Protein AF-A0A6S7KX39-F1 (afdb_monomer_lite)

Organism: Paramuricea clavata (NCBI:txid317549)

pLDDT: mean 72.69, std 25.39, range [22.61, 98.25]

Radius of gyration: 35.6 Å; chains: 1; bounding box: 94×88×84 Å

Foldseek 3Di:
DQQCQLPVPDRDLLCLLDPCSCVPRRLVVVPVPDQLLVSLVVLVVSLVVLVCCLPPVVVCCVVSVHDNVSSVVSSVVSVLVSVLSPVRNVVVLVVVLVVLLVLADAPVLVVCLCVDPLNVLLVVLLVVLVVDADDDDQVNLLSVLLNLLQVLLLVQLEQLQQQLQQFPVQLVVFDQDPQWTWRFRQPDDCCVPQNTQTRIGHPVSSVSLVSSQPRPLVPQPDDPLVVDGHSDAHSNNHGDHSVRSQVSSQVSSHDVPPPRGSLSSNLNVLQVCVVPPVPCNVVSCSSHRHDSVCCVSRRHRDPVVVVCVVVVVVVCCVVPVPDDDDDDDDDDDDDDDDDDDDPDDDDDDDDQDPVNLVVLCVQCVVVLVVVDDDLVVLCVSQCPDPRRVPPDSVVSVVSSVVSNVVPDPDDDDDDDDDDPDDADPQSSSVVVVDDDPPPDDDDDDDDDDDDDDDDDDDDDDDDDDDDDDDDDDDDDDDDDDYDDDDDDDDDDDDDDDDDDDDDDDDDDDDDDDDDDDDDDDDDDDDDDDDDDDDDDDDDDDDDPDDPDDLDDPVRLVVLCVLCVVVLQDPDDQDLVVQQVSQCVDPVRNVVPVSDDSVRSSVSSVVSSVVVVVVVVVVD

InterPro domains:
  IPR011010 DNA breaking-rejoining enzyme, catalytic core [SSF56349] (23-247)
  IPR013762 Integrase-like, catalytic domain superfamily [G3DSA:1.10.443.10] (129-336)
  IPR050090 Bacterial tyrosine recombinase XerC/XerD complex [PTHR30349] (26-320)

Sequence (619 aa):
MVIEFIDSENPSLTLLMSKCTIRDKWLTEFEKVKQPGTVKSYLGTLNQFYLFIQVECADKFEALNVSQPDLISLANQVKLWVRSYRKLSQDRFWEKRVEDLANKKTPEDIRKFDSFGVARTAVKTIGEFNEQDQLLTQVEYTNVRDYLLTVICINNGSRSGSLANMTLEEFKQATMEEGCYVVRVKKHKTFTTHGPVNVVLHPTLHKYVEIFISKMRNCLPDTNLDTKETVFLNWKGCEMYSSHVGSQIGSCWGKEASTGGATSFRKAAVSAVHETNKEIRGDLANLMVHNRATADKYYLLEDKGKTAVRTSKELSRIMRDAHCTKTRNYTSGEPSTSSCVQVAVVTHRHKWKKDESAAVATLFATNIQNHSISLEEVRNVSKDHVILSKISTSKIRDKRRSLFTQNDPDDPEELPSLPKECETPEERLERFGIPPAAGLRGNGHHNVTNVDDTNGDNTNGKDKNGDDDKEDDNDGDDNDDHDNDDHDKDDHGKDDDYNGDDANDDDDNSDDSSSCNKNGNSNGGPVQRHKIPSVVPGSTTSNASGKSKLFTSEENAEFQNLFKDLINSKKQILSSLIVSRLNGNSKLAHLVEKCSKQQLADKVRTERKIAASHRGKTR

Structure (mmCIF, N/CA/C/O backbone):
data_AF-A0A6S7KX39-F1
#
_entry.id   AF-A0A6S7KX39-F1
#
loop_
_atom_site.group_PDB
_atom_site.id
_atom_site.type_symbol
_atom_site.label_atom_id
_atom_site.label_alt_id
_atom_site.label_comp_id
_atom_site.label_asym_id
_atom_site.label_entity_id
_atom_site.label_seq_id
_atom_site.pdbx_PDB_ins_code
_atom_site.Cartn_x
_atom_site.Cartn_y
_atom_site.Cartn_z
_atom_site.occupancy
_atom_site.B_iso_or_equiv
_atom_site.auth_seq_id
_atom_site.auth_comp_id
_atom_site.auth_asym_id
_atom_site.auth_atom_id
_atom_site.pdbx_PDB_model_num
ATOM 1 N N . MET A 1 1 ? 0.375 12.777 -17.517 1.00 69.31 1 MET A N 1
ATOM 2 C CA . MET A 1 1 ? 1.668 12.968 -16.815 1.00 69.31 1 MET A CA 1
ATOM 3 C C . MET A 1 1 ? 2.898 13.097 -17.721 1.00 69.31 1 MET A C 1
ATOM 5 O O . MET A 1 1 ? 3.415 14.194 -17.788 1.00 69.31 1 MET A O 1
ATOM 9 N N . VAL A 1 2 ? 3.427 12.058 -18.402 1.00 81.56 2 VAL A N 1
ATOM 10 C CA . VAL A 1 2 ? 4.701 12.209 -19.171 1.00 81.56 2 VAL A CA 1
ATOM 11 C C . VAL A 1 2 ? 4.591 13.270 -20.272 1.00 81.56 2 VAL A C 1
ATOM 13 O O . VAL A 1 2 ? 5.479 14.097 -20.418 1.00 81.56 2 VAL A O 1
ATOM 16 N N . ILE A 1 3 ? 3.482 13.272 -21.016 1.00 84.81 3 ILE A N 1
ATOM 17 C CA . ILE A 1 3 ? 3.235 14.242 -22.093 1.00 84.81 3 ILE A CA 1
ATOM 18 C C . ILE A 1 3 ? 3.086 15.655 -21.524 1.00 84.81 3 ILE A C 1
ATOM 20 O O . ILE A 1 3 ? 3.787 16.548 -21.973 1.00 84.81 3 ILE A O 1
ATOM 24 N N . GLU A 1 4 ? 2.247 15.829 -20.500 1.00 83.38 4 GLU A N 1
ATOM 25 C CA . GLU A 1 4 ? 2.060 17.112 -19.798 1.00 83.38 4 GLU A CA 1
ATOM 26 C C . GLU A 1 4 ? 3.363 17.649 -19.196 1.00 83.38 4 GLU A C 1
ATOM 28 O O . GLU A 1 4 ? 3.565 18.853 -19.147 1.00 83.38 4 GLU A O 1
ATOM 33 N N . PHE A 1 5 ? 4.259 16.764 -18.746 1.00 83.50 5 PHE A N 1
ATOM 34 C CA . PHE A 1 5 ? 5.560 17.157 -18.211 1.00 83.50 5 PHE A CA 1
ATOM 35 C C . PHE A 1 5 ? 6.509 17.641 -19.317 1.00 83.50 5 PHE A C 1
ATOM 37 O O . PHE A 1 5 ? 7.339 18.511 -19.081 1.00 83.50 5 PHE A O 1
ATOM 44 N N . ILE A 1 6 ? 6.408 17.074 -20.524 1.00 85.25 6 ILE A N 1
ATOM 45 C CA . ILE A 1 6 ? 7.209 17.496 -21.683 1.00 85.25 6 ILE A CA 1
ATOM 46 C C . ILE A 1 6 ? 6.681 18.812 -22.261 1.00 85.25 6 ILE A C 1
ATOM 48 O O . ILE A 1 6 ? 7.477 19.671 -22.643 1.00 85.25 6 ILE A O 1
ATOM 52 N N . ASP A 1 7 ? 5.360 18.924 -22.389 1.00 84.62 7 ASP A N 1
ATOM 53 C CA . ASP A 1 7 ? 4.662 20.089 -22.921 1.00 84.62 7 ASP A CA 1
ATOM 54 C C . ASP A 1 7 ? 3.226 20.128 -22.373 1.00 84.62 7 ASP A C 1
ATOM 56 O O . ASP A 1 7 ? 2.355 19.355 -22.788 1.00 84.62 7 ASP A O 1
ATOM 60 N N . SER A 1 8 ? 2.991 21.022 -21.413 1.00 82.69 8 SER A N 1
ATOM 61 C CA . SER A 1 8 ? 1.675 21.236 -20.810 1.00 82.69 8 SER A CA 1
ATOM 62 C C . SER A 1 8 ? 0.747 22.076 -21.685 1.00 82.69 8 SER A C 1
ATOM 64 O O . SER A 1 8 ? -0.466 22.020 -21.507 1.00 82.69 8 SER A O 1
ATOM 66 N N . GLU A 1 9 ? 1.297 22.873 -22.605 1.00 81.69 9 GLU A N 1
ATOM 67 C CA . GLU A 1 9 ? 0.526 23.793 -23.444 1.00 81.69 9 GLU A CA 1
ATOM 68 C C . GLU A 1 9 ? 0.008 23.093 -24.704 1.00 81.69 9 GLU A C 1
ATOM 70 O O . GLU A 1 9 ? -1.129 23.321 -25.112 1.00 81.69 9 GLU A O 1
ATOM 75 N N . ASN A 1 10 ? 0.812 22.202 -25.294 1.00 81.75 10 ASN A N 1
ATOM 76 C CA . ASN A 1 10 ? 0.466 21.446 -26.499 1.00 81.75 10 ASN A CA 1
ATOM 77 C C . ASN A 1 10 ? 0.789 19.947 -26.350 1.00 81.75 10 ASN A C 1
ATOM 79 O O . ASN A 1 10 ? 1.701 19.424 -27.004 1.00 81.75 10 ASN A O 1
ATOM 83 N N . PRO A 1 11 ? 0.032 19.209 -25.518 1.00 83.31 11 PRO A N 1
ATOM 84 C CA . PRO A 1 11 ? 0.285 17.794 -25.292 1.00 83.31 11 PRO A CA 1
ATOM 85 C C . PRO A 1 11 ? 0.047 16.975 -26.571 1.00 83.31 11 PRO A C 1
ATOM 87 O O . PRO A 1 11 ? -1.068 16.891 -27.083 1.00 83.31 11 PRO A O 1
ATOM 90 N N . SER A 1 12 ? 1.097 16.317 -27.071 1.00 85.12 12 SER A N 1
ATOM 91 C CA . SER A 1 12 ? 1.024 15.430 -28.240 1.00 85.12 12 SER A CA 1
ATOM 92 C C . SER A 1 12 ? 1.690 14.079 -27.987 1.00 85.12 12 SER A C 1
ATOM 94 O O . SER A 1 12 ? 2.791 13.993 -27.441 1.00 85.12 12 SER A O 1
ATOM 96 N N . LEU A 1 13 ? 1.060 13.005 -28.474 1.00 85.56 13 LEU A N 1
ATOM 97 C CA . LEU A 1 13 ? 1.619 11.649 -28.432 1.00 85.56 13 LEU A CA 1
ATOM 98 C C . LEU A 1 13 ? 2.897 11.505 -29.266 1.00 85.56 13 LEU A C 1
ATOM 100 O O . LEU A 1 13 ? 3.738 10.667 -28.944 1.00 85.56 13 LEU A O 1
ATOM 104 N N . THR A 1 14 ? 3.083 12.335 -30.296 1.00 86.06 14 THR A N 1
ATOM 105 C CA . THR A 1 14 ? 4.299 12.319 -31.128 1.00 86.06 14 THR A CA 1
ATOM 106 C C . THR A 1 14 ? 5.550 12.692 -30.327 1.00 86.06 14 THR A C 1
ATOM 108 O O . THR A 1 14 ? 6.643 12.220 -30.638 1.00 86.06 14 THR A O 1
ATOM 111 N N . LEU A 1 15 ? 5.403 13.453 -29.234 1.00 86.69 15 LEU A N 1
ATOM 112 C CA . LEU A 1 15 ? 6.505 13.792 -28.325 1.00 86.69 15 LEU A CA 1
ATOM 113 C C . LEU A 1 15 ? 7.098 12.547 -27.652 1.00 86.69 15 LEU A C 1
ATOM 115 O O . LEU A 1 15 ? 8.302 12.498 -27.399 1.00 86.69 15 LEU A O 1
ATOM 119 N N . LEU A 1 16 ? 6.274 11.517 -27.432 1.00 90.12 16 LEU A N 1
ATOM 120 C CA . LEU A 1 16 ? 6.703 10.229 -26.888 1.00 90.12 16 LEU A CA 1
ATOM 121 C C . LEU A 1 16 ? 7.408 9.343 -27.924 1.00 90.12 16 LEU A C 1
ATOM 123 O O . LEU A 1 16 ? 7.861 8.260 -27.565 1.00 90.12 16 LEU A O 1
ATOM 127 N N . MET A 1 17 ? 7.486 9.745 -29.193 1.00 90.56 17 MET A N 1
ATOM 128 C CA . MET A 1 17 ? 8.184 8.985 -30.241 1.00 90.56 17 MET A CA 1
ATOM 129 C C . MET A 1 17 ? 9.626 9.471 -30.451 1.00 90.56 17 MET A C 1
ATOM 131 O O . MET A 1 17 ? 10.397 8.853 -31.181 1.00 90.56 17 MET A O 1
ATOM 135 N N . SER A 1 18 ? 10.026 10.556 -29.782 1.00 89.25 18 SER A N 1
ATOM 136 C CA . SER A 1 18 ? 11.370 11.125 -29.879 1.00 89.25 18 SER A CA 1
ATOM 137 C C . SER A 1 18 ? 12.233 10.730 -28.683 1.00 89.25 18 SER A C 1
ATOM 139 O O . SER A 1 18 ? 12.011 11.173 -27.553 1.00 89.25 18 SER A O 1
ATOM 141 N N . LYS A 1 19 ? 13.291 9.951 -28.947 1.00 89.75 19 LYS A N 1
ATOM 142 C CA . LYS A 1 19 ? 14.299 9.571 -27.942 1.00 89.75 19 LYS A CA 1
ATOM 143 C C . LYS A 1 19 ? 14.890 10.792 -27.229 1.00 89.75 19 LYS A C 1
ATOM 145 O O . LYS A 1 19 ? 15.011 10.772 -26.007 1.00 89.75 19 LYS A O 1
ATOM 150 N N . CYS A 1 20 ? 15.270 11.827 -27.981 1.00 89.62 20 CYS A N 1
ATOM 151 C CA . CYS A 1 20 ? 15.890 13.027 -27.416 1.00 89.62 20 CYS A CA 1
ATOM 152 C C . CYS A 1 20 ? 14.895 13.799 -26.551 1.00 89.62 20 CYS A C 1
ATOM 154 O O . CYS A 1 20 ? 15.240 14.203 -25.452 1.00 89.62 20 CYS A O 1
ATOM 156 N N . THR A 1 21 ? 13.640 13.922 -26.989 1.00 90.31 21 THR A N 1
ATOM 157 C CA . THR A 1 21 ? 12.597 14.594 -26.202 1.00 90.31 21 THR A CA 1
ATOM 158 C C . THR A 1 21 ? 12.387 13.895 -24.862 1.00 90.31 21 THR A C 1
ATOM 160 O O . THR A 1 21 ? 12.375 14.548 -23.824 1.00 90.31 21 THR A O 1
ATOM 163 N N . ILE A 1 22 ? 12.283 12.564 -24.865 1.00 91.88 22 ILE A N 1
ATOM 164 C CA . ILE A 1 22 ? 12.071 11.793 -23.636 1.00 91.88 22 ILE A CA 1
ATOM 165 C C . ILE A 1 22 ? 13.273 11.886 -22.706 1.00 91.88 22 ILE A C 1
ATOM 167 O O . ILE A 1 22 ? 13.087 12.063 -21.509 1.00 91.88 22 ILE A O 1
ATOM 171 N N . ARG A 1 23 ? 14.496 11.765 -23.230 1.00 91.56 23 ARG A N 1
ATOM 172 C CA . ARG A 1 23 ? 15.706 11.864 -22.408 1.00 91.56 23 ARG A CA 1
ATOM 173 C C . ARG A 1 23 ? 15.869 13.279 -21.851 1.00 91.56 23 ARG A C 1
ATOM 175 O O . ARG A 1 23 ? 15.920 13.449 -20.643 1.00 91.56 23 ARG A O 1
ATOM 182 N N . ASP A 1 24 ? 15.916 14.267 -22.738 1.00 88.69 24 ASP A N 1
ATOM 183 C CA . ASP A 1 24 ? 16.404 15.610 -22.421 1.00 88.69 24 ASP A CA 1
ATOM 184 C C . ASP A 1 24 ? 15.345 16.473 -21.736 1.00 88.69 24 ASP A C 1
ATOM 186 O O . ASP A 1 24 ? 15.684 17.252 -20.853 1.00 88.69 24 ASP A O 1
ATOM 190 N N . LYS A 1 25 ? 14.067 16.345 -22.124 1.00 88.81 25 LYS A N 1
ATOM 191 C CA . LYS A 1 25 ? 12.990 17.168 -21.548 1.00 88.81 25 LYS A CA 1
ATOM 192 C C . LYS A 1 25 ? 12.277 16.501 -20.384 1.00 88.81 25 LYS A C 1
ATOM 194 O O . LYS A 1 25 ? 11.844 17.187 -19.468 1.00 88.81 25 LYS A O 1
ATOM 199 N N . TRP A 1 26 ? 12.114 15.179 -20.432 1.00 92.06 26 TRP A N 1
ATOM 200 C CA . TRP A 1 26 ? 11.402 14.461 -19.380 1.00 92.06 26 TRP A CA 1
ATOM 201 C C . TRP A 1 26 ? 12.352 13.807 -18.388 1.00 92.06 26 TRP A C 1
ATOM 203 O O . TRP A 1 26 ? 12.349 14.189 -17.228 1.00 92.06 26 TRP A O 1
ATOM 213 N N . LEU A 1 27 ? 13.172 12.845 -18.811 1.00 91.56 27 LEU A N 1
ATOM 214 C CA . LEU A 1 27 ? 13.915 11.985 -17.891 1.00 91.56 27 LEU A CA 1
ATOM 215 C C . LEU A 1 27 ? 14.895 12.770 -17.008 1.00 91.56 27 LEU A C 1
ATOM 217 O O . LEU A 1 27 ? 14.876 12.573 -15.794 1.00 91.56 27 LEU A O 1
ATOM 221 N N . THR A 1 28 ? 15.689 13.672 -17.595 1.00 89.25 28 THR A N 1
ATOM 222 C CA . THR A 1 28 ? 16.685 14.486 -16.874 1.00 89.25 28 THR A CA 1
ATOM 223 C C . THR A 1 28 ? 16.061 15.378 -15.801 1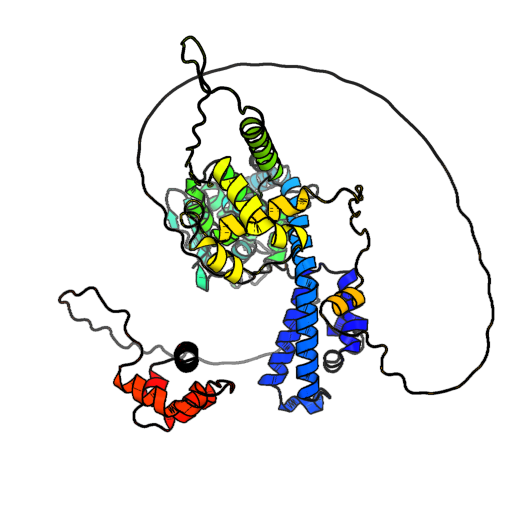.00 89.25 28 THR A C 1
ATOM 225 O O . THR A 1 28 ? 16.628 15.549 -14.726 1.00 89.25 28 THR A O 1
ATOM 228 N N . GLU A 1 29 ? 14.882 15.943 -16.055 1.00 89.44 29 GLU A N 1
ATOM 229 C CA . GLU A 1 29 ? 14.200 16.796 -15.076 1.00 89.44 29 GLU A CA 1
ATOM 230 C C . GLU A 1 29 ? 13.373 15.967 -14.085 1.00 89.44 29 GLU A C 1
ATOM 232 O O . GLU A 1 29 ? 13.358 16.242 -12.886 1.00 89.44 29 GLU A O 1
ATOM 237 N N . PHE A 1 30 ? 12.730 14.898 -14.557 1.00 90.81 30 PHE A N 1
ATOM 238 C CA . PHE A 1 30 ? 11.891 14.025 -13.742 1.00 90.81 30 PHE A CA 1
ATOM 239 C C . PHE A 1 30 ? 12.704 13.271 -12.682 1.00 90.81 30 PHE A C 1
ATOM 241 O O . PHE A 1 30 ? 12.220 13.083 -11.565 1.00 90.81 30 PHE A O 1
ATOM 248 N N . GLU A 1 31 ? 13.952 12.890 -12.980 1.00 91.62 31 GLU A N 1
ATOM 249 C CA . GLU A 1 31 ? 14.828 12.238 -11.997 1.00 91.62 31 GLU A CA 1
ATOM 250 C C . GLU A 1 31 ? 15.306 13.169 -10.875 1.00 91.62 31 GLU A C 1
ATOM 252 O O . GLU A 1 31 ? 15.639 12.682 -9.797 1.00 91.62 31 GLU A O 1
ATOM 257 N N . LYS A 1 32 ? 15.278 14.494 -11.076 1.00 89.69 32 LYS A N 1
ATOM 258 C CA . LYS A 1 32 ? 15.598 15.467 -10.015 1.00 89.69 32 LYS A CA 1
ATOM 259 C C . LYS A 1 32 ? 14.486 15.572 -8.976 1.00 89.69 32 LYS A C 1
ATOM 261 O O . LYS A 1 32 ? 14.749 15.904 -7.824 1.00 89.69 32 LYS A O 1
ATOM 266 N N . VAL A 1 33 ? 13.241 15.314 -9.381 1.00 90.50 33 VAL A N 1
ATOM 267 C CA . VAL A 1 33 ? 12.051 15.534 -8.543 1.00 90.50 33 VAL A CA 1
ATOM 268 C C . VAL A 1 33 ? 11.395 14.245 -8.047 1.00 90.50 33 VAL A C 1
ATOM 270 O O . VAL A 1 33 ? 10.572 14.299 -7.131 1.00 90.50 33 VAL A O 1
ATOM 273 N N . LYS A 1 34 ? 11.719 13.079 -8.623 1.00 92.38 34 LYS A N 1
ATOM 274 C CA . LYS A 1 34 ? 11.127 11.785 -8.247 1.00 92.38 34 LYS A CA 1
ATOM 275 C C . LYS A 1 34 ? 12.162 10.771 -7.782 1.00 92.38 34 LYS A C 1
ATOM 277 O O . LYS A 1 34 ? 13.314 10.767 -8.196 1.00 92.38 34 LYS A O 1
ATOM 282 N N . GLN A 1 35 ? 11.697 9.846 -6.945 1.00 92.31 35 GLN A N 1
ATOM 283 C CA . GLN A 1 35 ? 12.509 8.739 -6.456 1.00 92.31 35 GLN A CA 1
ATOM 284 C C . GLN A 1 35 ? 12.839 7.746 -7.588 1.00 92.31 35 GLN A C 1
ATOM 286 O O . GLN A 1 35 ? 12.003 7.532 -8.474 1.00 92.31 35 GLN A O 1
ATOM 291 N N . PRO A 1 36 ? 14.002 7.066 -7.543 1.00 93.69 36 PRO A N 1
ATOM 292 C CA . PRO A 1 36 ? 14.439 6.149 -8.601 1.00 93.69 36 PRO A CA 1
ATOM 293 C C . PRO A 1 36 ? 13.428 5.051 -8.963 1.00 93.69 36 PRO A C 1
ATOM 295 O O . PRO A 1 36 ? 13.299 4.698 -10.135 1.00 93.69 36 PRO A O 1
ATOM 298 N N . GLY A 1 37 ? 12.694 4.530 -7.971 1.00 93.38 37 GLY A N 1
ATOM 299 C CA . GLY A 1 37 ? 11.641 3.530 -8.177 1.00 93.38 37 GLY A CA 1
ATOM 300 C C . GLY A 1 37 ? 10.494 4.058 -9.040 1.00 93.38 37 GLY A C 1
ATOM 301 O O . GLY A 1 37 ? 10.122 3.419 -10.022 1.00 93.38 37 GLY A O 1
ATOM 302 N N . THR A 1 38 ? 10.031 5.277 -8.758 1.00 92.88 38 THR A N 1
ATOM 303 C CA . THR A 1 38 ? 8.988 5.953 -9.536 1.00 92.88 38 THR A CA 1
ATOM 304 C C . THR A 1 38 ? 9.451 6.208 -10.969 1.00 92.88 38 THR A C 1
ATOM 306 O O . THR A 1 38 ? 8.745 5.862 -11.911 1.00 92.88 38 THR A O 1
ATOM 309 N N . VAL A 1 39 ? 10.668 6.730 -11.169 1.00 94.38 39 VAL A N 1
ATOM 310 C CA . VAL A 1 39 ? 11.224 6.947 -12.521 1.00 94.38 39 VAL A CA 1
ATOM 311 C C . VAL A 1 39 ? 11.277 5.631 -13.306 1.00 94.38 39 VAL A C 1
ATOM 313 O O . VAL A 1 39 ? 10.804 5.553 -14.443 1.00 94.38 39 VAL A O 1
ATOM 316 N N . LYS A 1 40 ? 11.781 4.561 -12.676 1.00 95.19 40 LYS A N 1
ATOM 317 C CA . LYS A 1 40 ? 11.821 3.205 -13.245 1.00 95.19 40 LYS A CA 1
ATOM 318 C C . LYS A 1 40 ? 10.424 2.698 -13.625 1.00 95.19 40 LYS A C 1
ATOM 320 O O . LYS A 1 40 ? 10.280 2.086 -14.683 1.00 95.19 40 LYS A O 1
ATOM 325 N N . SER A 1 41 ? 9.421 2.939 -12.783 1.00 94.56 41 SER A N 1
ATOM 326 C CA . SER A 1 41 ? 8.025 2.538 -12.994 1.00 94.56 41 SER A CA 1
ATOM 327 C C . SER A 1 41 ? 7.420 3.232 -14.216 1.00 94.56 41 SER A C 1
ATOM 329 O O . SER A 1 41 ? 6.923 2.568 -15.126 1.00 94.56 41 SER A O 1
ATOM 331 N N . TYR A 1 42 ? 7.594 4.552 -14.325 1.00 94.56 42 TYR A N 1
ATOM 332 C CA . TYR A 1 42 ? 7.114 5.339 -15.465 1.00 94.56 42 TYR A CA 1
ATOM 333 C C . TYR A 1 42 ? 7.798 4.945 -16.776 1.00 94.56 42 TYR A C 1
ATOM 335 O O . TYR A 1 42 ? 7.129 4.781 -17.796 1.00 94.56 42 TYR A O 1
ATOM 343 N N . LEU A 1 43 ? 9.115 4.720 -16.754 1.00 95.06 43 LEU A N 1
ATOM 344 C CA . LEU A 1 43 ? 9.842 4.163 -17.898 1.00 95.06 43 LEU A CA 1
ATOM 345 C C . LEU A 1 43 ? 9.323 2.762 -18.273 1.00 95.06 43 LEU A C 1
ATOM 347 O O . LEU A 1 43 ? 9.206 2.434 -19.453 1.00 95.06 43 LEU A O 1
ATOM 351 N N . GLY A 1 44 ? 8.980 1.937 -17.281 1.00 94.88 44 GLY A N 1
ATOM 352 C CA . GLY A 1 44 ? 8.362 0.627 -17.483 1.00 94.88 44 GLY A CA 1
ATOM 353 C C . GLY A 1 44 ? 7.010 0.727 -18.192 1.00 94.88 44 GLY A C 1
ATOM 354 O O . GLY A 1 44 ? 6.796 0.042 -19.193 1.00 94.88 44 GLY A O 1
ATOM 355 N N . THR A 1 45 ? 6.136 1.618 -17.726 1.00 94.75 45 THR A N 1
ATOM 356 C CA . THR A 1 45 ? 4.833 1.905 -18.343 1.00 94.75 45 THR A CA 1
ATOM 357 C C . THR A 1 45 ? 4.988 2.450 -19.760 1.00 94.75 45 THR A C 1
ATOM 359 O O . THR A 1 45 ? 4.296 1.995 -20.669 1.00 94.75 45 THR A O 1
ATOM 362 N N . LEU A 1 46 ? 5.947 3.350 -19.991 1.00 94.12 46 LEU A N 1
ATOM 363 C CA . LEU A 1 46 ? 6.259 3.863 -21.325 1.00 94.12 46 LEU A CA 1
ATOM 364 C C . LEU A 1 46 ? 6.716 2.742 -22.273 1.00 94.12 46 LEU A C 1
ATOM 366 O O . LEU A 1 46 ? 6.272 2.666 -23.416 1.00 94.12 46 LEU A O 1
ATOM 370 N N . ASN A 1 47 ? 7.540 1.811 -21.790 1.00 94.44 47 ASN A N 1
ATOM 371 C CA . ASN A 1 47 ? 7.926 0.642 -22.574 1.00 94.44 47 ASN A CA 1
ATOM 372 C C . ASN A 1 47 ? 6.725 -0.270 -22.893 1.00 94.44 47 ASN A C 1
ATOM 374 O O . ASN A 1 47 ? 6.635 -0.781 -24.007 1.00 94.44 47 ASN A O 1
ATOM 378 N N . GLN A 1 48 ? 5.792 -0.466 -21.952 1.00 93.38 48 GLN A N 1
ATOM 379 C CA . GLN A 1 48 ? 4.548 -1.204 -22.224 1.00 93.38 48 GLN A CA 1
ATOM 380 C C . GLN A 1 48 ? 3.684 -0.496 -23.270 1.00 93.38 48 GLN A C 1
ATOM 382 O O . GLN A 1 48 ? 3.139 -1.150 -24.155 1.00 93.38 48 GLN A O 1
ATOM 387 N N . PHE A 1 49 ? 3.612 0.833 -23.218 1.00 92.94 49 PHE A N 1
ATOM 388 C CA . PHE A 1 49 ? 2.912 1.631 -24.216 1.00 92.94 49 PHE A CA 1
ATOM 389 C C . PHE A 1 49 ? 3.494 1.437 -25.625 1.00 92.94 49 PHE A C 1
ATOM 391 O O . PHE A 1 49 ? 2.738 1.235 -26.573 1.00 92.94 49 PHE A O 1
ATOM 398 N N . TYR A 1 50 ? 4.820 1.392 -25.779 1.00 92.88 50 TYR A N 1
ATOM 399 C CA . TYR A 1 50 ? 5.429 1.092 -27.081 1.00 92.88 50 TYR A CA 1
ATOM 400 C C . TYR A 1 50 ? 5.149 -0.323 -27.572 1.00 92.88 50 TYR A C 1
ATOM 402 O O . TYR A 1 50 ? 4.882 -0.509 -28.757 1.00 92.88 50 TYR A O 1
ATOM 410 N N . LEU A 1 51 ? 5.172 -1.315 -26.677 1.00 90.81 51 LEU A N 1
ATOM 411 C CA . LEU A 1 51 ? 4.792 -2.685 -27.027 1.00 90.81 51 LEU A CA 1
ATOM 412 C C . LEU A 1 51 ? 3.327 -2.756 -27.472 1.00 90.81 51 LEU A C 1
ATOM 414 O O . LEU A 1 51 ? 3.021 -3.432 -28.450 1.00 90.81 51 LEU A O 1
ATOM 418 N N . PHE A 1 52 ? 2.438 -2.023 -26.800 1.00 92.31 52 PHE A N 1
ATOM 419 C CA . PHE A 1 52 ? 1.040 -1.904 -27.197 1.00 92.31 52 PHE A CA 1
ATOM 420 C C . PHE A 1 52 ? 0.901 -1.265 -28.583 1.00 92.31 52 PHE A C 1
ATOM 422 O O . PHE A 1 52 ? 0.246 -1.847 -29.441 1.00 92.31 52 PHE A O 1
ATOM 429 N N . ILE A 1 53 ? 1.572 -0.136 -28.850 1.00 90.75 53 ILE A N 1
ATOM 430 C CA . ILE A 1 53 ? 1.537 0.497 -30.178 1.00 90.75 53 ILE A CA 1
ATOM 431 C C . ILE A 1 53 ? 2.031 -0.474 -31.256 1.00 90.75 53 ILE A C 1
ATOM 433 O O . ILE A 1 53 ? 1.406 -0.610 -32.306 1.00 90.75 53 ILE A O 1
ATOM 437 N N . GLN A 1 54 ? 3.130 -1.177 -30.981 1.00 88.31 54 GLN A N 1
ATOM 438 C CA . GLN A 1 54 ? 3.738 -2.116 -31.915 1.00 88.31 54 GLN A CA 1
ATOM 439 C C . GLN A 1 54 ? 2.806 -3.282 -32.283 1.00 88.31 54 GLN A C 1
ATOM 441 O O . GLN A 1 54 ? 2.854 -3.751 -33.421 1.00 88.31 54 GLN A O 1
ATOM 446 N N . VAL A 1 55 ? 2.021 -3.785 -31.327 1.00 88.56 55 VAL A N 1
ATOM 447 C CA . VAL A 1 55 ? 1.190 -4.987 -31.504 1.00 88.56 55 VAL A CA 1
ATOM 448 C C . VAL A 1 55 ? -0.230 -4.643 -31.949 1.00 88.56 55 VAL A C 1
ATOM 450 O O . VAL A 1 55 ? -0.758 -5.307 -32.836 1.00 88.56 55 VAL A O 1
ATOM 453 N N . GLU A 1 56 ? -0.830 -3.610 -31.361 1.00 91.25 56 GLU A N 1
ATOM 454 C CA . GLU A 1 56 ? -2.268 -3.329 -31.455 1.00 91.25 56 GLU A CA 1
ATOM 455 C C . GLU A 1 56 ? -2.594 -2.060 -32.263 1.00 91.25 56 GLU A C 1
ATOM 457 O O . GLU A 1 56 ? -3.762 -1.800 -32.537 1.00 91.25 56 GLU A O 1
ATOM 462 N N . CYS A 1 57 ? -1.605 -1.233 -32.627 1.00 87.75 57 CYS A N 1
ATOM 463 C CA . CYS A 1 57 ? -1.828 0.049 -33.322 1.00 87.75 57 CYS A CA 1
ATOM 464 C C . CYS A 1 57 ? -0.864 0.277 -34.498 1.00 87.75 57 CYS A C 1
ATOM 466 O O . CYS A 1 57 ? -0.414 1.402 -34.733 1.00 87.75 57 CYS A O 1
ATOM 468 N N . ALA A 1 58 ? -0.531 -0.780 -35.244 1.00 82.81 58 ALA A N 1
ATOM 469 C CA . ALA A 1 58 ? 0.353 -0.682 -36.409 1.00 82.81 58 ALA A CA 1
ATOM 470 C C . ALA A 1 58 ? -0.196 0.251 -37.509 1.00 82.81 58 ALA A C 1
ATOM 472 O O . ALA A 1 58 ? 0.564 0.886 -38.233 1.00 82.81 58 ALA A O 1
ATOM 473 N N . ASP A 1 59 ? -1.519 0.377 -37.598 1.00 85.88 59 ASP A N 1
ATOM 474 C CA . ASP A 1 59 ? -2.244 1.292 -38.481 1.00 85.88 59 ASP A CA 1
ATOM 475 C C . ASP A 1 59 ? -2.044 2.777 -38.127 1.00 85.88 59 ASP A C 1
ATOM 477 O O . ASP A 1 59 ? -2.262 3.648 -38.967 1.00 85.88 59 ASP A O 1
ATOM 481 N N . LYS A 1 60 ? -1.592 3.085 -36.905 1.00 83.31 60 LYS A N 1
ATOM 482 C CA . LYS A 1 60 ? -1.416 4.462 -36.410 1.00 83.31 60 LYS A CA 1
ATOM 483 C C . LYS A 1 60 ? 0.006 5.001 -36.552 1.00 83.31 60 LYS A C 1
ATOM 485 O O . LYS A 1 60 ? 0.269 6.117 -36.111 1.00 83.31 60 LYS A O 1
ATOM 490 N N . PHE A 1 61 ? 0.923 4.245 -37.151 1.00 87.25 61 PHE A N 1
ATOM 491 C CA . PHE A 1 61 ? 2.331 4.639 -37.286 1.00 87.25 61 PHE A CA 1
ATOM 492 C C . PHE A 1 61 ? 2.506 5.958 -38.046 1.00 87.25 61 PHE A C 1
ATOM 494 O O . PHE A 1 61 ? 3.219 6.840 -37.572 1.00 87.25 61 PHE A O 1
ATOM 501 N N . GLU A 1 62 ? 1.771 6.137 -39.146 1.00 81.69 62 GLU A N 1
ATOM 502 C CA . GLU A 1 62 ? 1.771 7.382 -39.926 1.00 81.69 62 GLU A CA 1
ATOM 503 C C . GLU A 1 62 ? 1.266 8.573 -39.097 1.00 81.69 62 GLU A C 1
ATOM 505 O O . GLU A 1 62 ? 1.894 9.627 -39.059 1.00 81.69 62 GLU A O 1
ATOM 510 N N . ALA A 1 63 ? 0.170 8.391 -38.351 1.00 83.44 63 ALA A N 1
ATOM 511 C CA . ALA A 1 63 ? -0.396 9.439 -37.498 1.00 83.44 63 ALA A CA 1
ATOM 512 C C . ALA A 1 63 ? 0.528 9.822 -36.326 1.00 83.44 63 ALA A C 1
ATOM 514 O O . ALA A 1 63 ? 0.501 10.957 -35.856 1.00 83.44 63 ALA A O 1
ATOM 515 N N . LEU A 1 64 ? 1.347 8.879 -35.855 1.00 83.12 64 LEU A N 1
ATOM 516 C CA . LEU A 1 64 ? 2.344 9.095 -34.806 1.00 83.12 64 LEU A CA 1
ATOM 517 C C . LEU A 1 64 ? 3.710 9.535 -35.354 1.00 83.12 64 LEU A C 1
ATOM 519 O O . LEU A 1 64 ? 4.616 9.791 -34.560 1.00 83.12 64 LEU A O 1
ATOM 523 N N . ASN A 1 65 ? 3.848 9.642 -36.680 1.00 84.88 65 ASN A N 1
ATOM 524 C CA . ASN A 1 65 ? 5.092 9.956 -37.378 1.00 84.88 65 ASN A CA 1
ATOM 525 C C . ASN A 1 65 ? 6.265 9.070 -36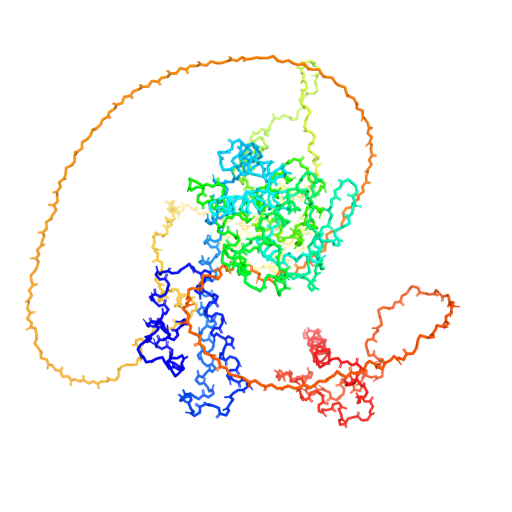.910 1.00 84.88 65 ASN A C 1
ATOM 527 O O . ASN A 1 65 ? 7.353 9.563 -36.603 1.00 84.88 65 ASN A O 1
ATOM 531 N N . VAL A 1 66 ? 6.023 7.760 -36.788 1.00 87.19 66 VAL A N 1
ATOM 532 C CA . VAL A 1 66 ? 7.007 6.792 -36.283 1.00 87.19 66 VAL A CA 1
ATOM 533 C C . VAL A 1 66 ? 7.057 5.553 -37.168 1.00 87.19 66 VAL A C 1
ATOM 535 O O . VAL A 1 66 ? 6.027 5.003 -37.546 1.00 87.19 66 VAL A O 1
ATOM 538 N N . SER A 1 67 ? 8.263 5.079 -37.482 1.00 88.25 67 SER A N 1
ATOM 539 C CA . SER A 1 67 ? 8.449 3.820 -38.203 1.00 88.25 67 SER A CA 1
ATOM 540 C C . SER A 1 67 ? 8.548 2.632 -37.237 1.00 88.25 67 SER A C 1
ATOM 542 O O . SER A 1 67 ? 8.940 2.773 -36.075 1.00 88.25 67 SER A O 1
ATOM 544 N N . GLN A 1 68 ? 8.240 1.421 -37.716 1.00 87.38 68 GLN A N 1
ATOM 545 C CA . GLN A 1 68 ? 8.371 0.210 -36.897 1.00 87.38 68 GLN A CA 1
ATOM 546 C C . GLN A 1 68 ? 9.805 -0.004 -36.362 1.00 87.38 68 GLN A C 1
ATOM 548 O O . GLN A 1 68 ? 9.944 -0.308 -35.173 1.00 87.38 68 GLN A O 1
ATOM 553 N N . PRO A 1 69 ? 10.877 0.149 -37.172 1.00 90.12 69 PRO A N 1
ATOM 554 C CA . PRO A 1 69 ? 12.248 0.053 -36.670 1.00 90.12 69 PRO A CA 1
ATOM 555 C C . PRO A 1 69 ? 12.576 1.093 -35.594 1.00 90.12 69 PRO A C 1
ATOM 557 O O . PRO A 1 69 ? 13.221 0.748 -34.600 1.00 90.12 69 PRO A O 1
ATOM 560 N N . ASP A 1 70 ? 12.102 2.330 -35.754 1.00 89.19 70 ASP A N 1
ATOM 561 C CA . ASP A 1 70 ? 12.358 3.407 -34.793 1.00 89.19 70 ASP A CA 1
ATOM 562 C C . ASP A 1 70 ? 11.664 3.137 -33.459 1.00 89.19 70 ASP A C 1
ATOM 564 O O . ASP A 1 70 ? 12.286 3.271 -32.405 1.00 89.19 70 ASP A O 1
ATOM 568 N N . LEU A 1 71 ? 10.418 2.655 -33.489 1.00 90.81 71 LEU A N 1
ATOM 569 C CA . LEU A 1 71 ? 9.683 2.273 -32.284 1.00 90.81 71 LEU A CA 1
ATOM 570 C C . LEU A 1 71 ? 10.361 1.108 -31.544 1.00 90.81 71 LEU A C 1
ATOM 572 O O . LEU A 1 71 ? 10.475 1.135 -30.319 1.00 90.81 71 LEU A O 1
ATOM 576 N N . ILE A 1 72 ? 10.863 0.102 -32.272 1.00 90.75 72 ILE A N 1
ATOM 577 C CA . ILE A 1 72 ? 11.619 -1.017 -31.682 1.00 90.75 72 ILE A CA 1
ATOM 578 C C . ILE A 1 72 ? 12.917 -0.512 -31.043 1.00 90.75 72 ILE A C 1
ATOM 580 O O . ILE A 1 72 ? 13.271 -0.925 -29.935 1.00 90.75 72 ILE A O 1
ATOM 584 N N . SER A 1 73 ? 13.638 0.371 -31.735 1.00 91.31 73 SER A N 1
ATOM 585 C CA . SER A 1 73 ? 14.857 0.998 -31.221 1.00 91.31 73 SER A CA 1
ATOM 586 C C . SER A 1 73 ? 14.571 1.787 -29.939 1.00 91.31 73 SER A C 1
ATOM 588 O O . SER A 1 73 ? 15.257 1.608 -28.928 1.00 91.31 73 SER A O 1
ATOM 590 N N . LEU A 1 74 ? 13.497 2.580 -29.937 1.00 92.06 74 LEU A N 1
ATOM 591 C CA . LEU A 1 74 ? 13.061 3.379 -28.798 1.00 92.06 74 LEU A CA 1
ATOM 592 C C . LEU A 1 74 ? 12.637 2.511 -27.606 1.00 92.06 74 LEU A C 1
ATOM 594 O O . LEU A 1 74 ? 13.090 2.754 -26.489 1.00 92.06 74 LEU A O 1
ATOM 598 N N . ALA A 1 75 ? 11.852 1.454 -27.827 1.00 93.44 75 ALA A N 1
ATOM 599 C CA . ALA A 1 75 ? 11.465 0.513 -26.776 1.00 93.44 75 ALA A CA 1
ATOM 600 C C . ALA A 1 75 ? 12.685 -0.182 -26.150 1.00 93.44 75 ALA A C 1
ATOM 602 O O . ALA A 1 75 ? 12.822 -0.246 -24.926 1.00 93.44 75 ALA A O 1
ATOM 603 N N . ASN A 1 76 ? 13.638 -0.634 -26.972 1.00 93.00 76 ASN A N 1
ATOM 604 C CA . ASN A 1 76 ? 14.890 -1.198 -26.467 1.00 93.00 76 ASN A CA 1
ATOM 605 C C . ASN A 1 76 ? 15.692 -0.173 -25.655 1.00 93.00 76 ASN A C 1
ATOM 607 O O . ASN A 1 76 ? 16.242 -0.518 -24.608 1.00 93.00 76 ASN A O 1
ATOM 611 N N . GLN A 1 77 ? 15.725 1.086 -26.095 1.00 93.75 77 GLN A N 1
ATOM 612 C CA . GLN A 1 77 ? 16.394 2.160 -25.371 1.00 93.75 77 GLN A CA 1
ATOM 613 C C . GLN A 1 77 ? 15.742 2.431 -24.009 1.00 93.75 77 GLN A C 1
ATOM 615 O O . GLN A 1 77 ? 16.449 2.487 -23.003 1.00 93.75 77 GLN A O 1
ATOM 620 N N . VAL A 1 78 ? 14.413 2.548 -23.948 1.00 94.38 78 VAL A N 1
ATOM 621 C CA . VAL A 1 78 ? 13.688 2.741 -22.683 1.00 94.38 78 VAL A CA 1
ATOM 622 C C . VAL A 1 78 ? 13.889 1.548 -21.757 1.00 94.38 78 VAL A C 1
ATOM 624 O O . VAL A 1 78 ? 14.126 1.726 -20.566 1.00 94.38 78 VAL A O 1
ATOM 627 N N . LYS A 1 79 ? 13.911 0.322 -22.285 1.00 94.06 79 LYS A N 1
ATOM 628 C CA . LYS A 1 79 ? 14.233 -0.875 -21.499 1.00 94.06 79 LYS A CA 1
ATOM 629 C C . LYS A 1 79 ? 15.641 -0.826 -20.891 1.00 94.06 79 LYS A C 1
ATOM 631 O O . LYS A 1 79 ? 15.835 -1.291 -19.765 1.00 94.06 79 LYS A O 1
ATOM 636 N N . LEU A 1 80 ? 16.623 -0.272 -21.605 1.00 94.44 80 LEU A N 1
ATOM 637 C CA . LEU A 1 80 ? 17.965 -0.039 -21.060 1.00 94.44 80 LEU A CA 1
ATOM 638 C C . LEU A 1 80 ? 17.949 1.035 -19.967 1.00 94.44 80 LEU A C 1
ATOM 640 O O . LEU A 1 80 ? 18.589 0.840 -18.934 1.00 94.44 80 LEU A O 1
ATOM 644 N N . TRP A 1 81 ? 17.167 2.105 -20.136 1.00 95.00 81 TRP A N 1
ATOM 645 C CA . TRP A 1 81 ? 16.952 3.102 -19.085 1.00 95.00 81 TRP A CA 1
ATOM 646 C C . TRP A 1 81 ? 16.319 2.477 -17.838 1.00 95.00 81 TRP A C 1
ATOM 648 O O . TRP A 1 81 ? 16.881 2.595 -16.760 1.00 95.00 81 TRP A O 1
ATOM 658 N N . VAL A 1 82 ? 15.249 1.682 -17.957 1.00 94.69 82 VAL A N 1
ATOM 659 C CA . VAL A 1 82 ? 14.663 0.936 -16.819 1.00 94.69 82 VAL A CA 1
ATOM 660 C C . VAL A 1 82 ? 15.726 0.117 -16.075 1.00 94.69 82 VAL A C 1
ATOM 662 O O . VAL A 1 82 ? 15.749 0.072 -14.842 1.00 94.69 82 VAL A O 1
ATOM 665 N N . ARG A 1 83 ? 16.629 -0.541 -16.814 1.00 94.31 83 ARG A N 1
ATOM 666 C CA . ARG A 1 83 ? 17.701 -1.353 -16.227 1.00 94.31 83 ARG A CA 1
ATOM 667 C C . ARG A 1 83 ? 18.726 -0.508 -15.469 1.00 94.31 83 ARG A C 1
ATOM 669 O O . ARG A 1 83 ? 19.212 -0.981 -14.439 1.00 94.31 83 ARG A O 1
ATOM 676 N N . SER A 1 84 ? 19.038 0.703 -15.930 1.00 94.06 84 SER A N 1
ATOM 677 C CA . SER A 1 84 ? 20.012 1.576 -15.264 1.00 94.06 84 SER A CA 1
ATOM 678 C C . SER A 1 84 ? 19.538 2.026 -13.874 1.00 94.06 84 SER A C 1
ATOM 680 O O . SER A 1 84 ? 20.358 2.157 -12.967 1.00 94.06 84 SER A O 1
ATOM 682 N N . TYR A 1 85 ? 18.223 2.138 -13.650 1.00 93.62 85 TYR A N 1
ATOM 683 C CA . TYR A 1 85 ? 17.648 2.457 -12.334 1.00 93.62 85 TYR A CA 1
ATOM 684 C C . TYR A 1 85 ? 17.556 1.262 -11.376 1.00 93.62 85 TYR A C 1
ATOM 686 O O . TYR A 1 85 ? 17.171 1.448 -10.222 1.00 93.62 85 TYR A O 1
ATOM 694 N N . ARG A 1 86 ? 17.909 0.032 -11.789 1.00 90.38 86 ARG A N 1
ATOM 695 C CA . ARG A 1 86 ? 17.809 -1.148 -10.906 1.00 90.38 86 ARG A CA 1
ATOM 696 C C . ARG A 1 86 ? 18.653 -0.991 -9.642 1.00 90.38 86 ARG A C 1
ATOM 698 O O . ARG A 1 86 ? 18.151 -1.284 -8.563 1.00 90.38 86 ARG A O 1
ATOM 705 N N . LYS A 1 87 ? 19.905 -0.539 -9.783 1.00 92.25 87 LYS A N 1
ATOM 706 C CA . LYS A 1 87 ? 20.809 -0.320 -8.646 1.00 92.25 87 LYS A CA 1
ATOM 707 C C . LYS A 1 87 ? 20.290 0.813 -7.759 1.00 92.25 87 LYS A C 1
ATOM 709 O O . LYS A 1 87 ? 20.036 0.574 -6.592 1.00 92.25 87 LYS A O 1
ATOM 714 N N . LEU A 1 88 ? 19.988 1.973 -8.342 1.00 92.31 88 LEU A N 1
ATOM 715 C CA . LEU A 1 88 ? 19.475 3.138 -7.607 1.00 92.31 88 LEU A CA 1
ATOM 716 C C . LEU A 1 88 ? 18.180 2.845 -6.835 1.00 92.31 88 LEU A C 1
ATOM 718 O O . LEU A 1 88 ? 18.023 3.259 -5.693 1.00 92.31 88 LEU A O 1
ATOM 722 N N . SER A 1 89 ? 17.256 2.089 -7.435 1.00 92.69 89 SER A N 1
ATOM 723 C CA . SER A 1 89 ? 16.024 1.665 -6.755 1.00 92.69 89 SER A CA 1
ATOM 724 C C . SER A 1 89 ? 16.318 0.724 -5.585 1.00 92.69 89 SER A C 1
ATOM 726 O O . SER A 1 89 ? 15.642 0.780 -4.563 1.00 92.69 89 SER A O 1
ATOM 728 N N . GLN A 1 90 ? 17.318 -0.150 -5.733 1.00 91.56 90 GLN A N 1
ATOM 729 C CA . GLN A 1 90 ? 17.732 -1.078 -4.684 1.00 91.56 90 GLN A CA 1
ATOM 730 C C . GLN A 1 90 ? 18.467 -0.362 -3.545 1.00 91.56 90 GLN A C 1
ATOM 732 O O . GLN A 1 90 ? 18.238 -0.699 -2.385 1.00 91.56 90 GLN A O 1
ATOM 737 N N . ASP A 1 91 ? 19.307 0.619 -3.868 1.00 93.12 91 ASP A N 1
ATOM 738 C CA . ASP A 1 91 ? 20.008 1.460 -2.897 1.00 93.12 91 ASP A CA 1
ATOM 739 C C . ASP A 1 91 ? 18.976 2.247 -2.075 1.00 93.12 91 ASP A C 1
ATOM 741 O O . ASP A 1 91 ? 18.921 2.096 -0.854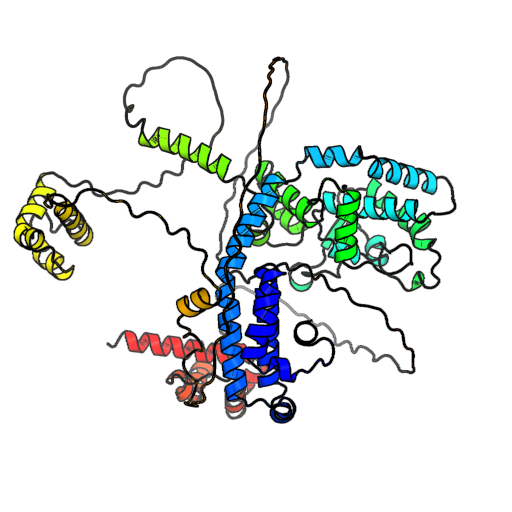 1.00 93.12 91 ASP A O 1
ATOM 745 N N . ARG A 1 92 ? 18.030 2.929 -2.744 1.00 92.88 92 ARG A N 1
ATOM 746 C CA . ARG A 1 92 ? 16.923 3.628 -2.071 1.00 92.88 92 ARG A CA 1
ATOM 747 C C . ARG A 1 92 ? 16.055 2.695 -1.226 1.00 92.88 92 ARG A C 1
ATOM 749 O O . ARG A 1 92 ? 15.615 3.077 -0.145 1.00 92.88 92 ARG A O 1
ATOM 756 N N . PHE A 1 93 ? 15.799 1.469 -1.689 1.00 90.56 93 PHE A N 1
ATOM 757 C CA . PHE A 1 93 ? 15.074 0.467 -0.902 1.00 90.56 93 PHE A CA 1
ATOM 758 C C . PHE A 1 93 ? 15.790 0.163 0.422 1.00 90.56 93 PHE A C 1
ATOM 760 O O . PHE A 1 93 ? 15.138 0.071 1.462 1.00 90.56 93 PHE A O 1
ATOM 767 N N . TRP A 1 94 ? 17.118 0.024 0.410 1.00 90.31 94 TRP A N 1
ATOM 768 C CA . TRP A 1 94 ? 17.887 -0.226 1.629 1.00 90.31 94 TRP A CA 1
ATOM 769 C C . TRP A 1 94 ? 17.970 1.000 2.537 1.00 90.31 94 TRP A C 1
ATOM 771 O O . TRP A 1 94 ? 17.773 0.848 3.741 1.00 90.31 94 TRP A O 1
ATOM 781 N N . GLU A 1 95 ? 18.175 2.197 1.983 1.00 91.88 95 GLU A N 1
ATOM 782 C CA . GLU A 1 95 ? 18.101 3.457 2.740 1.00 91.88 95 GLU A CA 1
ATOM 783 C C . GLU A 1 95 ? 16.756 3.589 3.451 1.00 91.88 95 GLU A C 1
ATOM 785 O O . GLU A 1 95 ? 16.699 3.806 4.661 1.00 91.88 95 GLU A O 1
ATOM 790 N N . LYS A 1 96 ? 15.660 3.355 2.718 1.00 89.38 96 LYS A N 1
ATOM 791 C CA . LYS A 1 96 ? 14.313 3.433 3.275 1.00 89.38 96 LYS A CA 1
ATOM 792 C C . LYS A 1 96 ? 14.113 2.438 4.413 1.00 89.38 96 LYS A C 1
ATOM 794 O O . LYS A 1 96 ? 13.475 2.766 5.405 1.00 89.38 96 LYS A O 1
ATOM 799 N N . ARG A 1 97 ? 14.694 1.240 4.320 1.00 89.56 97 ARG A N 1
ATOM 800 C CA . ARG A 1 97 ? 14.643 0.254 5.408 1.00 89.56 97 ARG A CA 1
ATOM 801 C C . ARG A 1 97 ? 15.403 0.695 6.658 1.00 89.56 97 ARG A C 1
ATOM 803 O O . ARG A 1 97 ? 14.969 0.350 7.752 1.00 89.56 97 ARG A O 1
ATOM 810 N N . VAL A 1 98 ? 16.503 1.432 6.513 1.00 89.62 98 VAL A N 1
ATOM 811 C CA . VAL A 1 98 ? 17.221 2.027 7.652 1.00 89.62 98 VAL A CA 1
ATOM 812 C C . VAL A 1 98 ? 16.377 3.132 8.289 1.00 89.62 98 VAL A C 1
ATOM 814 O O . VAL A 1 98 ? 16.192 3.120 9.504 1.00 89.62 98 VAL A O 1
ATOM 817 N N . GLU A 1 99 ? 15.792 4.023 7.481 1.00 90.06 99 GLU A N 1
ATOM 818 C CA . GLU A 1 99 ? 14.847 5.045 7.957 1.00 90.06 99 GLU A CA 1
ATOM 819 C C . GLU A 1 99 ? 13.656 4.412 8.694 1.00 90.06 99 GLU A C 1
ATOM 821 O O . GLU A 1 99 ? 13.263 4.869 9.766 1.00 90.06 99 GLU A O 1
ATOM 826 N N . ASP A 1 100 ? 13.076 3.349 8.136 1.00 90.00 100 ASP A N 1
ATOM 827 C CA . ASP A 1 100 ? 11.927 2.662 8.723 1.00 90.00 100 ASP A CA 1
ATOM 828 C C . ASP A 1 100 ? 12.288 1.945 10.025 1.00 90.00 100 ASP A C 1
ATOM 830 O O . ASP A 1 100 ? 11.462 1.897 10.932 1.00 90.00 100 ASP A O 1
ATOM 834 N N . LEU A 1 101 ? 13.504 1.396 10.135 1.00 89.56 101 LEU A N 1
ATOM 835 C CA . LEU A 1 101 ? 13.994 0.791 11.373 1.00 89.56 101 LEU A CA 1
ATOM 836 C C . LEU A 1 101 ? 14.179 1.850 12.466 1.00 89.56 101 LEU A C 1
ATOM 838 O O . LEU A 1 101 ? 13.735 1.632 13.589 1.00 89.56 101 LEU A O 1
ATOM 842 N N . ALA A 1 102 ? 14.769 3.001 12.130 1.00 87.88 102 ALA A N 1
ATOM 843 C CA . ALA A 1 102 ? 14.936 4.120 13.060 1.00 87.88 102 ALA A CA 1
ATOM 844 C C . ALA A 1 102 ? 13.591 4.677 13.559 1.00 87.88 102 ALA A C 1
ATOM 846 O O . ALA A 1 102 ? 13.494 5.148 14.686 1.00 87.88 102 ALA A O 1
ATOM 847 N N . ASN A 1 103 ? 12.544 4.581 12.735 1.00 85.75 103 ASN A N 1
ATOM 848 C CA . ASN A 1 103 ? 11.196 5.051 13.054 1.00 85.75 103 ASN A CA 1
ATOM 849 C C . ASN A 1 103 ? 10.205 3.919 13.390 1.00 85.75 103 ASN A C 1
ATOM 851 O O . ASN A 1 103 ? 8.985 4.144 13.372 1.00 85.75 103 ASN A O 1
ATOM 855 N N . LYS A 1 104 ? 10.702 2.700 13.652 1.00 88.50 104 LYS A N 1
ATOM 856 C CA . LYS A 1 104 ? 9.881 1.510 13.916 1.00 88.50 104 LYS A CA 1
ATOM 857 C C . LYS A 1 104 ? 8.965 1.783 15.108 1.00 88.50 104 LYS A C 1
ATOM 859 O O . LYS A 1 104 ? 9.435 2.131 16.185 1.00 88.50 104 LYS A O 1
ATOM 864 N N . LYS A 1 105 ? 7.657 1.583 14.923 1.00 87.88 105 LYS A N 1
ATOM 865 C CA . LYS A 1 105 ? 6.691 1.663 16.025 1.00 87.88 105 LYS A CA 1
ATOM 866 C C . LYS A 1 105 ? 6.839 0.444 16.922 1.00 87.88 105 LYS A C 1
ATOM 868 O O . LYS A 1 105 ? 6.889 -0.687 16.432 1.00 87.88 105 LYS A O 1
ATOM 873 N N . THR A 1 106 ? 6.909 0.690 18.219 1.00 86.69 106 THR A N 1
ATOM 874 C CA . THR A 1 106 ? 6.986 -0.349 19.243 1.00 86.69 106 THR A CA 1
ATOM 875 C C . THR A 1 106 ? 5.590 -0.691 19.774 1.00 86.69 106 THR A C 1
ATOM 877 O O . THR A 1 106 ? 4.665 0.120 19.652 1.00 86.69 106 THR A O 1
ATOM 880 N N . PRO A 1 107 ? 5.395 -1.878 20.372 1.00 86.25 107 PRO A N 1
ATOM 881 C CA . PRO A 1 107 ? 4.174 -2.180 21.117 1.00 86.25 107 PRO A CA 1
ATOM 882 C C . PRO A 1 107 ? 3.856 -1.127 22.191 1.00 86.25 107 PRO A C 1
ATOM 884 O O . PRO A 1 107 ? 2.690 -0.818 22.429 1.00 86.25 107 PRO A O 1
ATOM 887 N N . GLU A 1 108 ? 4.880 -0.541 22.810 1.00 86.50 108 GLU A N 1
ATOM 888 C CA . GLU A 1 108 ? 4.772 0.536 23.797 1.00 86.50 108 GLU A CA 1
ATOM 889 C C . GLU A 1 108 ? 4.155 1.798 23.178 1.00 86.50 108 GLU A C 1
ATOM 891 O O . GLU A 1 108 ? 3.262 2.399 23.775 1.00 86.50 108 GLU A O 1
ATOM 896 N N . ASP A 1 109 ? 4.581 2.179 21.970 1.00 86.81 109 ASP A N 1
ATOM 897 C CA . ASP A 1 109 ? 4.009 3.321 21.245 1.00 86.81 109 ASP A CA 1
ATOM 898 C C . ASP A 1 109 ? 2.537 3.082 20.895 1.00 86.81 109 ASP A C 1
ATOM 900 O O . ASP A 1 109 ? 1.716 3.991 21.011 1.00 86.81 109 ASP A O 1
ATOM 904 N N . ILE A 1 110 ? 2.188 1.848 20.512 1.00 86.19 110 ILE A N 1
ATOM 905 C CA . ILE A 1 110 ? 0.803 1.437 20.234 1.00 86.19 110 ILE A CA 1
ATOM 906 C C . ILE A 1 110 ? -0.062 1.554 21.487 1.00 86.19 110 ILE A C 1
ATOM 908 O O . ILE A 1 110 ? -1.144 2.123 21.409 1.00 86.19 110 ILE A O 1
ATOM 912 N N . ARG A 1 111 ? 0.422 1.126 22.658 1.00 85.44 111 ARG A N 1
ATOM 913 C CA . ARG A 1 111 ? -0.332 1.286 23.916 1.00 85.44 111 ARG A CA 1
ATOM 914 C C . ARG A 1 111 ? -0.551 2.752 24.298 1.00 85.44 111 ARG A C 1
ATOM 916 O O . ARG A 1 111 ? -1.569 3.089 24.896 1.00 85.44 111 ARG A O 1
ATOM 923 N N . LYS A 1 112 ? 0.376 3.646 23.943 1.00 86.56 112 LYS A N 1
ATOM 924 C CA . LYS A 1 112 ? 0.231 5.088 24.200 1.00 86.56 112 LYS A CA 1
ATOM 925 C C . LYS A 1 112 ? -0.829 5.749 23.317 1.00 86.56 112 LYS A C 1
ATOM 927 O O . LYS A 1 112 ? -1.371 6.773 23.728 1.00 86.56 112 LYS A O 1
ATOM 932 N N . PHE A 1 113 ? -1.160 5.172 22.160 1.00 86.38 113 PHE A N 1
ATOM 933 C CA . PHE A 1 113 ? -2.158 5.725 21.240 1.00 86.38 113 PHE A CA 1
ATOM 934 C C . PHE A 1 113 ? -3.529 5.919 21.889 1.00 86.38 113 PHE A C 1
ATOM 936 O O . PHE A 1 113 ? -4.135 6.977 21.730 1.00 86.38 113 PHE A O 1
ATOM 943 N N . ASP A 1 114 ? -3.988 4.955 22.688 1.00 75.56 114 ASP A N 1
ATOM 944 C CA . ASP A 1 114 ? -5.274 5.056 23.393 1.00 75.56 114 ASP A CA 1
ATOM 945 C C . ASP A 1 114 ? -5.291 6.216 24.405 1.00 75.56 114 ASP A C 1
ATOM 947 O O . ASP A 1 114 ? -6.339 6.769 24.742 1.00 75.56 114 ASP A O 1
ATOM 951 N N . SER A 1 115 ? -4.107 6.646 24.850 1.00 78.81 115 SER A N 1
ATOM 952 C CA . SER A 1 115 ? -3.918 7.807 25.719 1.00 78.81 115 SER A CA 1
ATOM 953 C C . SER A 1 115 ? -3.776 9.129 24.954 1.00 78.81 115 SER A C 1
ATOM 955 O O . SER A 1 115 ? -3.616 10.180 25.581 1.00 78.81 115 SER A O 1
ATOM 957 N N . PHE A 1 116 ? -3.833 9.138 23.621 1.00 83.50 116 PHE A N 1
ATOM 958 C CA . PHE A 1 116 ? -3.781 10.380 22.851 1.00 83.50 116 PHE A CA 1
ATOM 959 C C . PHE A 1 116 ? -5.105 11.140 22.946 1.00 83.50 116 PHE A C 1
ATOM 961 O O . PHE A 1 116 ? -6.187 10.558 23.045 1.00 83.50 116 PHE A O 1
ATOM 968 N N . GLY A 1 117 ? -5.028 12.475 22.896 1.00 83.38 117 GLY A N 1
ATOM 969 C CA . GLY A 1 117 ? -6.216 13.334 22.954 1.00 83.38 117 GLY A CA 1
ATOM 970 C C . GLY A 1 117 ? -7.233 13.004 21.859 1.00 83.38 117 GLY A C 1
ATOM 971 O O . GLY A 1 117 ? -8.427 12.962 22.130 1.00 83.38 117 GLY A O 1
ATOM 972 N N . VAL A 1 118 ? -6.750 12.681 20.655 1.00 85.50 118 VAL A N 1
ATOM 973 C CA . VAL A 1 118 ? -7.563 12.279 19.495 1.00 85.50 118 VAL A CA 1
ATOM 974 C C . VAL A 1 118 ? -8.394 11.027 19.805 1.00 85.50 118 VAL A C 1
ATOM 976 O O . VAL A 1 118 ? -9.616 11.057 19.658 1.00 85.50 118 VAL A O 1
ATOM 979 N N . ALA A 1 119 ? -7.754 9.970 20.321 1.00 89.12 119 ALA A N 1
ATOM 980 C CA . ALA A 1 119 ? -8.408 8.711 20.680 1.00 89.12 119 ALA A CA 1
ATOM 981 C C . ALA A 1 119 ? -9.436 8.897 21.805 1.00 89.12 119 ALA A C 1
ATOM 983 O O . ALA A 1 119 ? -10.590 8.490 21.664 1.00 89.12 119 ALA A O 1
ATOM 984 N N . ARG A 1 120 ? -9.064 9.591 22.891 1.00 90.62 120 ARG A N 1
ATOM 985 C CA . ARG A 1 120 ? -9.992 9.871 24.001 1.00 90.62 120 ARG A CA 1
ATOM 986 C C . ARG A 1 120 ? -11.207 10.675 23.556 1.00 90.62 120 ARG A C 1
ATOM 988 O O . ARG A 1 120 ? -12.324 10.343 23.943 1.00 90.62 120 ARG A O 1
ATOM 995 N N . THR A 1 121 ? -11.004 11.714 22.746 1.00 93.31 121 THR A N 1
ATOM 996 C CA . THR A 1 121 ? -12.111 12.520 22.224 1.00 93.31 121 THR A CA 1
ATOM 997 C C . THR A 1 121 ? -13.012 11.681 21.323 1.00 93.31 121 THR A C 1
ATOM 999 O O . THR A 1 121 ? -14.223 11.759 21.473 1.00 93.31 121 THR A O 1
ATOM 1002 N N . ALA A 1 122 ? -12.460 10.832 20.450 1.00 94.75 122 ALA A N 1
ATOM 1003 C CA . ALA A 1 122 ? -13.264 9.965 19.590 1.00 94.75 122 ALA A CA 1
ATOM 1004 C C . ALA A 1 122 ? -14.125 8.979 20.398 1.00 94.75 122 ALA A C 1
ATOM 1006 O O . ALA A 1 122 ? -15.325 8.876 20.155 1.00 94.75 122 ALA A O 1
ATOM 1007 N N . VAL A 1 123 ? -13.545 8.300 21.394 1.00 94.44 123 VAL A N 1
ATOM 1008 C CA . VAL A 1 123 ? -14.284 7.376 22.275 1.00 94.44 123 VAL A CA 1
ATOM 1009 C C . VAL A 1 123 ? -15.367 8.111 23.064 1.00 94.44 123 VAL A C 1
ATOM 1011 O O . VAL A 1 123 ? -16.495 7.626 23.151 1.00 94.44 123 VAL A O 1
ATOM 1014 N N . LYS A 1 124 ? -15.055 9.302 23.589 1.00 94.81 124 LYS A N 1
ATOM 1015 C CA . LYS A 1 124 ? -16.031 10.151 24.279 1.00 94.81 124 LYS A CA 1
ATOM 1016 C C . LYS A 1 124 ? -17.204 10.506 23.361 1.00 94.81 124 LYS A C 1
ATOM 1018 O O . LYS A 1 124 ? -18.348 10.282 23.741 1.00 94.81 124 LYS A O 1
ATOM 1023 N N . THR A 1 125 ? -16.924 10.978 22.147 1.00 95.12 125 THR A N 1
ATOM 1024 C CA . THR A 1 125 ? -17.952 11.310 21.154 1.00 95.12 125 THR A CA 1
ATOM 1025 C C . THR A 1 125 ? -18.804 10.087 20.800 1.00 95.12 125 THR A C 1
ATOM 1027 O O . THR A 1 125 ? -20.024 10.193 20.751 1.00 95.12 125 THR A O 1
ATOM 1030 N N . ILE A 1 126 ? -18.207 8.904 20.608 1.00 95.69 126 ILE A N 1
ATOM 1031 C CA . ILE A 1 126 ? -18.973 7.665 20.374 1.00 95.69 126 ILE A CA 1
ATOM 1032 C C . ILE A 1 126 ? -19.931 7.383 21.543 1.00 95.69 126 ILE A C 1
ATOM 1034 O O . ILE A 1 126 ? -21.081 7.016 21.309 1.00 95.69 126 ILE A O 1
ATOM 1038 N N . GLY A 1 127 ? -19.470 7.559 22.786 1.00 94.38 127 GLY A N 1
ATOM 1039 C CA . GLY A 1 127 ? -20.290 7.387 23.987 1.00 94.38 127 GLY A CA 1
ATOM 1040 C C . GLY A 1 127 ? -21.482 8.345 24.033 1.00 94.38 127 GLY A C 1
ATOM 1041 O O . GLY A 1 127 ? -22.612 7.899 24.206 1.00 94.38 127 GLY A O 1
ATOM 1042 N N . GLU A 1 128 ? -21.247 9.635 23.788 1.00 93.62 128 GLU A N 1
ATOM 1043 C CA . GLU A 1 128 ? -22.296 10.665 23.774 1.00 93.62 128 GLU A CA 1
ATOM 1044 C C . GLU A 1 128 ? -23.377 10.368 22.718 1.00 93.62 128 GLU A C 1
ATOM 1046 O O . GLU A 1 128 ? -24.567 10.388 23.028 1.00 93.62 128 GLU A O 1
ATOM 1051 N N . PHE A 1 129 ? -22.980 9.989 21.495 1.00 92.19 129 PHE A N 1
ATOM 1052 C CA . PHE A 1 129 ? -23.914 9.626 20.415 1.00 92.19 129 PHE A CA 1
ATOM 1053 C C . PHE A 1 129 ? -24.638 8.287 20.630 1.00 92.19 129 PHE A C 1
ATOM 1055 O O . PHE A 1 129 ? -25.670 8.028 20.005 1.00 92.19 129 PHE A O 1
ATOM 1062 N N . ASN A 1 130 ? -24.106 7.405 21.479 1.00 91.75 130 ASN A N 1
ATOM 1063 C CA . ASN A 1 130 ? -24.795 6.175 21.861 1.00 91.75 130 ASN A CA 1
ATOM 1064 C C . ASN A 1 130 ? -25.947 6.450 22.840 1.00 91.75 130 ASN A C 1
ATOM 1066 O O . ASN A 1 130 ? -26.933 5.715 22.840 1.00 91.75 130 ASN A O 1
ATOM 1070 N N . GLU A 1 131 ? -25.829 7.497 23.659 1.00 89.06 131 GLU A N 1
ATOM 1071 C CA . GLU A 1 131 ? -26.846 7.882 24.639 1.00 89.06 131 GLU A CA 1
ATOM 1072 C C . GLU A 1 131 ? -27.901 8.823 24.051 1.00 89.06 131 GLU A C 1
ATOM 1074 O O . GLU A 1 131 ? -29.087 8.681 24.359 1.00 89.06 131 GLU A O 1
ATOM 1079 N N . GLN A 1 132 ? -27.489 9.791 23.225 1.00 85.44 132 GLN A N 1
ATOM 1080 C CA . GLN A 1 132 ? -28.364 10.855 22.732 1.00 85.44 132 GLN A CA 1
ATOM 1081 C C . GLN A 1 132 ? -28.075 11.205 21.270 1.00 85.44 132 GLN A C 1
ATOM 1083 O O . GLN A 1 132 ? -26.925 11.270 20.838 1.00 85.44 132 GLN A O 1
ATOM 1088 N N . ASP A 1 133 ? -29.135 11.484 20.510 1.00 80.81 133 ASP A N 1
ATOM 1089 C CA . ASP A 1 133 ? -28.999 12.046 19.168 1.00 80.81 133 ASP A CA 1
ATOM 1090 C C . ASP A 1 133 ? -28.669 13.539 19.278 1.00 80.81 133 ASP A C 1
ATOM 1092 O O . ASP A 1 133 ? -29.409 14.309 19.891 1.00 80.81 133 ASP A O 1
ATOM 1096 N N . GLN A 1 134 ? -27.560 13.953 18.670 1.00 83.12 134 GLN A N 1
ATOM 1097 C CA . GLN A 1 134 ? -27.118 15.345 18.639 1.00 83.12 134 GLN A CA 1
ATOM 1098 C C . GLN A 1 134 ? -26.673 15.757 17.235 1.00 83.12 134 GLN A C 1
ATOM 1100 O O . GLN A 1 134 ? -26.480 14.922 16.348 1.00 83.12 134 GLN A O 1
ATOM 1105 N N . LEU A 1 135 ? -26.535 17.067 17.017 1.00 85.50 135 LEU A N 1
ATOM 1106 C CA . LEU A 1 135 ? -26.102 17.593 15.729 1.00 85.50 135 LEU A CA 1
ATOM 1107 C C . LEU A 1 135 ? -24.635 17.227 15.486 1.00 85.50 135 LEU A C 1
ATOM 1109 O O . LEU A 1 135 ? -23.743 17.714 16.171 1.00 85.50 135 LEU A O 1
ATOM 1113 N N . LEU A 1 136 ? -24.403 16.399 14.475 1.00 90.31 136 LEU A N 1
ATOM 1114 C CA . LEU A 1 136 ? -23.074 15.965 14.077 1.00 90.31 136 LEU A CA 1
ATOM 1115 C C . LEU A 1 136 ? -22.277 17.110 13.448 1.00 90.31 136 LEU A C 1
ATOM 1117 O O . LEU A 1 136 ? -22.655 17.635 12.398 1.00 90.31 136 LEU A O 1
ATOM 1121 N N . THR A 1 137 ? -21.135 17.457 14.040 1.00 93.25 137 THR A N 1
ATOM 1122 C CA . THR A 1 137 ? -20.175 18.369 13.410 1.00 93.25 137 THR A CA 1
ATOM 1123 C C . THR A 1 137 ? -19.193 17.620 12.506 1.00 93.25 137 THR A C 1
ATOM 1125 O O . THR A 1 137 ? -18.916 16.430 12.682 1.00 93.25 137 THR A O 1
ATOM 1128 N N . GLN A 1 138 ? -18.597 18.340 11.548 1.00 93.94 138 GLN A N 1
ATOM 1129 C CA . GLN A 1 138 ? -17.559 17.780 10.680 1.00 93.94 138 GLN A CA 1
ATOM 1130 C C . GLN A 1 138 ? -16.375 17.231 11.480 1.00 93.94 138 GLN A C 1
ATOM 1132 O O . GLN A 1 138 ? -15.865 16.162 11.156 1.00 93.94 138 GLN A O 1
ATOM 1137 N N . VAL A 1 139 ? -15.942 17.965 12.509 1.00 93.62 139 VAL A N 1
ATOM 1138 C CA . VAL A 1 139 ? -14.761 17.623 13.311 1.00 93.62 139 VAL A CA 1
ATOM 1139 C C . VAL A 1 139 ? -14.988 16.316 14.062 1.00 93.62 139 VAL A C 1
ATOM 1141 O O . VAL A 1 139 ? -14.146 15.424 13.981 1.00 93.62 139 VAL A O 1
ATOM 1144 N N . GLU A 1 140 ? -16.137 16.170 14.722 1.00 94.69 140 GLU A N 1
ATOM 1145 C CA . GLU A 1 140 ? -16.527 14.944 15.429 1.00 94.69 140 GLU A CA 1
ATOM 1146 C C . GLU A 1 140 ? -16.605 13.750 14.483 1.00 94.69 140 GLU A C 1
ATOM 1148 O O . GLU A 1 140 ? -16.008 12.709 14.760 1.00 94.69 140 GLU A O 1
ATOM 1153 N N . TYR A 1 141 ? -17.269 13.919 13.332 1.00 95.44 141 TYR A N 1
ATOM 1154 C CA . TYR A 1 141 ? -17.372 12.872 12.321 1.00 95.44 141 TYR A CA 1
ATOM 1155 C C . TYR A 1 141 ? -15.997 12.392 11.860 1.00 95.44 141 TYR A C 1
ATOM 1157 O O . TYR A 1 141 ? -15.719 11.193 11.872 1.00 95.44 141 TYR A O 1
ATOM 1165 N N . THR A 1 142 ? -15.129 13.323 11.448 1.00 95.38 142 THR A N 1
ATOM 1166 C CA . THR A 1 142 ? -13.798 12.966 10.952 1.00 95.38 142 THR A CA 1
ATOM 1167 C C . THR A 1 142 ? -12.939 12.357 12.049 1.00 95.38 142 THR A C 1
ATOM 1169 O O . THR A 1 142 ? -12.283 11.356 11.794 1.00 95.38 142 THR A O 1
ATOM 1172 N N . ASN A 1 143 ? -13.008 12.876 13.278 1.00 95.19 143 ASN A N 1
ATOM 1173 C CA . ASN A 1 143 ? -12.231 12.353 14.396 1.00 95.19 143 ASN A CA 1
ATOM 1174 C C . ASN A 1 143 ? -12.616 10.903 14.727 1.00 95.19 143 ASN A C 1
ATOM 1176 O O . ASN A 1 143 ? -11.751 10.035 14.813 1.00 95.19 143 ASN A O 1
ATOM 1180 N N . VAL A 1 144 ? -13.918 10.614 14.844 1.00 96.81 144 VAL A N 1
ATOM 1181 C CA . VAL A 1 144 ? -14.403 9.250 15.101 1.00 96.81 144 VAL A CA 1
ATOM 1182 C C . VAL A 1 144 ? -14.061 8.316 13.943 1.00 96.81 144 VAL A C 1
ATOM 1184 O O . VAL A 1 144 ? -13.546 7.221 14.171 1.00 96.81 144 VAL A O 1
ATOM 1187 N N . ARG A 1 145 ? -14.293 8.745 12.697 1.00 97.12 145 ARG A N 1
ATOM 1188 C CA . ARG A 1 145 ? -13.962 7.953 11.507 1.00 97.12 145 ARG A CA 1
ATOM 1189 C C . ARG A 1 145 ? -12.479 7.582 11.473 1.00 97.12 145 ARG A C 1
ATOM 1191 O O . ARG A 1 145 ? -12.144 6.419 11.254 1.00 97.12 145 ARG A O 1
ATOM 1198 N N . ASP A 1 146 ? -11.603 8.560 11.676 1.00 95.62 146 ASP A N 1
ATOM 1199 C CA . ASP A 1 146 ? -10.159 8.384 11.534 1.00 95.62 146 ASP A CA 1
ATOM 1200 C C . ASP A 1 146 ? -9.584 7.557 12.692 1.00 95.62 146 ASP A C 1
ATOM 1202 O O . ASP A 1 146 ? -8.729 6.697 12.464 1.00 95.62 146 ASP A O 1
ATOM 1206 N N . TYR A 1 147 ? -10.132 7.714 13.902 1.00 95.75 147 TYR A N 1
ATOM 1207 C CA . TYR A 1 147 ? -9.854 6.837 15.038 1.00 95.75 147 TYR A CA 1
ATOM 1208 C C . TYR A 1 147 ? -10.220 5.378 14.734 1.00 95.75 147 TYR A C 1
ATOM 1210 O O . TYR A 1 147 ? -9.371 4.496 14.863 1.00 95.75 147 TYR A O 1
ATOM 1218 N N . LEU A 1 148 ? -11.446 5.115 14.262 1.00 97.38 148 LEU A N 1
ATOM 1219 C CA . LEU A 1 148 ? -11.895 3.756 13.938 1.00 97.38 148 LEU A CA 1
ATOM 1220 C C . LEU A 1 148 ? -11.038 3.120 12.839 1.00 97.38 148 LEU A C 1
ATOM 1222 O O . LEU A 1 148 ? -10.593 1.983 12.993 1.00 97.38 148 LEU A O 1
ATOM 1226 N N . LEU A 1 149 ? -10.747 3.856 11.762 1.00 96.81 149 LEU A N 1
ATOM 1227 C CA . LEU A 1 149 ? -9.841 3.400 10.702 1.00 96.81 149 LEU A CA 1
ATOM 1228 C C . LEU A 1 149 ? -8.463 3.020 11.261 1.00 96.81 149 LEU A C 1
ATOM 1230 O O . LEU A 1 149 ? -7.907 1.987 10.883 1.00 96.81 149 LEU A O 1
ATOM 1234 N N . THR A 1 150 ? -7.930 3.827 12.178 1.00 94.56 150 THR A N 1
ATOM 1235 C CA . THR A 1 150 ? -6.609 3.618 12.782 1.00 94.56 150 THR A CA 1
ATOM 1236 C C . THR A 1 150 ? -6.586 2.388 13.685 1.00 94.56 150 THR A C 1
ATOM 1238 O O . THR A 1 150 ? -5.724 1.530 13.506 1.00 94.56 150 THR A O 1
ATOM 1241 N N . VAL A 1 151 ? -7.559 2.234 14.589 1.00 94.31 151 VAL A N 1
ATOM 1242 C CA . VAL A 1 151 ? -7.638 1.074 15.497 1.00 94.31 151 VAL A CA 1
ATOM 1243 C C . VAL A 1 151 ? -7.828 -0.229 14.722 1.00 94.31 151 VAL A C 1
ATOM 1245 O O . VAL A 1 151 ? -7.133 -1.212 14.979 1.00 94.31 151 VAL A O 1
ATOM 1248 N N . ILE A 1 152 ? -8.716 -0.244 13.721 1.00 96.19 152 ILE A N 1
ATOM 1249 C CA . ILE A 1 152 ? -8.909 -1.428 12.872 1.00 96.19 152 ILE A CA 1
ATOM 1250 C C . ILE A 1 152 ? -7.607 -1.769 12.137 1.00 96.19 152 ILE A C 1
ATOM 1252 O O . ILE A 1 152 ? -7.230 -2.942 12.056 1.00 96.19 152 ILE A O 1
ATOM 1256 N N . CYS A 1 153 ? -6.902 -0.757 11.623 1.00 95.06 153 CYS A N 1
ATOM 1257 C CA . CYS A 1 153 ? -5.627 -0.939 10.940 1.00 95.06 153 CYS A CA 1
ATOM 1258 C C . CYS A 1 153 ? -4.551 -1.532 11.858 1.00 95.06 153 CYS A C 1
ATOM 1260 O O . CYS A 1 153 ? -3.845 -2.445 11.429 1.00 95.06 153 CYS A O 1
ATOM 1262 N N . ILE A 1 154 ? -4.436 -1.039 13.095 1.00 92.94 154 ILE A N 1
ATOM 1263 C CA . ILE A 1 154 ? -3.481 -1.527 14.100 1.00 92.94 154 ILE A CA 1
ATOM 1264 C C . ILE A 1 154 ? -3.767 -2.994 14.433 1.00 92.94 154 ILE A C 1
ATOM 1266 O O . ILE A 1 154 ? -2.872 -3.827 14.316 1.00 92.94 154 ILE A O 1
ATOM 1270 N N . ASN A 1 155 ? -5.022 -3.325 14.750 1.00 93.31 155 ASN A N 1
ATOM 1271 C CA . ASN A 1 155 ? -5.402 -4.664 15.213 1.00 93.31 155 ASN A CA 1
ATOM 1272 C C . ASN A 1 155 ? -5.274 -5.747 14.133 1.00 93.31 155 ASN A C 1
ATOM 1274 O O . ASN A 1 155 ? -5.114 -6.920 14.452 1.00 93.31 155 ASN A O 1
ATOM 1278 N N . ASN A 1 156 ? -5.347 -5.367 12.855 1.00 94.62 156 ASN A N 1
ATOM 1279 C CA . ASN A 1 156 ? -5.340 -6.314 11.737 1.00 94.62 156 ASN A CA 1
ATOM 1280 C C . ASN A 1 156 ? -4.067 -6.254 10.879 1.00 94.62 156 ASN A C 1
ATOM 1282 O O . ASN A 1 156 ? -3.908 -7.056 9.960 1.00 94.62 156 ASN A O 1
ATOM 1286 N N . GLY A 1 157 ? -3.205 -5.249 11.070 1.00 92.06 157 GLY A N 1
ATOM 1287 C CA . GLY A 1 157 ? -2.105 -4.964 10.141 1.00 92.06 157 GLY A CA 1
ATOM 1288 C C . GLY A 1 157 ? -2.581 -4.775 8.689 1.00 92.06 157 GLY A C 1
ATOM 1289 O O . GLY A 1 157 ? -1.871 -5.114 7.734 1.00 92.06 157 GLY A O 1
ATOM 1290 N N . SER A 1 158 ? -3.819 -4.304 8.512 1.00 89.00 158 SER A N 1
ATOM 1291 C CA . SER A 1 158 ? -4.489 -4.199 7.212 1.00 89.00 158 SER A CA 1
ATOM 1292 C C . SER A 1 158 ? -3.886 -3.098 6.340 1.00 89.00 158 SER A C 1
ATOM 1294 O O . SER A 1 158 ? -3.329 -2.121 6.829 1.00 89.00 158 SER A O 1
ATOM 1296 N N . ARG A 1 159 ? -4.009 -3.238 5.015 1.00 89.88 159 ARG A N 1
ATOM 1297 C CA . ARG A 1 159 ? -3.713 -2.131 4.090 1.00 89.88 159 ARG A CA 1
ATOM 1298 C C . ARG A 1 159 ? -4.894 -1.161 4.076 1.00 89.88 159 ARG A C 1
ATOM 1300 O O . ARG A 1 159 ? -6.034 -1.581 4.245 1.00 89.88 159 ARG A O 1
ATOM 1307 N N . SER A 1 160 ? -4.655 0.116 3.787 1.00 93.12 160 SER A N 1
ATOM 1308 C CA . SER A 1 160 ? -5.734 1.114 3.721 1.00 93.12 160 SER A CA 1
ATOM 1309 C C . SER A 1 160 ? -6.815 0.763 2.691 1.00 93.12 160 SER A C 1
ATOM 1311 O O . SER A 1 160 ? -7.989 1.044 2.912 1.00 93.12 160 SER A O 1
ATOM 1313 N N . GLY A 1 161 ? -6.448 0.073 1.607 1.00 92.19 161 GLY A N 1
ATOM 1314 C CA . GLY A 1 161 ? -7.380 -0.336 0.559 1.00 92.19 161 GLY A CA 1
ATOM 1315 C C . GLY A 1 161 ? -8.473 -1.308 1.012 1.00 92.19 161 GLY A C 1
ATOM 1316 O O . GLY A 1 161 ? -9.583 -1.216 0.499 1.00 92.19 161 GLY A O 1
ATOM 1317 N N . SER A 1 162 ? -8.215 -2.211 1.967 1.00 92.56 162 SER A N 1
ATOM 1318 C CA . SER A 1 162 ? -9.278 -3.091 2.484 1.00 92.56 162 SER A CA 1
ATOM 1319 C C . SER A 1 162 ? -10.259 -2.322 3.369 1.00 92.56 162 SER A C 1
ATOM 1321 O O . SER A 1 162 ? -11.454 -2.583 3.322 1.00 92.56 162 SER A O 1
ATOM 1323 N N . LEU A 1 163 ? -9.783 -1.324 4.116 1.00 95.44 163 LEU A N 1
ATOM 1324 C CA . LEU A 1 163 ? -10.643 -0.485 4.955 1.00 95.44 163 LEU A CA 1
ATOM 1325 C C . LEU A 1 163 ? -11.471 0.501 4.123 1.00 95.44 163 LEU A C 1
ATOM 1327 O O . LEU A 1 163 ? -12.651 0.696 4.394 1.00 95.44 163 LEU A O 1
ATOM 1331 N N . ALA A 1 164 ? -10.878 1.065 3.069 1.00 95.94 164 ALA A N 1
ATOM 1332 C CA . ALA A 1 164 ? -11.553 1.952 2.123 1.00 95.94 164 ALA A CA 1
ATOM 1333 C C . ALA A 1 164 ? -12.735 1.279 1.404 1.00 95.94 164 ALA A C 1
ATOM 1335 O O . ALA A 1 164 ? -13.741 1.923 1.122 1.00 95.94 164 ALA A O 1
ATOM 1336 N N . ASN A 1 165 ? -12.606 -0.015 1.105 1.00 95.88 165 ASN A N 1
ATOM 1337 C CA . ASN A 1 165 ? -13.576 -0.761 0.307 1.00 95.88 165 ASN A CA 1
ATOM 1338 C C . ASN A 1 165 ? -14.516 -1.652 1.132 1.00 95.88 165 ASN A C 1
ATOM 1340 O O . ASN A 1 165 ? -15.334 -2.346 0.534 1.00 95.88 165 ASN A O 1
ATOM 1344 N N . MET A 1 166 ? -14.409 -1.660 2.465 1.00 97.19 166 MET A N 1
ATOM 1345 C CA . MET A 1 166 ? -15.330 -2.408 3.322 1.00 97.19 166 MET A CA 1
ATOM 1346 C C . MET A 1 166 ? -16.754 -1.892 3.113 1.00 97.19 166 MET A C 1
ATOM 1348 O O . MET A 1 166 ? -17.011 -0.702 3.304 1.00 97.19 166 MET A O 1
ATOM 1352 N N . THR A 1 167 ? -17.675 -2.777 2.740 1.00 97.06 167 THR A N 1
ATOM 1353 C CA . THR A 1 167 ? -19.076 -2.408 2.490 1.00 97.06 167 THR A CA 1
ATOM 1354 C C . THR A 1 167 ? -19.973 -2.598 3.715 1.00 97.06 167 THR A C 1
ATOM 1356 O O . THR A 1 167 ? -19.674 -3.385 4.613 1.00 97.06 167 THR A O 1
ATOM 1359 N N . LEU A 1 168 ? -21.105 -1.889 3.750 1.00 96.75 168 LEU A N 1
ATOM 1360 C CA . LEU A 1 168 ? -22.163 -2.056 4.746 1.00 96.75 168 LEU A CA 1
ATOM 1361 C C . LEU A 1 168 ? -22.738 -3.474 4.722 1.00 96.75 168 LEU A C 1
ATOM 1363 O O . LEU A 1 168 ? -23.056 -4.020 5.776 1.00 96.75 168 LEU A O 1
ATOM 1367 N N . GLU A 1 169 ? -22.872 -4.071 3.533 1.00 96.38 169 GLU A N 1
ATOM 1368 C CA . GLU A 1 169 ? -23.341 -5.449 3.392 1.00 96.38 169 GLU A CA 1
ATOM 1369 C C . GLU A 1 169 ? -22.341 -6.431 4.010 1.00 96.38 169 GLU A C 1
ATOM 1371 O O . GLU A 1 169 ? -22.739 -7.260 4.826 1.00 96.38 169 GLU A O 1
ATOM 1376 N N . GLU A 1 170 ? -21.050 -6.310 3.683 1.00 97.81 170 GLU A N 1
ATOM 1377 C CA . GLU A 1 170 ? -20.001 -7.154 4.268 1.00 97.81 170 GLU A CA 1
ATOM 1378 C C . GLU A 1 170 ? -19.922 -6.982 5.789 1.00 97.81 170 GLU A C 1
ATOM 1380 O O . GLU A 1 170 ? -19.788 -7.976 6.502 1.00 97.81 170 GLU A O 1
ATOM 1385 N N . PHE A 1 171 ? -20.049 -5.749 6.296 1.00 97.88 171 PHE A N 1
ATOM 1386 C CA . PHE A 1 171 ? -20.083 -5.476 7.734 1.00 97.88 171 PHE A CA 1
ATOM 1387 C C . PHE A 1 171 ? -21.305 -6.120 8.404 1.00 97.88 171 PHE A C 1
ATOM 1389 O O . PHE A 1 171 ? -21.174 -6.791 9.422 1.00 97.88 171 PHE A O 1
ATOM 1396 N N . LYS A 1 172 ? -22.495 -5.993 7.808 1.00 97.00 172 LYS A N 1
ATOM 1397 C CA . LYS A 1 172 ? -23.726 -6.615 8.323 1.00 97.00 172 LYS A CA 1
ATOM 1398 C C . LYS A 1 172 ? -23.675 -8.146 8.284 1.00 97.00 172 LYS A C 1
ATOM 1400 O O . LYS A 1 172 ? -24.310 -8.799 9.106 1.00 97.00 172 LYS A O 1
ATOM 1405 N N . GLN A 1 173 ? -22.948 -8.715 7.326 1.00 97.06 173 GLN A N 1
ATOM 1406 C CA . GLN A 1 173 ? -22.725 -10.156 7.183 1.00 97.06 173 GLN A CA 1
ATOM 1407 C C . GLN A 1 173 ? -21.537 -10.666 8.017 1.00 97.06 173 GLN A C 1
ATOM 1409 O O . GLN A 1 173 ? -21.126 -11.814 7.832 1.00 97.06 173 GLN A O 1
ATOM 1414 N N . ALA A 1 174 ? -20.975 -9.847 8.915 1.00 97.38 174 ALA A N 1
ATOM 1415 C CA . ALA A 1 174 ? -19.901 -10.280 9.797 1.00 97.38 174 ALA A CA 1
ATOM 1416 C C . ALA A 1 174 ? -20.312 -11.521 10.599 1.00 97.38 174 ALA A C 1
ATOM 1418 O O . ALA A 1 174 ? -21.410 -11.592 11.156 1.00 97.38 174 ALA A O 1
ATOM 1419 N N . THR A 1 175 ? -19.418 -12.504 10.670 1.00 97.56 175 THR A N 1
ATOM 1420 C CA . THR A 1 175 ? -19.639 -13.728 11.447 1.00 97.56 175 THR A CA 1
ATOM 1421 C C . THR A 1 175 ? -18.944 -13.622 12.793 1.00 97.56 175 THR A C 1
ATOM 1423 O O . THR A 1 175 ? -17.827 -13.116 12.874 1.00 97.56 175 THR A O 1
ATOM 1426 N N . MET A 1 176 ? -19.599 -14.099 13.851 1.00 96.56 176 MET A N 1
ATOM 1427 C CA . MET A 1 176 ? -18.965 -14.234 15.159 1.00 96.56 176 MET A CA 1
ATOM 1428 C C . MET A 1 176 ? -18.119 -15.511 15.171 1.00 96.56 176 MET A C 1
ATOM 1430 O O . MET A 1 176 ? -18.658 -16.609 15.033 1.00 96.56 176 MET A O 1
ATOM 1434 N N . GLU A 1 177 ? -16.813 -15.367 15.344 1.00 94.69 177 GLU A N 1
ATOM 1435 C CA . GLU A 1 177 ? -15.833 -16.450 15.416 1.00 94.69 177 GLU A CA 1
ATOM 1436 C C . GLU A 1 177 ? -14.946 -16.202 16.637 1.00 94.69 177 GLU A C 1
ATOM 1438 O O . GLU A 1 177 ? -14.382 -15.121 16.786 1.00 94.69 177 GLU A O 1
ATOM 1443 N N . GLU A 1 178 ? -14.886 -17.171 17.555 1.00 92.94 178 GLU A N 1
ATOM 1444 C CA . GLU A 1 178 ? -14.052 -17.103 18.772 1.00 92.94 178 GLU A CA 1
ATOM 1445 C C . GLU A 1 178 ? -14.233 -15.806 19.593 1.00 92.94 178 GLU A C 1
ATOM 1447 O O . GLU A 1 178 ? -13.299 -15.255 20.167 1.00 92.94 178 GLU A O 1
ATOM 1452 N N . GLY A 1 179 ? -15.468 -15.293 19.646 1.00 94.25 179 GLY A N 1
ATOM 1453 C CA . GLY A 1 179 ? -15.805 -14.074 20.388 1.00 94.25 179 GLY A CA 1
ATOM 1454 C C . GLY A 1 179 ? -15.462 -12.763 19.673 1.00 94.25 179 GLY A C 1
ATOM 1455 O O . GLY A 1 179 ? -15.697 -11.700 20.242 1.00 94.25 179 GLY A O 1
ATOM 1456 N N . CYS A 1 180 ? -14.964 -12.807 18.435 1.00 96.94 180 CYS A N 1
ATOM 1457 C CA . CYS A 1 180 ? -14.733 -11.639 17.585 1.00 96.94 180 CYS A CA 1
ATOM 1458 C C . CYS A 1 180 ? -15.623 -11.662 16.336 1.00 96.94 180 CYS A C 1
ATOM 1460 O O . CYS A 1 180 ? -16.064 -12.712 15.881 1.00 96.94 180 CYS A O 1
ATOM 1462 N N . TYR A 1 181 ? -15.865 -10.493 15.746 1.00 98.12 181 TYR A N 1
ATOM 1463 C CA . TYR A 1 181 ? -16.564 -10.370 14.469 1.00 98.12 181 TYR A CA 1
ATOM 1464 C C . TYR A 1 181 ? -15.569 -10.382 13.311 1.00 98.12 181 TYR A C 1
ATOM 1466 O O . TYR A 1 181 ? -14.604 -9.619 13.314 1.00 98.12 181 TYR A O 1
ATOM 1474 N N . VAL A 1 182 ? -15.832 -11.198 12.293 1.00 97.81 182 VAL A N 1
ATOM 1475 C CA . VAL A 1 182 ? -15.002 -11.308 11.089 1.00 97.81 182 VAL A CA 1
ATOM 1476 C C . VAL A 1 182 ? -15.752 -10.743 9.887 1.00 97.81 182 VAL A C 1
ATOM 1478 O O . VAL A 1 182 ? -16.700 -11.346 9.378 1.00 97.81 182 VAL A O 1
ATOM 1481 N N . VAL A 1 183 ? -15.298 -9.586 9.403 1.00 97.88 183 VAL A N 1
ATOM 1482 C CA . VAL A 1 183 ? -15.806 -8.928 8.192 1.00 97.88 183 VAL A CA 1
ATOM 1483 C C . VAL A 1 183 ? -14.967 -9.368 6.994 1.00 97.88 183 VAL A C 1
ATOM 1485 O O . VAL A 1 183 ? -13.753 -9.169 6.972 1.00 97.88 183 VAL A O 1
ATOM 1488 N N . ARG A 1 184 ? -15.600 -9.949 5.970 1.00 96.75 184 ARG A N 1
ATOM 1489 C CA . ARG A 1 184 ? -14.908 -10.477 4.781 1.00 96.75 184 ARG A CA 1
ATOM 1490 C C . ARG A 1 184 ? -14.956 -9.486 3.624 1.00 96.75 184 ARG A C 1
ATOM 1492 O O . ARG A 1 184 ? -15.912 -9.494 2.855 1.00 96.75 184 ARG A O 1
ATOM 1499 N N . VAL A 1 185 ? -13.907 -8.679 3.476 1.00 95.94 185 VAL A N 1
ATOM 1500 C CA . VAL A 1 185 ? -13.807 -7.659 2.421 1.00 95.94 185 VAL A CA 1
ATOM 1501 C C . VAL A 1 185 ? -13.279 -8.272 1.127 1.00 95.94 185 VAL A C 1
ATOM 1503 O O . VAL A 1 185 ? -12.142 -8.750 1.059 1.00 95.94 185 VAL A O 1
ATOM 1506 N N . LYS A 1 186 ? -14.092 -8.244 0.070 1.00 94.38 186 LYS A N 1
ATOM 1507 C CA . LYS A 1 186 ? -13.763 -8.862 -1.227 1.00 94.38 186 LYS A CA 1
ATOM 1508 C C . LYS A 1 186 ? -12.978 -7.926 -2.141 1.00 94.38 186 LYS A C 1
ATOM 1510 O O . LYS A 1 186 ? -12.092 -8.366 -2.868 1.00 94.38 186 LYS A O 1
ATOM 1515 N N . LYS A 1 187 ? -13.271 -6.627 -2.113 1.00 92.44 187 LYS A N 1
ATOM 1516 C CA . LYS A 1 187 ? -12.658 -5.647 -3.021 1.00 92.44 187 LYS A CA 1
ATOM 1517 C C . LYS A 1 187 ? -11.285 -5.199 -2.504 1.00 92.44 187 LYS A C 1
ATOM 1519 O O . LYS A 1 187 ? -11.165 -4.217 -1.778 1.00 92.44 187 LYS A O 1
ATOM 1524 N N . HIS A 1 188 ? -10.231 -5.924 -2.889 1.00 88.44 188 HIS A N 1
ATOM 1525 C CA . HIS A 1 188 ? -8.837 -5.589 -2.560 1.00 88.44 188 HIS A CA 1
ATOM 1526 C C . HIS A 1 188 ? -7.821 -6.156 -3.576 1.00 88.44 188 HIS A C 1
ATOM 1528 O O . HIS A 1 188 ? -8.163 -6.999 -4.405 1.00 88.44 188 HIS A O 1
ATOM 1534 N N . LYS A 1 189 ? -6.559 -5.692 -3.504 1.00 85.00 189 LYS A N 1
ATOM 1535 C CA . LYS A 1 189 ? -5.491 -5.946 -4.501 1.00 85.00 189 LYS A CA 1
ATOM 1536 C C . LYS A 1 189 ? -5.213 -7.430 -4.762 1.00 85.00 189 LYS A C 1
ATOM 1538 O O . LYS A 1 189 ? -4.857 -7.781 -5.880 1.00 85.00 189 LYS A O 1
ATOM 1543 N N . THR A 1 190 ? -5.324 -8.293 -3.754 1.00 84.38 190 THR A N 1
ATOM 1544 C CA . THR A 1 190 ? -4.884 -9.696 -3.843 1.00 84.38 190 THR A CA 1
ATOM 1545 C C . THR A 1 190 ? -6.032 -10.696 -3.771 1.00 84.38 190 THR A C 1
ATOM 1547 O O . THR A 1 190 ? -5.794 -11.882 -3.541 1.00 84.38 190 THR A O 1
ATOM 1550 N N . PHE A 1 191 ? -7.271 -10.252 -4.009 1.00 89.00 191 PHE A N 1
ATOM 1551 C CA . PHE A 1 191 ? -8.462 -11.097 -3.897 1.00 89.00 191 PHE A CA 1
ATOM 1552 C C . PHE A 1 191 ? -8.376 -12.372 -4.738 1.00 89.00 191 PHE A C 1
ATOM 1554 O O . PHE A 1 191 ? -8.682 -13.462 -4.262 1.00 89.00 191 PHE A O 1
ATOM 1561 N N . THR A 1 192 ? -7.889 -12.258 -5.973 1.00 87.56 192 THR A N 1
ATOM 1562 C CA . THR A 1 192 ? -7.763 -13.390 -6.902 1.00 87.56 192 THR A CA 1
ATOM 1563 C C . THR A 1 192 ? -6.753 -14.443 -6.451 1.00 87.56 192 THR A C 1
ATOM 1565 O O . THR A 1 192 ? -6.835 -15.582 -6.898 1.00 87.56 192 THR A O 1
ATOM 1568 N N . THR A 1 193 ? -5.798 -14.072 -5.596 1.00 86.75 193 THR A N 1
ATOM 1569 C CA . THR A 1 193 ? -4.701 -14.949 -5.161 1.00 86.75 193 THR A CA 1
ATOM 1570 C C . THR A 1 193 ? -4.927 -15.493 -3.755 1.00 86.75 193 THR A C 1
ATOM 1572 O O . THR A 1 193 ? -4.615 -16.648 -3.489 1.00 86.75 193 THR A O 1
ATOM 1575 N N . HIS A 1 194 ? -5.457 -14.669 -2.850 1.00 86.06 194 HIS A N 1
ATOM 1576 C CA . HIS A 1 194 ? -5.555 -14.986 -1.424 1.00 86.06 194 HIS A CA 1
ATOM 1577 C C . HIS A 1 194 ? -6.996 -15.006 -0.891 1.00 86.06 194 HIS A C 1
ATOM 1579 O O . HIS A 1 194 ? -7.198 -15.261 0.291 1.00 86.06 194 HIS A O 1
ATOM 1585 N N . GLY A 1 195 ? -8.001 -14.773 -1.740 1.00 90.69 195 GLY A N 1
ATOM 1586 C CA . GLY A 1 195 ? -9.394 -14.681 -1.307 1.00 90.69 195 GLY A CA 1
ATOM 1587 C C . GLY A 1 195 ? -9.698 -13.362 -0.581 1.00 90.69 195 GLY A C 1
ATOM 1588 O O . GLY A 1 195 ? -8.947 -12.398 -0.731 1.00 90.69 195 GLY A O 1
ATOM 1589 N N . PRO A 1 196 ? -10.819 -13.259 0.155 1.00 92.75 196 PRO A N 1
ATOM 1590 C CA . PRO A 1 196 ? -11.202 -12.035 0.865 1.00 92.75 196 PRO A CA 1
ATOM 1591 C C . PRO A 1 196 ? -10.232 -11.686 2.004 1.00 92.75 196 PRO A C 1
ATOM 1593 O O . PRO A 1 196 ? -9.605 -12.569 2.584 1.00 92.75 196 PRO A O 1
ATOM 1596 N N . VAL A 1 197 ? -10.144 -10.398 2.356 1.00 94.38 197 VAL A N 1
ATOM 1597 C CA . VAL A 1 197 ? -9.488 -9.975 3.603 1.00 94.38 197 VAL A CA 1
ATOM 1598 C C . VAL A 1 197 ? -10.437 -10.195 4.768 1.00 94.38 197 VAL A C 1
ATOM 1600 O O . VAL A 1 197 ? -11.563 -9.704 4.739 1.00 94.38 197 VAL A O 1
ATOM 1603 N N . ASN A 1 198 ? -9.964 -10.892 5.796 1.00 95.00 198 ASN A N 1
ATOM 1604 C CA . ASN A 1 198 ? -10.683 -11.067 7.051 1.00 95.00 198 ASN A CA 1
ATOM 1605 C C . ASN A 1 198 ? -10.300 -9.925 7.997 1.00 95.00 198 ASN A C 1
ATOM 1607 O O . ASN A 1 198 ? -9.222 -9.941 8.584 1.00 95.00 198 ASN A O 1
ATOM 1611 N N . VAL A 1 199 ? -11.163 -8.918 8.112 1.00 96.81 199 VAL A N 1
ATOM 1612 C CA . VAL A 1 199 ? -10.997 -7.835 9.085 1.00 96.81 199 VAL A CA 1
ATOM 1613 C C . VAL A 1 199 ? -11.681 -8.252 10.381 1.00 96.81 199 VAL A C 1
ATOM 1615 O O . VAL A 1 199 ? -12.904 -8.375 10.436 1.00 96.81 199 VAL A O 1
ATOM 1618 N N . VAL A 1 200 ? -10.877 -8.480 11.413 1.00 97.38 200 VAL A N 1
ATOM 1619 C CA . VAL A 1 200 ? -11.305 -8.923 12.737 1.00 97.38 200 VAL A CA 1
ATOM 1620 C C . VAL A 1 200 ? -11.587 -7.711 13.621 1.00 97.38 200 VAL A C 1
ATOM 1622 O O . VAL A 1 200 ? -10.759 -6.803 13.754 1.00 97.38 200 VAL A O 1
ATOM 1625 N N . LEU A 1 201 ? -12.768 -7.698 14.233 1.00 97.88 201 LEU A N 1
ATOM 1626 C CA . LEU A 1 201 ? -13.249 -6.651 15.126 1.00 97.88 201 LEU A CA 1
ATOM 1627 C C . LEU A 1 201 ? -13.657 -7.274 16.465 1.00 97.88 201 LEU A C 1
ATOM 1629 O O . LEU A 1 201 ? -14.582 -8.083 16.528 1.00 97.88 201 LEU A O 1
ATOM 1633 N N . HIS A 1 202 ? -13.010 -6.859 17.554 1.00 96.44 202 HIS A N 1
ATOM 1634 C CA . HIS A 1 202 ? -13.465 -7.197 18.906 1.00 96.44 202 HIS A CA 1
ATOM 1635 C C . HIS A 1 202 ? -14.891 -6.644 19.141 1.00 96.44 202 HIS A C 1
ATOM 1637 O O . HIS A 1 202 ? -15.204 -5.586 18.583 1.00 96.44 202 HIS A O 1
ATOM 1643 N N . PRO A 1 203 ? -15.752 -7.271 19.971 1.00 97.25 203 PRO A N 1
ATOM 1644 C CA . PRO A 1 203 ? -17.139 -6.839 20.175 1.00 97.25 203 PRO A CA 1
ATOM 1645 C C . PRO A 1 203 ? -17.319 -5.344 20.456 1.00 97.25 203 PRO A C 1
ATOM 1647 O O . PRO A 1 203 ? -18.190 -4.708 19.866 1.00 97.25 203 PRO A O 1
ATOM 1650 N N . THR A 1 204 ? -16.454 -4.755 21.286 1.00 95.81 204 THR A N 1
ATOM 1651 C CA . THR A 1 204 ? -16.461 -3.309 21.568 1.00 95.81 204 THR A CA 1
ATOM 1652 C C . THR A 1 204 ? -16.215 -2.473 20.310 1.00 95.81 204 THR A C 1
ATOM 1654 O O . THR A 1 204 ? -16.950 -1.528 20.041 1.00 95.81 204 THR A O 1
ATOM 1657 N N . LEU A 1 205 ? -15.217 -2.843 19.502 1.00 96.75 205 LEU A N 1
ATOM 1658 C CA . LEU A 1 205 ? -14.875 -2.123 18.275 1.00 96.75 205 LEU A CA 1
ATOM 1659 C C . LEU A 1 205 ? -15.959 -2.293 17.208 1.00 96.75 205 LEU A C 1
ATOM 1661 O O . LEU A 1 205 ? -16.328 -1.323 16.551 1.00 96.75 205 LEU A O 1
ATOM 1665 N N . HIS A 1 206 ? -16.518 -3.498 17.073 1.00 98.25 206 HIS A N 1
ATOM 1666 C CA . HIS A 1 206 ? -17.674 -3.738 16.213 1.00 98.25 206 HIS A CA 1
ATOM 1667 C C . HIS A 1 206 ? -18.854 -2.846 16.624 1.00 98.25 206 HIS A C 1
ATOM 1669 O O . HIS A 1 206 ? -19.463 -2.197 15.774 1.00 98.25 206 HIS A O 1
ATOM 1675 N N . LYS A 1 207 ? -19.134 -2.738 17.932 1.00 97.44 207 LYS A N 1
ATOM 1676 C CA . LYS A 1 207 ? -20.188 -1.857 18.447 1.00 97.44 207 LYS A CA 1
ATOM 1677 C C . LYS A 1 207 ? -19.920 -0.386 18.132 1.00 97.44 207 LYS A C 1
ATOM 1679 O O . LYS A 1 207 ? -20.844 0.329 17.757 1.00 97.44 207 LYS A O 1
ATOM 1684 N N . TYR A 1 208 ? -18.673 0.068 18.235 1.00 98.06 208 TYR A N 1
ATOM 1685 C CA . TYR A 1 208 ? -18.310 1.438 17.871 1.00 98.06 208 TYR A CA 1
ATOM 1686 C C . TYR A 1 208 ? -18.519 1.725 16.382 1.00 98.06 208 TYR A C 1
ATOM 1688 O O . TYR A 1 208 ? -19.044 2.782 16.037 1.00 98.06 208 TYR A O 1
ATOM 1696 N N . VAL A 1 209 ? -18.176 0.781 15.500 1.00 98.19 209 VAL A N 1
ATOM 1697 C CA . VAL A 1 209 ? -18.454 0.915 14.061 1.00 98.19 209 VAL A CA 1
ATOM 1698 C C . VAL A 1 209 ? -19.963 0.924 13.794 1.00 98.19 209 VAL A C 1
ATOM 1700 O O . VAL A 1 209 ? -20.432 1.725 12.991 1.00 98.19 209 VAL A O 1
ATOM 1703 N N . GLU A 1 210 ? -20.748 0.107 14.498 1.00 97.62 210 GLU A N 1
ATOM 1704 C CA . GLU A 1 210 ? -22.212 0.115 14.390 1.00 97.62 210 GLU A CA 1
ATOM 1705 C C . GLU A 1 210 ? -22.823 1.465 14.816 1.00 97.62 210 GLU A C 1
ATOM 1707 O O . GLU A 1 210 ? -23.688 2.003 14.117 1.00 97.62 210 GLU A O 1
ATOM 1712 N N . ILE A 1 211 ? -22.350 2.049 15.924 1.00 96.56 211 ILE A N 1
ATOM 1713 C CA . ILE A 1 211 ? -22.755 3.394 16.370 1.00 96.56 211 ILE A CA 1
ATOM 1714 C C . ILE A 1 211 ? -22.365 4.428 15.312 1.00 96.56 211 ILE A C 1
ATOM 1716 O O . ILE A 1 211 ? -23.203 5.222 14.895 1.00 96.56 211 ILE A O 1
ATOM 1720 N N . PHE A 1 212 ? -21.132 4.380 14.807 1.00 97.19 212 PHE A N 1
ATOM 1721 C CA . PHE A 1 212 ? -20.685 5.274 13.742 1.00 97.19 212 PHE A CA 1
ATOM 1722 C C . PHE A 1 212 ? -21.578 5.180 12.496 1.00 97.19 212 PHE A C 1
ATOM 1724 O O . PHE A 1 212 ? -21.998 6.207 11.968 1.00 97.19 212 PHE A O 1
ATOM 1731 N N . ILE A 1 213 ? -21.922 3.971 12.040 1.00 95.50 213 ILE A N 1
ATOM 1732 C CA . ILE A 1 213 ? -22.804 3.777 10.881 1.00 95.50 213 ILE A CA 1
ATOM 1733 C C . ILE A 1 213 ? -24.184 4.387 11.151 1.00 95.50 213 ILE A C 1
ATOM 1735 O O . ILE A 1 213 ? -24.668 5.202 10.366 1.00 95.50 213 ILE A O 1
ATOM 1739 N N . SER A 1 214 ? -24.810 3.996 12.262 1.00 93.25 214 SER A N 1
ATOM 1740 C CA . SER A 1 214 ? -26.209 4.319 12.559 1.00 93.25 214 SER A CA 1
ATOM 1741 C C . SER A 1 214 ? -26.436 5.771 12.978 1.00 93.25 214 SER A C 1
ATOM 1743 O O . SER A 1 214 ? -27.462 6.339 12.614 1.00 93.25 214 SER A O 1
ATOM 1745 N N . LYS A 1 215 ? -25.495 6.370 13.713 1.00 93.12 215 LYS A N 1
ATOM 1746 C CA . LYS A 1 215 ? -25.638 7.703 14.315 1.00 93.12 215 LYS A CA 1
ATOM 1747 C C . LYS A 1 215 ? -24.873 8.800 13.589 1.00 93.12 215 LYS A C 1
ATOM 1749 O O . LYS A 1 215 ? -25.213 9.968 13.745 1.00 93.12 215 LYS A O 1
ATOM 1754 N N . MET A 1 216 ? -23.852 8.450 12.803 1.00 93.19 216 MET A N 1
ATOM 1755 C CA . MET A 1 216 ? -22.983 9.441 12.165 1.00 93.19 216 MET A CA 1
ATOM 1756 C C . MET A 1 216 ? -22.993 9.340 10.638 1.00 93.19 216 MET A C 1
ATOM 1758 O O . MET A 1 216 ? -23.422 10.271 9.963 1.00 93.19 216 MET A O 1
ATOM 1762 N N . ARG A 1 217 ? -22.562 8.207 10.071 1.00 93.25 217 ARG A N 1
ATOM 1763 C CA . ARG A 1 217 ? -22.477 7.989 8.616 1.00 93.25 217 ARG A CA 1
ATOM 1764 C C . ARG A 1 217 ? -23.825 8.204 7.930 1.00 93.25 217 ARG A C 1
ATOM 1766 O O . ARG A 1 217 ? -23.882 8.890 6.915 1.00 93.25 217 ARG A O 1
ATOM 1773 N N . ASN A 1 218 ? -24.891 7.628 8.480 1.00 90.50 218 ASN A N 1
ATOM 1774 C CA . ASN A 1 218 ? -26.233 7.716 7.901 1.00 90.50 218 ASN A CA 1
ATOM 1775 C C . ASN A 1 218 ? -26.910 9.080 8.127 1.00 90.50 218 ASN A C 1
ATOM 1777 O O . ASN A 1 218 ? -27.960 9.336 7.549 1.00 90.50 218 ASN A O 1
ATOM 1781 N N . CYS A 1 219 ? -26.300 9.953 8.931 1.00 87.50 219 CYS A N 1
ATOM 1782 C CA . CYS A 1 219 ? -26.775 11.307 9.213 1.00 87.50 219 CYS A CA 1
ATOM 1783 C C . CYS A 1 219 ? -26.014 12.374 8.410 1.00 87.50 219 CYS A C 1
ATOM 1785 O O . CYS A 1 219 ? -26.203 13.569 8.642 1.00 87.50 219 CYS A O 1
ATOM 1787 N N . LEU A 1 220 ? -25.122 11.968 7.496 1.00 88.00 220 LEU A N 1
ATOM 1788 C CA . LEU A 1 220 ? -24.423 12.910 6.631 1.00 88.00 220 LEU A CA 1
ATOM 1789 C C . LEU A 1 220 ? -25.421 13.661 5.731 1.00 88.00 220 LEU A C 1
ATOM 1791 O O . LEU A 1 220 ? -26.405 13.080 5.280 1.00 88.00 220 LEU A O 1
ATOM 1795 N N . PRO A 1 221 ? -25.155 14.936 5.409 1.00 73.31 221 PRO A N 1
ATOM 1796 C CA . PRO A 1 221 ? -26.099 15.803 4.700 1.00 73.31 221 PRO A CA 1
ATOM 1797 C C . PRO A 1 221 ? -26.332 15.450 3.215 1.00 73.31 221 PRO A C 1
ATOM 1799 O O . PRO A 1 221 ? -27.000 16.212 2.517 1.00 73.31 221 PRO A O 1
ATOM 1802 N N . ASP A 1 222 ? -25.784 14.341 2.704 1.00 66.88 222 ASP A N 1
ATOM 1803 C CA . ASP A 1 222 ? -25.887 13.965 1.289 1.00 66.88 222 ASP A CA 1
ATOM 1804 C C . ASP A 1 222 ? -27.119 13.086 0.995 1.00 66.88 222 ASP A C 1
ATOM 1806 O O . ASP A 1 222 ? -27.485 12.182 1.740 1.00 66.88 222 ASP A O 1
ATOM 1810 N N . THR A 1 223 ? -27.739 13.341 -0.154 1.00 55.28 223 THR A N 1
ATOM 1811 C CA . THR A 1 223 ? -29.038 12.803 -0.593 1.00 55.28 223 THR A CA 1
ATOM 1812 C C . THR A 1 223 ? -28.972 11.399 -1.203 1.00 55.28 223 THR A C 1
ATOM 1814 O O . THR A 1 223 ? -30.014 10.819 -1.491 1.00 55.28 223 THR A O 1
ATOM 1817 N N . ASN A 1 224 ? -27.776 10.825 -1.391 1.00 67.31 224 ASN A N 1
ATOM 1818 C CA . ASN A 1 224 ? -27.588 9.532 -2.068 1.00 67.31 224 ASN A CA 1
ATOM 1819 C C . ASN A 1 224 ? -26.892 8.464 -1.206 1.00 67.31 224 ASN A C 1
ATOM 1821 O O . ASN A 1 224 ? -26.279 7.546 -1.757 1.00 67.31 224 ASN A O 1
ATOM 1825 N N . LEU A 1 225 ? -26.972 8.553 0.126 1.00 73.50 225 LEU A N 1
ATOM 1826 C CA . LEU A 1 225 ? -26.331 7.589 1.035 1.00 73.50 225 LEU A CA 1
ATOM 1827 C C . LEU A 1 225 ? -26.754 6.135 0.774 1.00 73.50 225 LEU A C 1
ATOM 1829 O O . LEU A 1 225 ? -25.913 5.244 0.873 1.00 73.50 225 LEU A O 1
ATOM 1833 N N . ASP A 1 226 ? -28.000 5.908 0.352 1.00 70.69 226 ASP A N 1
ATOM 1834 C CA . ASP A 1 226 ? -28.521 4.576 0.007 1.00 70.69 226 ASP A CA 1
ATOM 1835 C C . ASP A 1 226 ? -27.817 3.942 -1.204 1.00 70.69 226 ASP A C 1
ATOM 1837 O O . ASP A 1 226 ? -27.820 2.725 -1.363 1.00 70.69 226 ASP A O 1
ATOM 1841 N N . THR A 1 227 ? -27.182 4.755 -2.056 1.00 73.62 227 THR A N 1
ATOM 1842 C CA . THR A 1 227 ? -26.394 4.275 -3.206 1.00 73.62 227 THR A CA 1
ATOM 1843 C C . THR A 1 227 ? -24.928 4.020 -2.862 1.00 73.62 227 THR A C 1
ATOM 1845 O O . THR A 1 227 ? -24.181 3.517 -3.699 1.00 73.62 227 THR A O 1
ATOM 1848 N N . LYS A 1 228 ? -24.484 4.411 -1.659 1.00 81.06 228 LYS A N 1
ATOM 1849 C CA . LYS A 1 228 ? -23.092 4.285 -1.224 1.00 81.06 228 LYS A CA 1
ATOM 1850 C C . LYS A 1 228 ? -22.935 3.050 -0.363 1.00 81.06 228 LYS A C 1
ATOM 1852 O O . LYS A 1 228 ? -23.445 2.982 0.754 1.00 81.06 228 LYS A O 1
ATOM 1857 N N . GLU A 1 229 ? -22.160 2.102 -0.866 1.00 89.44 229 GLU A N 1
ATOM 1858 C CA . GLU A 1 229 ? -22.000 0.805 -0.221 1.00 89.44 229 GLU A CA 1
ATOM 1859 C C . GLU A 1 229 ? -20.909 0.811 0.856 1.00 89.44 229 GLU A C 1
ATOM 1861 O O . GLU A 1 229 ? -20.973 -0.016 1.757 1.00 89.44 229 GLU A O 1
ATOM 1866 N N . THR A 1 230 ? -19.927 1.722 0.829 1.00 95.12 230 THR A N 1
ATOM 1867 C CA . THR A 1 230 ? -18.768 1.667 1.745 1.00 95.12 230 THR A CA 1
ATOM 1868 C C . THR A 1 230 ? -19.083 2.153 3.163 1.00 95.12 230 THR A C 1
ATOM 1870 O O . THR A 1 230 ? -19.800 3.136 3.358 1.00 95.12 230 THR A O 1
ATOM 1873 N N . VAL A 1 231 ? -18.511 1.504 4.181 1.00 96.25 231 VAL A N 1
ATOM 1874 C CA . VAL A 1 231 ? -18.683 1.866 5.602 1.00 96.25 231 VAL A CA 1
ATOM 1875 C C . VAL A 1 231 ? -18.132 3.262 5.881 1.00 96.25 231 VAL A C 1
ATOM 1877 O O . VAL A 1 231 ? -18.813 4.095 6.476 1.00 96.25 231 VAL A O 1
ATOM 1880 N N . PHE A 1 232 ? -16.914 3.542 5.425 1.00 96.44 232 PHE A N 1
ATOM 1881 C CA . PHE A 1 232 ? -16.251 4.817 5.674 1.00 96.44 232 PHE A CA 1
ATOM 1882 C C . PHE A 1 232 ? -16.434 5.757 4.481 1.00 96.44 232 PHE A C 1
ATOM 1884 O O . PHE A 1 232 ? -16.104 5.416 3.342 1.00 96.44 232 PHE A O 1
ATOM 1891 N N . LEU A 1 233 ? -16.964 6.948 4.759 1.00 95.19 233 LEU A N 1
ATOM 1892 C CA . LEU A 1 233 ? -17.167 8.019 3.790 1.00 95.19 233 LEU A CA 1
ATOM 1893 C C . LEU A 1 233 ? -16.382 9.262 4.214 1.00 95.19 233 LEU A C 1
ATOM 1895 O O . LEU A 1 233 ? -15.948 9.422 5.361 1.00 95.19 233 LEU A O 1
ATOM 1899 N N . ASN A 1 234 ? -16.184 10.177 3.274 1.00 93.56 234 ASN A N 1
ATOM 1900 C CA . ASN A 1 234 ? -15.764 11.522 3.624 1.00 93.56 234 ASN A CA 1
ATOM 1901 C C . ASN A 1 234 ? -16.950 12.344 4.160 1.00 93.56 234 ASN A C 1
ATOM 1903 O O . ASN A 1 234 ? -18.105 11.951 4.032 1.00 93.56 234 ASN A O 1
ATOM 1907 N N . TRP A 1 235 ? -16.667 13.511 4.744 1.00 92.12 235 TRP A N 1
ATOM 1908 C CA . TRP A 1 235 ? -17.708 14.406 5.267 1.00 92.12 235 TRP A CA 1
ATOM 1909 C C . TRP A 1 235 ? -18.743 14.834 4.210 1.00 92.12 235 TRP A C 1
ATOM 1911 O O . TRP A 1 235 ? -19.881 15.146 4.537 1.00 92.12 235 TRP A O 1
ATOM 1921 N N . LYS A 1 236 ? -18.360 14.825 2.928 1.00 90.25 236 LYS A N 1
ATOM 1922 C CA . LYS A 1 236 ? -19.250 15.139 1.806 1.00 90.25 236 LYS A CA 1
ATOM 1923 C C . LYS A 1 236 ? -20.115 13.945 1.373 1.00 90.25 236 LYS A C 1
ATOM 1925 O O . LYS A 1 236 ? -20.810 14.071 0.378 1.00 90.25 236 LYS A O 1
ATOM 1930 N N . GLY A 1 237 ? -20.042 12.799 2.057 1.00 90.38 237 GLY A N 1
ATOM 1931 C CA . GLY A 1 237 ? -20.787 11.589 1.696 1.00 90.38 237 GLY A CA 1
ATOM 1932 C C . GLY A 1 237 ? -20.174 10.767 0.556 1.00 90.38 237 GLY A C 1
ATOM 1933 O O . GLY A 1 237 ? -20.784 9.802 0.102 1.00 90.38 237 GLY A O 1
ATOM 1934 N N . CYS A 1 238 ? -18.963 11.092 0.090 1.00 91.12 238 CYS A N 1
ATOM 1935 C CA . CYS A 1 238 ? -18.311 10.337 -0.982 1.00 91.12 238 CYS A CA 1
ATOM 1936 C C . CYS A 1 238 ? -17.416 9.218 -0.441 1.00 91.12 238 CYS A C 1
ATOM 1938 O O . CYS A 1 238 ? -16.837 9.328 0.642 1.00 91.12 238 CYS A O 1
ATOM 1940 N N . GLU A 1 239 ? -17.236 8.174 -1.252 1.00 92.50 239 GLU A N 1
ATOM 1941 C CA . GLU A 1 239 ? -16.282 7.098 -0.982 1.00 92.50 239 GLU A CA 1
ATOM 1942 C C . GLU A 1 239 ? -14.857 7.643 -0.815 1.00 92.50 239 GLU A C 1
ATOM 1944 O O . GLU A 1 239 ? -14.450 8.622 -1.451 1.00 92.50 239 GLU A O 1
ATOM 1949 N N . MET A 1 240 ? -14.087 6.998 0.057 1.00 93.75 240 MET A N 1
ATOM 1950 C CA . MET A 1 240 ? -12.686 7.333 0.279 1.00 93.75 240 MET A CA 1
ATOM 1951 C C . MET A 1 240 ? -11.790 6.381 -0.509 1.00 93.75 240 MET A C 1
ATOM 1953 O O . MET A 1 240 ? -11.930 5.167 -0.416 1.00 93.75 240 MET A O 1
ATOM 1957 N N . TYR A 1 241 ? -10.820 6.921 -1.245 1.00 93.25 241 TYR A N 1
ATOM 1958 C CA . TYR A 1 241 ? -9.772 6.115 -1.861 1.00 93.25 241 TYR A CA 1
ATOM 1959 C C . TYR A 1 241 ? -8.777 5.590 -0.818 1.00 93.25 241 TYR A C 1
ATOM 1961 O O . TYR A 1 241 ? -8.637 6.133 0.281 1.00 93.25 241 TYR A O 1
ATOM 1969 N N . SER A 1 242 ? -8.030 4.552 -1.199 1.00 92.25 242 SER A N 1
ATOM 1970 C CA . SER A 1 242 ? -6.979 3.944 -0.370 1.00 92.25 242 SER A CA 1
ATOM 1971 C C . SER A 1 242 ? -5.934 4.963 0.107 1.00 92.25 242 SER A C 1
ATOM 1973 O O . SER A 1 242 ? -5.459 4.864 1.239 1.00 92.25 242 SER A O 1
ATOM 1975 N N . SER A 1 243 ? -5.592 5.946 -0.733 1.00 90.00 243 SER A N 1
ATOM 1976 C CA . SER A 1 243 ? -4.682 7.046 -0.391 1.00 90.00 243 SER A CA 1
ATOM 1977 C C . SER A 1 243 ? -5.275 7.940 0.697 1.00 90.00 243 SER A C 1
ATOM 1979 O O . SER A 1 243 ? -4.635 8.144 1.722 1.00 90.00 243 SER A O 1
ATOM 1981 N N . HIS A 1 244 ? -6.535 8.372 0.549 1.00 93.50 244 HIS A N 1
ATOM 1982 C CA . HIS A 1 244 ? -7.236 9.167 1.561 1.00 93.50 244 HIS A CA 1
ATOM 1983 C C . HIS A 1 244 ? -7.269 8.463 2.917 1.00 93.50 244 HIS A C 1
ATOM 1985 O O . HIS A 1 244 ? -6.919 9.073 3.923 1.00 93.50 244 HIS A O 1
ATOM 1991 N N . VAL A 1 245 ? -7.658 7.183 2.948 1.00 94.50 245 VAL A N 1
ATOM 1992 C CA . VAL A 1 245 ? -7.682 6.386 4.185 1.00 94.50 245 VAL A CA 1
ATOM 1993 C C . VAL A 1 245 ? -6.282 6.270 4.789 1.00 94.50 245 VAL A C 1
ATOM 1995 O O . VAL A 1 245 ? -6.124 6.458 5.990 1.00 94.50 245 VAL A O 1
ATOM 1998 N N . GLY A 1 246 ? -5.258 6.017 3.967 1.00 92.31 246 GLY A N 1
ATOM 1999 C CA . GLY A 1 246 ? -3.866 5.969 4.420 1.00 92.31 246 GLY A CA 1
ATOM 2000 C C . GLY A 1 246 ? -3.413 7.280 5.068 1.00 92.31 246 GLY A C 1
ATOM 2001 O O . GLY A 1 246 ? -2.854 7.256 6.165 1.00 92.31 246 GLY A O 1
ATOM 2002 N N . SER A 1 247 ? -3.717 8.419 4.439 1.00 90.69 247 SER A N 1
ATOM 2003 C CA . SER A 1 247 ? -3.417 9.748 4.979 1.00 90.69 247 SER A CA 1
ATOM 2004 C C . SER A 1 247 ? -4.166 10.035 6.280 1.00 90.69 247 SER A C 1
ATOM 2006 O O . SER A 1 247 ? -3.577 10.606 7.194 1.00 90.69 247 SER A O 1
ATOM 2008 N N . GLN A 1 248 ? -5.434 9.624 6.397 1.00 92.19 248 GLN A N 1
ATOM 2009 C CA . GLN A 1 248 ? -6.205 9.821 7.630 1.00 92.19 248 GLN A CA 1
ATOM 2010 C C . GLN A 1 248 ? -5.677 8.978 8.789 1.00 92.19 248 GLN A C 1
ATOM 2012 O O . GLN A 1 248 ? -5.534 9.494 9.892 1.00 92.19 248 GLN A O 1
ATOM 2017 N N . ILE A 1 249 ? -5.313 7.717 8.534 1.00 92.25 249 ILE A N 1
ATOM 2018 C CA . ILE A 1 249 ? -4.675 6.854 9.538 1.00 92.25 249 ILE A CA 1
ATOM 2019 C C . ILE A 1 249 ? -3.390 7.511 10.059 1.00 92.25 249 ILE A C 1
ATOM 2021 O O . ILE A 1 249 ? -3.158 7.570 11.266 1.00 92.25 249 ILE A O 1
ATOM 2025 N N . GLY A 1 250 ? -2.566 8.054 9.158 1.00 88.81 250 GLY A N 1
ATOM 2026 C CA . GLY A 1 250 ? -1.347 8.754 9.557 1.00 88.81 250 GLY A CA 1
ATOM 2027 C C . GLY A 1 250 ? -1.603 10.047 10.326 1.00 88.81 250 GLY A C 1
ATOM 2028 O O . GLY A 1 250 ? -0.978 10.288 11.357 1.00 88.81 250 GLY A O 1
ATOM 2029 N N . SER A 1 251 ? -2.568 10.851 9.878 1.00 87.44 251 SER A N 1
ATOM 2030 C CA . SER A 1 251 ? -2.940 12.096 10.554 1.00 87.44 251 SER A CA 1
ATOM 2031 C C . SER A 1 251 ? -3.528 11.852 11.946 1.00 87.44 251 SER A C 1
ATOM 2033 O O . SER A 1 251 ? -3.213 12.598 12.871 1.00 87.44 251 SER A O 1
ATOM 2035 N N . CYS A 1 252 ? -4.356 10.815 12.109 1.00 89.06 252 CYS A N 1
ATOM 2036 C CA . CYS A 1 252 ? -4.951 10.430 13.390 1.00 89.06 252 CYS A CA 1
ATOM 2037 C C . CYS A 1 252 ? -3.894 9.992 14.405 1.00 89.06 252 CYS A C 1
ATOM 2039 O O . CYS A 1 252 ? -4.036 10.243 15.600 1.00 89.06 252 CYS A O 1
ATOM 2041 N N . TRP A 1 253 ? -2.834 9.339 13.930 1.00 85.12 253 TRP A N 1
ATOM 2042 C CA . TRP A 1 253 ? -1.720 8.923 14.770 1.00 85.12 253 TRP A CA 1
ATOM 2043 C C . TRP A 1 253 ? -0.875 10.114 15.264 1.00 85.12 253 TRP A C 1
ATOM 2045 O O . TRP A 1 253 ? -0.414 10.096 16.402 1.00 85.12 253 TRP A O 1
ATOM 2055 N N . GLY A 1 254 ? -0.712 11.168 14.452 1.00 73.06 254 GLY A N 1
ATOM 2056 C CA . GLY A 1 254 ? -0.122 12.454 14.858 1.00 73.06 254 GLY A CA 1
ATOM 2057 C C . GLY A 1 254 ? 0.976 12.983 13.923 1.00 73.06 254 GLY A C 1
ATOM 2058 O O . GLY A 1 254 ? 1.740 12.218 13.339 1.00 73.06 254 GLY A O 1
ATOM 2059 N N . LYS A 1 255 ? 1.082 14.320 13.801 1.00 53.91 255 LYS A N 1
ATOM 2060 C CA . LYS A 1 255 ? 2.000 15.021 12.869 1.00 53.91 255 LYS A CA 1
ATOM 2061 C C . LYS A 1 255 ? 3.492 14.869 13.193 1.00 53.91 255 LYS A C 1
ATOM 2063 O O . LYS A 1 255 ? 4.305 14.926 12.277 1.00 53.91 255 LYS A O 1
ATOM 2068 N N . GLU A 1 256 ? 3.853 14.659 14.459 1.00 48.22 256 GLU A N 1
ATOM 2069 C CA . GLU A 1 256 ? 5.243 14.385 14.877 1.00 48.22 256 GLU A CA 1
ATOM 2070 C C . GLU A 1 256 ? 5.735 13.021 14.369 1.00 48.22 256 GLU A C 1
ATOM 2072 O O . GLU A 1 256 ? 6.931 12.778 14.232 1.00 48.22 256 GLU A O 1
ATOM 2077 N N . ALA A 1 257 ? 4.802 12.144 14.003 1.00 45.94 257 ALA A N 1
ATOM 2078 C CA . ALA A 1 257 ? 5.071 10.879 13.363 1.00 45.94 257 ALA A CA 1
ATOM 2079 C C . ALA A 1 257 ? 4.754 10.985 11.867 1.00 45.94 257 ALA A C 1
ATOM 2081 O O . ALA A 1 257 ? 3.784 10.405 11.381 1.00 45.94 257 ALA A O 1
ATOM 2082 N N . SER A 1 258 ? 5.665 11.587 11.099 1.00 41.50 258 SER A N 1
ATOM 2083 C CA . SER A 1 258 ? 5.769 11.472 9.624 1.00 41.50 258 SER A CA 1
ATOM 2084 C C . SER A 1 258 ? 5.930 10.019 9.107 1.00 41.50 258 SER A C 1
ATOM 2086 O O . SER A 1 258 ? 6.267 9.769 7.952 1.00 41.50 258 SER A O 1
ATOM 2088 N N . THR A 1 259 ? 5.686 9.045 9.983 1.00 53.81 259 THR A N 1
ATOM 2089 C CA . THR A 1 259 ? 5.885 7.602 9.884 1.00 53.81 259 THR A CA 1
ATOM 2090 C C . THR A 1 259 ? 4.669 6.808 10.378 1.00 53.81 259 THR A C 1
ATOM 2092 O O . THR A 1 259 ? 4.729 5.582 10.409 1.00 53.81 259 THR A O 1
ATOM 2095 N N . GLY A 1 260 ? 3.564 7.448 10.784 1.00 61.22 260 GLY A N 1
ATOM 2096 C CA . GLY A 1 260 ? 2.298 6.773 11.096 1.00 61.22 260 GLY A CA 1
ATOM 2097 C C . GLY A 1 260 ? 1.522 6.483 9.813 1.00 61.22 260 GLY A C 1
ATOM 2098 O O . GLY A 1 260 ? 1.187 7.398 9.074 1.00 61.22 260 GLY A O 1
ATOM 2099 N N . GLY A 1 261 ? 1.263 5.221 9.495 1.00 80.00 261 GLY A N 1
ATOM 2100 C CA . GLY A 1 261 ? 0.526 4.843 8.294 1.00 80.00 261 GLY A CA 1
ATOM 2101 C C . GLY A 1 261 ? 0.290 3.342 8.263 1.00 80.00 261 GLY A C 1
ATOM 2102 O O . GLY A 1 261 ? 0.963 2.586 8.961 1.00 80.00 261 GLY A O 1
ATOM 2103 N N . ALA A 1 262 ? -0.649 2.882 7.437 1.00 89.25 262 ALA A N 1
ATOM 2104 C CA . ALA A 1 262 ? -1.015 1.465 7.399 1.00 89.25 262 ALA A CA 1
ATOM 2105 C C . ALA A 1 262 ? 0.208 0.539 7.231 1.00 89.25 262 ALA A C 1
ATOM 2107 O O . ALA A 1 262 ? 0.345 -0.461 7.932 1.00 89.25 262 ALA A O 1
ATOM 2108 N N . THR A 1 263 ? 1.158 0.921 6.371 1.00 90.00 263 THR A N 1
ATOM 2109 C CA . THR A 1 263 ? 2.402 0.172 6.134 1.00 90.00 263 THR A CA 1
ATOM 2110 C C . THR A 1 263 ? 3.351 0.156 7.336 1.00 90.00 263 THR A C 1
ATOM 2112 O O . THR A 1 263 ? 4.055 -0.836 7.525 1.00 90.00 263 THR A O 1
ATOM 2115 N N . SER A 1 264 ? 3.399 1.204 8.163 1.00 89.50 264 SER A N 1
ATOM 2116 C CA . SER A 1 264 ? 4.290 1.218 9.330 1.00 89.50 264 SER A CA 1
ATOM 2117 C C . SER A 1 264 ? 3.756 0.354 10.466 1.00 89.50 264 SER A C 1
ATOM 2119 O O . SER A 1 264 ? 4.531 -0.408 11.040 1.00 89.50 264 SER A O 1
ATOM 2121 N N . PHE A 1 265 ? 2.442 0.350 10.709 1.00 91.25 265 PHE A N 1
ATOM 2122 C CA . PHE A 1 265 ? 1.818 -0.620 11.619 1.00 91.25 265 PHE A CA 1
ATOM 2123 C C . PHE A 1 265 ? 2.012 -2.052 11.126 1.00 91.25 265 PHE A C 1
ATOM 2125 O O . PHE A 1 265 ? 2.324 -2.948 11.905 1.00 91.25 265 PHE A O 1
ATOM 2132 N N . ARG A 1 266 ? 1.937 -2.253 9.806 1.00 92.56 266 ARG A N 1
ATOM 2133 C CA . ARG A 1 266 ? 2.235 -3.533 9.159 1.00 92.56 266 ARG A CA 1
ATOM 2134 C C . ARG A 1 266 ? 3.655 -4.022 9.470 1.00 92.56 266 ARG A C 1
ATOM 2136 O O . ARG A 1 266 ? 3.846 -5.181 9.832 1.00 92.56 266 ARG A O 1
ATOM 2143 N N . LYS A 1 267 ? 4.641 -3.129 9.346 1.00 92.44 267 LYS A N 1
ATOM 2144 C CA . LYS A 1 267 ? 6.051 -3.395 9.674 1.00 92.44 267 LYS A CA 1
ATOM 2145 C C . LYS A 1 267 ? 6.252 -3.668 11.163 1.00 92.44 267 LYS A C 1
ATOM 2147 O O . LYS A 1 267 ? 6.962 -4.609 11.515 1.00 92.44 267 LYS A O 1
ATOM 2152 N N . ALA A 1 268 ? 5.606 -2.882 12.022 1.00 91.56 268 ALA A N 1
ATOM 2153 C CA . ALA A 1 268 ? 5.648 -3.054 13.469 1.00 91.56 268 ALA A CA 1
ATOM 2154 C C . ALA A 1 268 ? 5.100 -4.425 13.888 1.00 91.56 268 ALA A C 1
ATOM 2156 O O . ALA A 1 268 ? 5.798 -5.157 14.581 1.00 91.56 268 ALA A O 1
ATOM 2157 N N . ALA A 1 269 ? 3.922 -4.815 13.387 1.00 92.56 269 ALA A N 1
ATOM 2158 C CA . ALA A 1 269 ? 3.295 -6.102 13.685 1.00 92.56 269 ALA A CA 1
ATOM 2159 C C . ALA A 1 269 ? 4.176 -7.289 13.264 1.00 92.56 269 ALA A C 1
ATOM 2161 O O . ALA A 1 269 ? 4.470 -8.159 14.081 1.00 92.56 269 ALA A O 1
ATOM 2162 N N . VAL A 1 270 ? 4.662 -7.298 12.014 1.00 93.38 270 VAL A N 1
ATOM 2163 C CA . VAL A 1 270 ? 5.533 -8.379 11.511 1.00 93.38 270 VAL A CA 1
ATOM 2164 C C . VAL A 1 270 ? 6.831 -8.457 12.308 1.00 93.38 270 VAL A C 1
ATOM 2166 O O . VAL A 1 270 ? 7.271 -9.550 12.652 1.00 93.38 270 VAL A O 1
ATOM 2169 N N . SER A 1 271 ? 7.438 -7.315 12.630 1.00 91.75 271 SER A N 1
ATOM 2170 C CA . SER A 1 271 ? 8.700 -7.286 13.372 1.00 91.75 271 SER A CA 1
ATOM 2171 C C . SER A 1 271 ? 8.526 -7.708 14.832 1.00 91.75 271 SER A C 1
ATOM 2173 O O . SER A 1 271 ? 9.352 -8.462 15.331 1.00 91.75 271 SER A O 1
ATOM 2175 N N . ALA A 1 272 ? 7.450 -7.272 15.495 1.00 90.75 272 ALA A N 1
ATOM 2176 C CA . ALA A 1 272 ? 7.139 -7.667 16.865 1.00 90.75 272 ALA A CA 1
ATOM 2177 C C . ALA A 1 272 ? 6.903 -9.179 16.952 1.00 90.75 272 ALA A C 1
ATOM 2179 O O . ALA A 1 272 ? 7.581 -9.853 17.715 1.00 90.75 272 ALA A O 1
ATOM 2180 N N . VAL A 1 273 ? 6.046 -9.736 16.089 1.00 91.00 273 VAL A N 1
ATOM 2181 C CA . VAL A 1 273 ? 5.809 -11.188 16.021 1.00 91.00 273 VAL A CA 1
ATOM 2182 C C . VAL A 1 273 ? 7.089 -11.951 15.676 1.00 91.00 273 VAL A C 1
ATOM 2184 O O . VAL A 1 273 ? 7.358 -13.010 16.233 1.00 91.00 273 VAL A O 1
ATOM 2187 N N . HIS A 1 274 ? 7.940 -11.411 14.801 1.00 88.81 274 HIS A N 1
ATOM 2188 C CA . HIS A 1 274 ? 9.224 -12.033 14.492 1.00 88.81 274 HIS A CA 1
ATOM 2189 C C . HIS A 1 274 ? 10.161 -12.118 15.711 1.00 88.81 274 HIS A C 1
ATOM 2191 O O . HIS A 1 274 ? 10.930 -13.081 15.806 1.00 88.81 274 HIS A O 1
ATOM 2197 N N . GLU A 1 275 ? 10.113 -11.125 16.599 1.00 85.94 275 GLU A N 1
ATOM 2198 C CA . GLU A 1 275 ? 10.930 -11.022 17.810 1.00 85.94 275 GLU A CA 1
ATOM 2199 C C . GLU A 1 275 ? 10.373 -11.868 18.964 1.00 85.94 275 GLU A C 1
ATOM 2201 O O . GLU A 1 275 ? 11.154 -12.580 19.593 1.00 85.94 275 GLU A O 1
ATOM 2206 N N . THR A 1 276 ? 9.059 -11.829 19.213 1.00 86.94 276 THR A N 1
ATOM 2207 C CA . THR A 1 276 ? 8.439 -12.447 20.399 1.00 86.94 276 THR A CA 1
ATOM 2208 C C . THR A 1 276 ? 7.774 -13.797 20.151 1.00 86.94 276 THR A C 1
ATOM 2210 O O . THR A 1 276 ? 7.921 -14.668 20.995 1.00 86.94 276 THR A O 1
ATOM 2213 N N . ASN A 1 277 ? 7.087 -14.004 19.020 1.00 87.94 277 ASN A N 1
ATOM 2214 C CA . ASN A 1 277 ? 6.263 -15.199 18.769 1.00 87.94 277 ASN A CA 1
ATOM 2215 C C . ASN A 1 277 ? 6.461 -15.710 17.337 1.00 87.94 277 ASN A C 1
ATOM 2217 O O . ASN A 1 277 ? 5.697 -15.400 16.417 1.00 87.94 277 ASN A O 1
ATOM 2221 N N . LYS A 1 278 ? 7.514 -16.498 17.111 1.00 87.44 278 LYS A N 1
ATOM 2222 C CA . LYS A 1 278 ? 7.885 -16.919 15.750 1.00 87.44 278 LYS A CA 1
ATOM 2223 C C . LYS A 1 278 ? 6.901 -17.918 15.153 1.00 87.44 278 LYS A C 1
ATOM 2225 O O . LYS A 1 278 ? 6.777 -17.974 13.929 1.00 87.44 278 LYS A O 1
ATOM 2230 N N . GLU A 1 279 ? 6.204 -18.660 16.002 1.00 90.69 279 GLU A N 1
ATOM 2231 C CA . GLU A 1 279 ? 5.234 -19.685 15.609 1.00 90.69 279 GLU A CA 1
ATOM 2232 C C . GLU A 1 279 ? 4.056 -19.092 14.822 1.00 90.69 279 GLU A C 1
ATOM 2234 O O . GLU A 1 279 ? 3.681 -19.625 13.778 1.00 90.69 279 GLU A O 1
ATOM 2239 N N . ILE A 1 280 ? 3.541 -17.928 15.230 1.00 91.25 280 ILE A N 1
ATOM 2240 C CA . ILE A 1 280 ? 2.333 -17.337 14.627 1.00 91.25 280 ILE A CA 1
ATOM 2241 C C . ILE A 1 280 ? 2.610 -16.515 13.360 1.00 91.25 280 ILE A C 1
ATOM 2243 O O . ILE A 1 280 ? 1.700 -15.908 12.801 1.00 91.25 280 ILE A O 1
ATOM 2247 N N . ARG A 1 281 ? 3.853 -16.471 12.855 1.00 89.81 281 ARG A N 1
ATOM 2248 C CA . ARG A 1 281 ? 4.201 -15.708 11.633 1.00 89.81 281 ARG A CA 1
ATOM 2249 C C . ARG A 1 281 ? 3.367 -16.126 10.427 1.00 89.81 281 ARG A C 1
ATOM 2251 O O . ARG A 1 281 ? 3.040 -15.299 9.578 1.00 89.81 281 ARG A O 1
ATOM 2258 N N . GLY A 1 282 ? 3.053 -17.419 10.338 1.00 89.38 282 GLY A N 1
ATOM 2259 C CA . GLY A 1 282 ? 2.191 -17.957 9.293 1.00 89.38 282 GLY A CA 1
ATOM 2260 C C . GLY A 1 282 ? 0.770 -17.425 9.374 1.00 89.38 282 GLY A C 1
ATOM 2261 O O . GLY A 1 282 ? 0.225 -16.984 8.365 1.00 89.38 282 GLY A O 1
ATOM 2262 N N . ASP A 1 283 ? 0.211 -17.419 10.576 1.00 91.75 283 ASP A N 1
ATOM 2263 C CA . ASP A 1 283 ? -1.158 -16.977 10.822 1.00 91.75 283 ASP A CA 1
ATOM 2264 C C . ASP A 1 283 ? -1.279 -15.463 10.689 1.00 91.75 283 ASP A C 1
ATOM 2266 O O . ASP A 1 283 ? -2.218 -14.971 10.067 1.00 91.75 283 ASP A O 1
ATOM 2270 N N . LEU A 1 284 ? -0.263 -14.721 11.138 1.00 93.00 284 LEU A N 1
ATOM 2271 C CA . LEU A 1 284 ? -0.149 -13.290 10.888 1.00 93.00 284 LEU A CA 1
ATOM 2272 C C . LEU A 1 284 ? -0.124 -12.997 9.380 1.00 93.00 284 LEU A C 1
ATOM 2274 O O . LEU A 1 284 ? -0.821 -12.100 8.909 1.00 93.00 284 LEU A O 1
ATOM 2278 N N . ALA A 1 285 ? 0.633 -13.773 8.600 1.00 90.75 285 ALA A N 1
ATOM 2279 C CA . ALA A 1 285 ? 0.676 -13.603 7.153 1.00 90.75 285 ALA A CA 1
ATOM 2280 C C . ALA A 1 285 ? -0.690 -13.840 6.485 1.00 90.75 285 ALA A C 1
ATOM 2282 O O . ALA A 1 285 ? -1.061 -13.101 5.565 1.00 90.75 285 ALA A O 1
ATOM 2283 N N . ASN A 1 286 ? -1.453 -14.814 6.990 1.00 89.50 286 ASN A N 1
ATOM 2284 C CA . ASN A 1 286 ? -2.823 -15.084 6.560 1.00 89.50 286 ASN A CA 1
ATOM 2285 C C . ASN A 1 286 ? -3.775 -13.941 6.944 1.00 89.50 286 ASN A C 1
ATOM 2287 O O . ASN A 1 286 ? -4.494 -13.449 6.074 1.00 89.50 286 ASN A O 1
ATOM 2291 N N . LEU A 1 287 ? -3.729 -13.461 8.194 1.00 91.62 287 LEU A N 1
ATOM 2292 C CA . LEU A 1 287 ? -4.515 -12.315 8.677 1.00 91.62 287 LEU A CA 1
ATOM 2293 C C . LEU A 1 287 ? -4.278 -11.075 7.807 1.00 91.62 287 LEU A C 1
ATOM 2295 O O . LEU A 1 287 ? -5.198 -10.367 7.405 1.00 91.62 287 LEU A O 1
ATOM 2299 N N . MET A 1 288 ? -3.018 -10.839 7.463 1.00 91.06 288 MET A N 1
ATOM 2300 C CA . MET A 1 288 ? -2.592 -9.680 6.696 1.00 91.06 288 MET A CA 1
ATOM 2301 C C . MET A 1 288 ? -2.756 -9.866 5.179 1.00 91.06 288 MET A C 1
ATOM 2303 O O . MET A 1 288 ? -2.593 -8.892 4.431 1.00 91.06 288 MET A O 1
ATOM 2307 N N . VAL A 1 289 ? -3.070 -11.077 4.710 1.00 89.62 289 VAL A N 1
ATOM 2308 C CA . VAL A 1 289 ? -3.299 -11.436 3.301 1.00 89.62 289 VAL A CA 1
ATOM 2309 C C . VAL A 1 289 ? -2.069 -11.170 2.420 1.00 89.62 289 VAL A C 1
ATOM 2311 O O . VAL A 1 289 ? -2.102 -10.423 1.433 1.00 89.62 289 VAL A O 1
ATOM 2314 N N . HIS A 1 290 ? -0.931 -11.745 2.814 1.00 85.62 290 HIS A N 1
ATOM 2315 C CA . HIS A 1 290 ? 0.286 -11.796 1.997 1.00 85.62 290 HIS A CA 1
ATOM 2316 C C . HIS A 1 290 ? 0.976 -13.164 2.091 1.00 85.62 290 HIS A C 1
ATOM 2318 O O . HIS A 1 290 ? 0.654 -13.983 2.946 1.00 85.62 290 HIS A O 1
ATOM 2324 N N . ASN A 1 291 ? 1.960 -13.412 1.224 1.00 87.31 291 ASN A N 1
ATOM 2325 C CA . ASN A 1 291 ? 2.856 -14.551 1.401 1.00 87.31 291 ASN A CA 1
ATOM 2326 C C . ASN A 1 291 ? 3.972 -14.215 2.419 1.00 87.31 291 ASN A C 1
ATOM 2328 O O . ASN A 1 291 ? 4.315 -13.045 2.623 1.00 87.31 291 ASN A O 1
ATOM 2332 N N . ARG A 1 292 ? 4.555 -15.250 3.040 1.00 88.06 292 ARG A N 1
ATOM 2333 C CA . ARG A 1 292 ? 5.611 -15.096 4.060 1.00 88.06 292 ARG A CA 1
ATOM 2334 C C . ARG A 1 292 ? 6.866 -14.413 3.508 1.00 88.06 292 ARG A C 1
ATOM 2336 O O . ARG A 1 292 ? 7.375 -13.489 4.125 1.00 88.06 292 ARG A O 1
ATOM 2343 N N . ALA A 1 293 ? 7.290 -14.765 2.294 1.00 88.88 293 ALA A N 1
ATOM 2344 C CA . ALA A 1 293 ? 8.466 -14.162 1.661 1.00 88.88 293 ALA A CA 1
ATOM 2345 C C . ALA A 1 293 ? 8.326 -12.637 1.456 1.00 88.88 293 ALA A C 1
ATOM 2347 O O . ALA A 1 293 ? 9.286 -11.881 1.595 1.00 88.88 293 ALA A O 1
ATOM 2348 N N . THR A 1 294 ? 7.120 -12.155 1.147 1.00 86.94 294 THR A N 1
ATOM 2349 C CA . THR A 1 294 ? 6.782 -10.732 1.066 1.00 86.94 294 THR A CA 1
ATOM 2350 C C . THR A 1 294 ? 6.837 -10.097 2.450 1.00 86.94 294 THR A C 1
ATOM 2352 O O . THR A 1 294 ? 7.329 -8.975 2.568 1.00 86.94 294 THR A O 1
ATOM 2355 N N . ALA A 1 295 ? 6.378 -10.797 3.491 1.00 87.19 295 ALA A N 1
ATOM 2356 C CA . ALA A 1 295 ? 6.513 -10.335 4.868 1.00 87.19 295 ALA A CA 1
ATOM 2357 C C . ALA A 1 295 ? 7.978 -10.124 5.254 1.00 87.19 295 ALA A C 1
ATOM 2359 O O . ALA A 1 295 ? 8.338 -9.020 5.662 1.00 87.19 295 ALA A O 1
ATOM 2360 N N . ASP A 1 296 ? 8.825 -11.118 5.007 1.00 88.25 296 ASP A N 1
ATOM 2361 C CA . ASP A 1 296 ? 10.248 -11.068 5.346 1.00 88.25 296 ASP A CA 1
ATOM 2362 C C . ASP A 1 296 ? 10.992 -9.987 4.548 1.00 88.25 296 ASP A C 1
ATOM 2364 O O . ASP A 1 296 ? 11.816 -9.244 5.083 1.00 88.25 296 ASP A O 1
ATOM 2368 N N . LYS A 1 297 ? 10.672 -9.838 3.257 1.00 89.06 297 LYS A N 1
ATOM 2369 C CA . LYS A 1 297 ? 11.342 -8.863 2.388 1.00 89.06 297 LYS A CA 1
ATOM 2370 C C . LYS A 1 297 ? 10.923 -7.417 2.677 1.00 89.06 297 LYS A C 1
ATOM 2372 O O . LYS A 1 297 ? 11.780 -6.532 2.732 1.00 89.06 297 LYS A O 1
ATOM 2377 N N . TYR A 1 298 ? 9.623 -7.154 2.825 1.00 87.06 298 TYR A N 1
ATOM 2378 C CA . TYR A 1 298 ? 9.084 -5.786 2.819 1.00 87.06 298 TYR A CA 1
ATOM 2379 C C . TYR A 1 298 ? 8.606 -5.284 4.186 1.00 87.06 298 TYR A C 1
ATOM 2381 O O . TYR A 1 298 ? 8.600 -4.070 4.399 1.00 87.06 298 TYR A O 1
ATOM 2389 N N . TYR A 1 299 ? 8.210 -6.172 5.104 1.00 89.50 299 TYR A N 1
ATOM 2390 C CA . TYR A 1 299 ? 7.587 -5.773 6.374 1.00 89.50 299 TYR A CA 1
ATOM 2391 C C . TYR A 1 299 ? 8.452 -6.049 7.602 1.00 89.50 299 TYR A C 1
ATOM 2393 O O . TYR A 1 299 ? 8.476 -5.237 8.520 1.00 89.50 299 TYR A O 1
ATOM 2401 N N . LEU A 1 300 ? 9.198 -7.147 7.617 1.00 90.25 300 LEU A N 1
ATOM 2402 C CA . LEU A 1 300 ? 10.122 -7.446 8.698 1.00 90.25 300 LEU A CA 1
ATOM 2403 C C . LEU A 1 300 ? 11.238 -6.400 8.728 1.00 90.25 300 LEU A C 1
ATOM 2405 O O . LEU A 1 300 ? 11.926 -6.227 7.724 1.00 90.25 300 LEU A O 1
ATOM 2409 N N . LEU A 1 301 ? 11.436 -5.721 9.857 1.00 88.44 301 LEU A N 1
ATOM 2410 C CA . LEU A 1 301 ? 12.526 -4.780 10.117 1.00 88.44 301 LEU A CA 1
ATOM 2411 C C . LEU A 1 301 ? 13.490 -5.391 11.141 1.00 88.44 301 LEU A C 1
ATOM 2413 O O . LEU A 1 301 ? 13.267 -5.303 12.345 1.00 88.44 301 LEU A O 1
ATOM 2417 N N . GLU A 1 302 ? 14.562 -6.018 10.655 1.00 83.31 302 GLU A N 1
ATOM 2418 C CA . GLU A 1 302 ? 15.616 -6.571 11.511 1.00 83.31 302 GLU A CA 1
ATOM 2419 C C . GLU A 1 302 ? 16.719 -5.554 11.786 1.00 83.31 302 GLU A C 1
ATOM 2421 O O . GLU A 1 302 ? 17.303 -4.978 10.861 1.00 83.31 302 GLU A O 1
ATOM 2426 N N . ASP A 1 303 ? 17.086 -5.432 13.059 1.00 81.69 303 ASP A N 1
ATOM 2427 C CA . ASP A 1 303 ? 18.330 -4.791 13.462 1.00 81.69 303 ASP A CA 1
ATOM 2428 C C . ASP A 1 303 ? 19.510 -5.741 13.197 1.00 81.69 303 ASP A C 1
ATOM 2430 O O . ASP A 1 303 ? 19.968 -6.524 14.043 1.00 81.69 303 ASP A O 1
ATOM 2434 N N . LYS A 1 304 ? 20.005 -5.683 11.958 1.00 82.81 304 LYS A N 1
ATOM 2435 C CA . LYS A 1 304 ? 21.202 -6.422 11.542 1.00 82.81 304 LYS A CA 1
ATOM 2436 C C . LYS A 1 304 ? 22.445 -5.982 12.316 1.00 82.81 304 LYS A C 1
ATOM 2438 O O . LYS A 1 304 ? 23.374 -6.776 12.414 1.00 82.81 304 LYS A O 1
ATOM 2443 N N . GLY A 1 305 ? 22.455 -4.777 12.894 1.00 83.94 305 GLY A N 1
ATOM 2444 C CA . GLY A 1 305 ? 23.528 -4.290 13.759 1.00 83.94 305 GLY A CA 1
ATOM 2445 C C . GLY A 1 305 ? 23.619 -5.107 15.044 1.00 83.94 305 GLY A C 1
ATOM 2446 O O . GLY A 1 305 ? 24.674 -5.669 15.335 1.00 83.94 305 GLY A O 1
ATOM 2447 N N . LYS A 1 306 ? 22.500 -5.287 15.759 1.00 84.75 306 LYS A N 1
ATOM 2448 C CA . LYS A 1 306 ? 22.437 -6.158 16.952 1.00 84.75 306 LYS A CA 1
ATOM 2449 C C . LYS A 1 306 ? 22.875 -7.586 16.646 1.00 84.75 306 LYS A C 1
ATOM 2451 O O . LYS A 1 306 ? 23.668 -8.168 17.391 1.00 84.75 306 LYS A O 1
ATOM 2456 N N . THR A 1 307 ? 22.401 -8.136 15.528 1.00 85.44 307 THR A N 1
ATOM 2457 C CA . THR A 1 307 ? 22.790 -9.484 15.090 1.00 85.44 307 THR A CA 1
ATOM 2458 C C . THR A 1 307 ? 24.285 -9.546 14.780 1.00 85.44 307 THR A C 1
ATOM 2460 O O . THR A 1 307 ? 24.972 -10.426 15.288 1.00 85.44 307 THR A O 1
ATOM 2463 N N . ALA A 1 308 ? 24.822 -8.576 14.035 1.00 89.62 308 ALA A N 1
ATOM 2464 C CA . ALA A 1 308 ? 26.242 -8.501 13.713 1.00 89.62 308 ALA A CA 1
ATOM 2465 C C . ALA A 1 308 ? 27.119 -8.360 14.964 1.00 89.62 308 ALA A C 1
ATOM 2467 O O . ALA A 1 308 ? 28.140 -9.033 15.052 1.00 89.62 308 ALA A O 1
ATOM 2468 N N . VAL A 1 309 ? 26.717 -7.558 15.958 1.00 92.19 309 VAL A N 1
ATOM 2469 C CA . VAL A 1 309 ? 27.433 -7.435 17.239 1.00 92.19 309 VAL A CA 1
ATOM 2470 C C . VAL A 1 309 ? 27.448 -8.771 17.976 1.00 92.19 309 VAL A C 1
ATOM 2472 O O . VAL A 1 309 ? 28.514 -9.221 18.397 1.00 92.19 309 VAL A O 1
ATOM 2475 N N . ARG A 1 310 ? 26.294 -9.440 18.102 1.00 89.50 310 ARG A N 1
ATOM 2476 C CA . ARG A 1 310 ? 26.204 -10.761 18.745 1.00 89.50 310 ARG A CA 1
ATOM 2477 C C . ARG A 1 310 ? 27.082 -11.788 18.029 1.00 89.50 310 ARG A C 1
ATOM 2479 O O . ARG A 1 310 ? 27.870 -12.474 18.675 1.00 89.50 310 ARG A O 1
ATOM 2486 N N . THR A 1 311 ? 26.983 -11.865 16.704 1.00 92.38 311 THR A N 1
ATOM 2487 C CA . THR A 1 311 ? 27.779 -12.785 15.885 1.00 92.38 311 THR A CA 1
ATOM 2488 C C . THR A 1 311 ? 29.264 -12.444 15.935 1.00 92.38 311 THR A C 1
ATOM 2490 O O . THR A 1 311 ? 30.077 -13.354 15.993 1.00 92.38 311 THR A O 1
ATOM 2493 N N . SER A 1 312 ? 29.639 -11.165 15.963 1.00 95.06 312 SER A N 1
ATOM 2494 C CA . SER A 1 312 ? 31.034 -10.721 16.064 1.00 95.06 312 SER A CA 1
ATOM 2495 C C . SER A 1 312 ? 31.650 -11.068 17.419 1.00 95.06 312 SER A C 1
ATOM 2497 O O . SER A 1 312 ? 32.784 -11.546 17.466 1.00 95.06 312 SER A O 1
ATOM 2499 N N . LYS A 1 313 ? 30.901 -10.905 18.522 1.00 93.94 313 LYS A N 1
ATOM 2500 C CA . LYS A 1 313 ? 31.327 -11.347 19.862 1.00 93.94 313 LYS A CA 1
ATOM 2501 C C . LYS A 1 313 ? 31.570 -12.855 19.889 1.00 93.94 313 LYS A C 1
ATOM 2503 O O . LYS A 1 313 ? 32.629 -13.296 20.325 1.00 93.94 313 LYS A O 1
ATOM 2508 N N . GLU A 1 314 ? 30.630 -13.632 19.356 1.00 93.06 314 GLU A N 1
ATOM 2509 C CA . GLU A 1 314 ? 30.752 -15.091 19.294 1.00 93.06 314 GLU A CA 1
ATOM 2510 C C . GLU A 1 314 ? 31.885 -15.540 18.364 1.00 93.06 314 GLU A C 1
ATOM 2512 O O . GLU A 1 314 ? 32.679 -16.408 18.715 1.00 93.06 314 GLU A O 1
ATOM 2517 N N . LEU A 1 315 ? 32.027 -14.905 17.202 1.00 93.12 315 LEU A N 1
ATOM 2518 C CA . LEU A 1 315 ? 33.130 -15.160 16.283 1.00 93.12 315 LEU A CA 1
ATOM 2519 C C . LEU A 1 315 ? 34.471 -14.828 16.940 1.00 93.12 315 LEU A C 1
ATOM 2521 O O . LEU A 1 315 ? 35.412 -15.601 16.809 1.00 93.12 315 LEU A O 1
ATOM 2525 N N . SER A 1 316 ? 34.560 -13.716 17.673 1.00 92.88 316 SER A N 1
ATOM 2526 C CA . SER A 1 316 ? 35.765 -13.334 18.413 1.00 92.88 316 SER A CA 1
ATOM 2527 C C . SER A 1 316 ? 36.117 -14.375 19.469 1.00 92.88 316 SER A C 1
ATOM 2529 O O . SER A 1 316 ? 37.276 -14.769 19.535 1.00 92.88 316 SER A O 1
ATOM 2531 N N . ARG A 1 317 ? 35.129 -14.880 20.218 1.00 92.56 317 ARG A N 1
ATOM 2532 C CA . ARG A 1 317 ? 35.294 -15.993 21.164 1.00 92.56 317 ARG A CA 1
ATOM 2533 C C . ARG A 1 317 ? 35.854 -17.232 20.463 1.00 92.56 317 ARG A C 1
ATOM 2535 O O . ARG A 1 317 ? 36.908 -17.725 20.832 1.00 92.56 317 ARG A O 1
ATOM 2542 N N . ILE A 1 318 ? 35.218 -17.686 19.382 1.00 92.88 318 ILE A N 1
ATOM 2543 C CA . ILE A 1 318 ? 35.647 -18.883 18.634 1.00 92.88 318 ILE A CA 1
ATOM 2544 C C . ILE A 1 318 ? 37.051 -18.706 18.028 1.00 92.88 318 ILE A C 1
ATOM 2546 O O . ILE A 1 318 ? 37.842 -19.648 18.013 1.00 92.88 318 ILE A O 1
ATOM 2550 N N . MET A 1 319 ? 37.358 -17.521 17.494 1.00 90.25 319 MET A N 1
ATOM 2551 C CA . MET A 1 319 ? 38.614 -17.252 16.786 1.00 90.25 319 MET A CA 1
ATOM 2552 C C . MET A 1 319 ? 39.784 -16.935 17.726 1.00 90.25 319 MET A C 1
ATOM 2554 O O . MET A 1 319 ? 40.927 -17.186 17.348 1.00 90.25 319 MET A O 1
ATOM 2558 N N . ARG A 1 320 ? 39.530 -16.367 18.915 1.00 86.50 320 ARG A N 1
ATOM 2559 C CA . ARG A 1 320 ? 40.570 -15.919 19.861 1.00 86.50 320 ARG A CA 1
ATOM 2560 C C . ARG A 1 320 ? 40.712 -16.827 21.080 1.00 86.50 320 ARG A C 1
ATOM 2562 O O . ARG A 1 320 ? 41.840 -17.035 21.513 1.00 86.50 320 ARG A O 1
ATOM 2569 N N . ASP A 1 321 ? 39.641 -17.469 21.549 1.00 73.06 321 ASP A N 1
ATOM 2570 C CA . ASP A 1 321 ? 39.694 -18.420 22.675 1.00 73.06 321 ASP A CA 1
ATOM 2571 C C . ASP A 1 321 ? 40.069 -19.836 22.218 1.00 73.06 321 ASP A C 1
ATOM 2573 O O . ASP A 1 321 ? 39.646 -20.853 22.7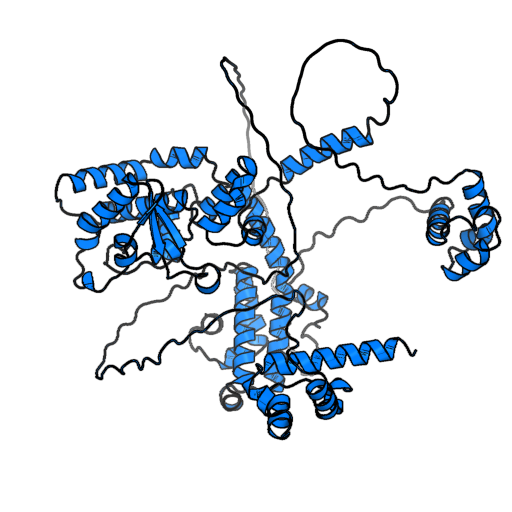75 1.00 73.06 321 ASP A O 1
ATOM 2577 N N . ALA A 1 322 ? 40.940 -19.921 21.215 1.00 60.47 322 ALA A N 1
ATOM 2578 C CA . ALA A 1 322 ? 41.544 -21.162 20.765 1.00 60.47 322 ALA A CA 1
ATOM 2579 C C . ALA A 1 322 ? 42.619 -21.667 21.749 1.00 60.47 322 ALA A C 1
ATOM 2581 O O . ALA A 1 322 ? 43.698 -22.031 21.309 1.00 60.47 322 ALA A O 1
ATOM 2582 N N . HIS A 1 323 ? 42.324 -21.721 23.057 1.00 52.16 323 HIS A N 1
ATOM 2583 C CA . HIS A 1 323 ? 42.998 -22.559 24.058 1.00 52.16 323 HIS A CA 1
ATOM 2584 C C . HIS A 1 323 ? 42.147 -22.728 25.336 1.00 52.16 323 HIS A C 1
ATOM 2586 O O . HIS A 1 323 ? 42.412 -22.103 26.353 1.00 52.16 323 HIS A O 1
ATOM 2592 N N . CYS A 1 324 ? 41.202 -23.675 25.339 1.00 43.25 324 CYS A N 1
ATOM 2593 C CA . CYS A 1 324 ? 41.142 -24.667 26.421 1.00 43.25 324 CYS A CA 1
ATOM 2594 C C . CYS A 1 324 ? 40.351 -25.913 25.996 1.00 43.25 324 CYS A C 1
ATOM 2596 O O . CYS A 1 324 ? 39.159 -26.058 26.243 1.00 43.25 324 CYS A O 1
ATOM 2598 N N . THR A 1 325 ? 41.053 -26.878 25.406 1.00 46.62 325 THR A N 1
ATOM 2599 C CA . THR A 1 325 ? 40.714 -28.291 25.601 1.00 46.62 325 THR A CA 1
ATOM 2600 C C . THR A 1 325 ? 41.862 -28.945 26.350 1.00 46.62 325 THR A C 1
ATOM 2602 O O . THR A 1 325 ? 42.793 -29.450 25.724 1.00 46.62 325 THR A O 1
ATOM 2605 N N . LYS A 1 326 ? 41.801 -28.897 27.686 1.00 47.38 326 LYS A N 1
ATOM 2606 C CA . LYS A 1 326 ? 41.799 -30.059 28.597 1.00 47.38 326 LYS A CA 1
ATOM 2607 C C . LYS A 1 326 ? 42.165 -29.619 30.019 1.00 47.38 326 LYS A C 1
ATOM 2609 O O . LYS A 1 326 ? 43.340 -29.598 30.354 1.00 47.38 326 LYS A O 1
ATOM 2614 N N . THR A 1 327 ? 41.146 -29.464 30.859 1.00 32.72 327 THR A N 1
ATOM 2615 C CA . THR A 1 327 ? 41.035 -30.211 32.123 1.00 32.72 327 THR A CA 1
ATOM 2616 C C . THR A 1 327 ? 39.596 -30.134 32.625 1.00 32.72 327 THR A C 1
ATOM 2618 O O . THR A 1 327 ? 39.085 -29.071 32.953 1.00 32.72 327 THR A O 1
ATOM 2621 N N . ARG A 1 328 ? 38.936 -31.296 32.688 1.00 42.53 328 ARG A N 1
ATOM 2622 C CA . ARG A 1 328 ? 37.864 -31.526 33.658 1.00 42.53 328 ARG A CA 1
ATOM 2623 C C . ARG A 1 328 ? 38.461 -31.326 35.050 1.00 42.53 328 ARG A C 1
ATOM 2625 O O . ARG A 1 328 ? 39.461 -31.971 35.348 1.00 42.53 328 ARG A O 1
ATOM 2632 N N . ASN A 1 329 ? 37.825 -30.493 35.864 1.00 33.97 329 ASN A N 1
ATOM 2633 C CA . ASN A 1 329 ? 37.453 -30.805 37.242 1.00 33.97 329 ASN A CA 1
ATOM 2634 C C . ASN A 1 329 ? 36.361 -29.824 37.696 1.00 33.97 329 ASN A C 1
ATOM 2636 O O . ASN A 1 329 ? 36.416 -28.638 37.388 1.00 33.97 329 ASN A O 1
ATOM 2640 N N . TYR A 1 330 ? 35.359 -30.384 38.376 1.00 33.78 330 TYR A N 1
ATOM 2641 C CA . TYR A 1 330 ? 34.298 -29.719 39.141 1.00 33.78 330 TYR A CA 1
ATOM 2642 C C . TYR A 1 330 ? 34.888 -28.583 40.013 1.00 33.78 330 TYR A C 1
ATOM 2644 O O . TYR A 1 330 ? 36.035 -28.687 40.438 1.00 33.78 330 TYR A O 1
ATOM 2652 N N . THR A 1 331 ? 34.210 -27.460 40.287 1.00 31.05 331 THR A N 1
ATOM 2653 C CA . THR A 1 331 ? 32.988 -27.336 41.111 1.00 31.05 331 THR A CA 1
ATOM 2654 C C . THR A 1 331 ? 32.435 -25.893 41.035 1.00 31.05 331 THR A C 1
ATOM 2656 O O . THR A 1 331 ? 33.248 -24.976 40.999 1.00 31.05 331 THR A O 1
ATOM 2659 N N . SER A 1 332 ? 31.091 -25.748 41.088 1.00 34.19 332 SER A N 1
ATOM 2660 C CA . SER A 1 332 ? 30.249 -24.608 41.578 1.00 34.19 332 SER A CA 1
ATOM 2661 C C . SER A 1 332 ? 30.464 -23.191 41.003 1.00 34.19 332 SER A C 1
ATOM 2663 O O . SER A 1 332 ? 31.583 -22.706 41.036 1.00 34.19 332 SER A O 1
ATOM 2665 N N . GLY A 1 333 ? 29.489 -22.386 40.560 1.00 27.83 333 GLY A N 1
ATOM 2666 C CA . GLY A 1 333 ? 28.015 -22.365 40.419 1.00 27.83 333 GLY A CA 1
ATOM 2667 C C . GLY A 1 333 ? 27.706 -21.042 39.663 1.00 27.83 333 GLY A C 1
ATOM 2668 O O . GLY A 1 333 ? 28.486 -20.106 39.784 1.00 27.83 333 GLY A O 1
ATOM 2669 N N . GLU A 1 334 ? 26.848 -20.964 38.645 1.00 29.94 334 GLU A N 1
ATOM 2670 C CA . GLU A 1 334 ? 25.393 -20.712 38.660 1.00 29.94 334 GLU A CA 1
ATOM 2671 C C . GLU A 1 334 ? 24.905 -20.549 37.190 1.00 29.94 334 GLU A C 1
ATOM 2673 O O . GLU A 1 334 ? 25.740 -20.402 36.288 1.00 29.94 334 GLU A O 1
ATOM 2678 N N . PRO A 1 335 ? 23.587 -20.619 36.901 1.00 35.47 335 PRO A N 1
ATOM 2679 C CA . PRO A 1 335 ? 23.070 -20.960 35.577 1.00 35.47 335 PRO A CA 1
ATOM 2680 C C . PRO A 1 335 ? 22.628 -19.754 34.729 1.00 35.47 335 PRO A C 1
ATOM 2682 O O . PRO A 1 335 ? 21.994 -18.816 35.195 1.00 35.47 335 PRO A O 1
ATOM 2685 N N . SER A 1 336 ? 22.875 -19.834 33.420 1.00 34.19 336 SER A N 1
ATOM 2686 C CA . SER A 1 336 ? 22.195 -19.031 32.397 1.00 34.19 336 SER A CA 1
ATOM 2687 C C . SER A 1 336 ? 21.691 -19.970 31.305 1.00 34.19 336 SER A C 1
ATOM 2689 O O . SER A 1 336 ? 22.471 -20.530 30.534 1.00 34.19 336 SER A O 1
ATOM 2691 N N . THR A 1 337 ? 20.379 -20.178 31.250 1.00 31.97 337 THR A N 1
ATOM 2692 C CA . THR A 1 337 ? 19.709 -20.984 30.226 1.00 31.97 337 THR A CA 1
ATOM 2693 C C . THR A 1 337 ? 19.312 -20.112 29.037 1.00 31.97 337 THR A C 1
ATOM 2695 O O . THR A 1 337 ? 18.326 -19.387 29.074 1.00 31.97 337 THR A O 1
ATOM 2698 N N . SER A 1 338 ? 20.060 -20.215 27.938 1.00 35.62 338 SER A N 1
ATOM 2699 C CA . SER A 1 338 ? 19.571 -19.894 26.591 1.00 35.62 338 SER A CA 1
ATOM 2700 C C . SER A 1 338 ? 20.161 -20.919 25.625 1.00 35.62 338 SER A C 1
ATOM 2702 O O . SER A 1 338 ? 21.307 -20.814 25.183 1.00 35.62 338 SER A O 1
ATOM 2704 N N . SER A 1 339 ? 19.391 -21.978 25.375 1.00 29.23 339 SER A N 1
ATOM 2705 C CA . SER A 1 339 ? 19.747 -23.064 24.463 1.00 29.23 339 SER A CA 1
ATOM 2706 C C . SER A 1 339 ? 19.496 -22.620 23.021 1.00 29.23 339 SER A C 1
ATOM 2708 O O . SER A 1 339 ? 18.356 -22.454 22.598 1.00 29.23 339 SER A O 1
ATOM 2710 N N . CYS A 1 340 ? 20.571 -22.420 22.259 1.00 27.23 340 CYS A N 1
ATOM 2711 C CA . CYS A 1 340 ? 20.537 -22.410 20.800 1.00 27.23 340 CYS A CA 1
ATOM 2712 C C . CYS A 1 340 ? 21.360 -23.608 20.321 1.00 27.23 340 CYS A C 1
ATOM 2714 O O . CYS A 1 340 ? 22.565 -23.696 20.564 1.00 27.23 340 CYS A O 1
ATOM 2716 N N . VAL A 1 341 ? 20.661 -24.543 19.683 1.00 30.12 341 VAL A N 1
ATOM 2717 C CA . VAL A 1 341 ? 21.153 -25.818 19.165 1.00 30.12 341 VAL A CA 1
ATOM 2718 C C . VAL A 1 341 ? 22.309 -25.594 18.186 1.00 30.12 341 VAL A C 1
ATOM 2720 O O . VAL A 1 341 ? 22.146 -24.998 17.122 1.00 30.12 341 VAL A O 1
ATOM 2723 N N . GLN A 1 342 ? 23.490 -26.107 18.532 1.00 32.62 342 GLN A N 1
ATOM 2724 C CA . GLN A 1 342 ? 24.623 -26.198 17.616 1.00 32.62 342 GLN A CA 1
ATOM 2725 C C . GLN A 1 342 ? 24.406 -27.360 16.640 1.00 32.62 342 GLN A C 1
ATOM 2727 O O . GLN A 1 342 ? 24.568 -28.524 17.000 1.00 32.62 342 GLN A O 1
ATOM 2732 N N . VAL A 1 343 ? 24.103 -27.053 15.378 1.00 30.25 343 VAL A N 1
ATOM 2733 C CA . VAL A 1 343 ? 24.293 -28.005 14.276 1.00 30.25 343 VAL A CA 1
ATOM 2734 C C . VAL A 1 343 ? 25.745 -27.886 13.811 1.00 30.25 343 VAL A C 1
ATOM 2736 O O . VAL A 1 343 ? 26.121 -26.963 13.091 1.00 30.25 343 VAL A O 1
ATOM 2739 N N . ALA A 1 344 ? 26.590 -28.808 14.268 1.00 30.83 344 ALA A N 1
ATOM 2740 C CA . ALA A 1 344 ? 27.990 -28.882 13.871 1.00 30.83 344 ALA A CA 1
ATOM 2741 C C . ALA A 1 344 ? 28.121 -29.410 12.430 1.00 30.83 344 ALA A C 1
ATOM 2743 O O . ALA A 1 344 ? 28.050 -30.613 12.181 1.00 30.83 344 ALA A O 1
ATOM 2744 N N . VAL A 1 345 ? 28.368 -28.516 11.470 1.00 32.56 345 VAL A N 1
ATOM 2745 C CA . VAL A 1 345 ? 28.828 -28.892 10.125 1.00 32.56 345 VAL A CA 1
ATOM 2746 C C . VAL A 1 345 ? 30.344 -29.089 10.174 1.00 32.56 345 VAL A C 1
ATOM 2748 O O . VAL A 1 345 ? 31.122 -28.136 10.144 1.00 32.56 345 VAL A O 1
ATOM 2751 N N . VAL A 1 346 ? 30.788 -30.342 10.258 1.00 33.34 346 VAL A N 1
ATOM 2752 C CA . VAL A 1 346 ? 32.214 -30.689 10.196 1.00 33.34 346 VAL A CA 1
ATOM 2753 C C . VAL A 1 346 ? 32.675 -30.675 8.736 1.00 33.34 346 VAL A C 1
ATOM 2755 O O . VAL A 1 346 ? 32.462 -31.630 7.993 1.00 33.34 346 VAL A O 1
ATOM 2758 N N . THR A 1 347 ? 33.359 -29.614 8.300 1.00 38.00 347 THR A N 1
ATOM 2759 C CA . THR A 1 347 ? 34.116 -29.643 7.037 1.00 38.00 347 THR A CA 1
ATOM 2760 C C . THR A 1 347 ? 35.535 -30.154 7.291 1.00 38.00 347 THR A C 1
ATOM 2762 O O . THR A 1 347 ? 36.367 -29.452 7.871 1.00 38.00 347 THR A O 1
ATOM 2765 N N . HIS A 1 348 ? 35.856 -31.365 6.832 1.00 40.22 348 HIS A N 1
ATOM 2766 C CA . HIS A 1 348 ? 37.214 -31.913 6.895 1.00 40.22 348 HIS A CA 1
ATOM 2767 C C . HIS A 1 348 ? 38.140 -31.240 5.857 1.00 40.22 348 HIS A C 1
ATOM 2769 O O . HIS A 1 348 ? 38.302 -31.725 4.735 1.00 40.22 348 HIS A O 1
ATOM 2775 N N . ARG A 1 349 ? 38.789 -30.118 6.209 1.00 56.44 349 ARG A N 1
ATOM 2776 C CA . ARG A 1 349 ? 39.932 -29.601 5.426 1.00 56.44 349 ARG A CA 1
ATOM 2777 C C . ARG A 1 349 ? 41.116 -30.577 5.536 1.00 56.44 349 ARG A C 1
ATOM 2779 O O . ARG A 1 349 ? 41.497 -30.964 6.639 1.00 56.44 349 ARG A O 1
ATOM 2786 N N . HIS A 1 350 ? 41.710 -30.959 4.396 1.00 75.31 350 HIS A N 1
ATOM 2787 C CA . HIS A 1 350 ? 42.919 -31.805 4.348 1.00 75.31 350 HIS A CA 1
ATOM 2788 C C . HIS A 1 350 ? 44.085 -31.064 5.002 1.00 75.31 350 HIS A C 1
ATOM 2790 O O . HIS A 1 350 ? 44.495 -30.010 4.512 1.00 75.31 350 HIS A O 1
ATOM 2796 N N . LYS A 1 351 ? 44.610 -31.599 6.105 1.00 77.75 351 LYS A N 1
ATOM 2797 C CA . LYS A 1 351 ? 45.803 -31.060 6.764 1.00 77.75 351 LYS A CA 1
ATOM 2798 C C . LYS A 1 351 ? 47.042 -31.636 6.082 1.00 77.75 351 LYS A C 1
ATOM 2800 O O . LYS A 1 351 ? 47.272 -32.839 6.152 1.00 77.75 351 LYS A O 1
ATOM 2805 N N . TRP A 1 352 ? 47.816 -30.771 5.431 1.00 81.69 352 TRP A N 1
ATOM 2806 C CA . TRP A 1 352 ? 49.054 -31.145 4.750 1.00 81.69 352 TRP A CA 1
ATOM 2807 C C . TRP A 1 352 ? 50.104 -31.620 5.747 1.00 81.69 352 TRP A C 1
ATOM 2809 O O . TRP A 1 352 ? 50.472 -30.880 6.661 1.00 81.69 352 TRP A O 1
ATOM 2819 N N . LYS A 1 353 ? 50.618 -32.833 5.552 1.00 84.44 353 LYS A N 1
ATOM 2820 C CA . LYS A 1 353 ? 51.779 -33.314 6.310 1.00 84.44 353 LYS A CA 1
ATOM 2821 C C . LYS A 1 353 ? 53.064 -32.665 5.782 1.00 84.44 353 LYS A C 1
ATOM 2823 O O . LYS A 1 353 ? 53.109 -32.173 4.649 1.00 84.44 353 LYS A O 1
ATOM 2828 N N . LYS A 1 354 ? 54.118 -32.663 6.604 1.00 77.62 354 LYS A N 1
ATOM 2829 C CA . LYS A 1 354 ? 55.424 -32.080 6.248 1.00 77.62 354 LYS A CA 1
ATOM 2830 C C . LYS A 1 354 ? 56.003 -32.739 4.989 1.00 77.62 354 LYS A C 1
ATOM 2832 O O . LYS A 1 354 ? 56.407 -32.035 4.069 1.00 77.62 354 LYS A O 1
ATOM 2837 N N . ASP A 1 355 ? 55.895 -34.061 4.903 1.00 78.62 355 ASP A N 1
ATOM 2838 C CA . ASP A 1 355 ? 56.399 -34.855 3.776 1.00 78.62 355 ASP A CA 1
ATOM 2839 C C . ASP A 1 355 ? 55.579 -34.632 2.492 1.00 78.62 355 ASP A C 1
ATOM 2841 O O . ASP A 1 355 ? 56.132 -34.572 1.398 1.00 78.62 355 ASP A O 1
ATOM 2845 N N . GLU A 1 356 ? 54.261 -34.422 2.616 1.00 80.25 356 GLU A N 1
ATOM 2846 C CA . GLU A 1 356 ? 53.382 -34.076 1.487 1.00 80.25 356 GLU A CA 1
ATOM 2847 C C . GLU A 1 356 ? 53.709 -32.681 0.937 1.00 80.25 356 GLU A C 1
ATOM 2849 O O . GLU A 1 356 ? 53.729 -32.475 -0.273 1.00 80.25 356 GLU A O 1
ATOM 2854 N N . SER A 1 357 ? 53.992 -31.721 1.823 1.00 79.88 357 SER A N 1
ATOM 2855 C CA . SER A 1 357 ? 54.352 -30.355 1.426 1.00 79.88 357 SER A CA 1
ATOM 2856 C C . SER A 1 357 ? 55.733 -30.300 0.770 1.00 79.88 357 SER A C 1
ATOM 2858 O O . SER A 1 357 ? 55.891 -29.617 -0.240 1.00 79.88 357 SER A O 1
ATOM 2860 N N . ALA A 1 358 ? 56.703 -31.053 1.299 1.00 79.44 358 ALA A N 1
ATOM 2861 C CA . ALA A 1 358 ? 58.027 -31.191 0.698 1.00 79.44 358 ALA A CA 1
ATOM 2862 C C . ALA A 1 358 ? 57.943 -31.846 -0.689 1.00 79.44 358 ALA A C 1
ATOM 2864 O O . ALA A 1 358 ? 58.519 -31.332 -1.643 1.00 79.44 358 ALA A O 1
ATOM 2865 N N . ALA A 1 359 ? 57.139 -32.904 -0.839 1.00 78.44 359 ALA A N 1
ATOM 2866 C CA . ALA A 1 359 ? 56.928 -33.560 -2.127 1.00 78.44 359 ALA A CA 1
ATOM 2867 C C . ALA A 1 359 ? 56.336 -32.616 -3.189 1.00 78.44 359 ALA A C 1
ATOM 2869 O O . ALA A 1 359 ? 56.771 -32.650 -4.337 1.00 78.44 359 ALA A O 1
ATOM 2870 N N . VAL A 1 360 ? 55.379 -31.748 -2.826 1.00 79.06 360 VAL A N 1
ATOM 2871 C CA . VAL A 1 360 ? 54.825 -30.744 -3.759 1.00 79.06 360 VAL A CA 1
ATOM 2872 C C . VAL A 1 360 ? 55.872 -29.697 -4.143 1.00 79.06 360 VAL A C 1
ATOM 2874 O O . VAL A 1 360 ? 55.957 -29.339 -5.317 1.00 79.06 360 VAL A O 1
ATOM 2877 N N . ALA A 1 361 ? 56.677 -29.224 -3.187 1.00 77.44 361 ALA A N 1
ATOM 2878 C CA . ALA A 1 361 ? 57.732 -28.247 -3.451 1.00 77.44 361 ALA A CA 1
ATOM 2879 C C . ALA A 1 361 ? 58.822 -28.810 -4.379 1.00 77.44 361 ALA A C 1
ATOM 2881 O O . ALA A 1 361 ? 59.267 -28.117 -5.288 1.00 77.44 361 ALA A O 1
ATOM 2882 N N . THR A 1 362 ? 59.204 -30.078 -4.199 1.00 79.81 362 THR A N 1
ATOM 2883 C CA . THR A 1 362 ? 60.220 -30.735 -5.030 1.00 79.81 362 THR A CA 1
ATOM 2884 C C . THR A 1 362 ? 59.692 -31.109 -6.416 1.00 79.81 362 THR A C 1
ATOM 2886 O O . THR A 1 362 ? 60.347 -30.791 -7.404 1.00 79.81 362 THR A O 1
ATOM 2889 N N . LEU A 1 363 ? 58.511 -31.739 -6.531 1.00 78.25 363 LEU A N 1
ATOM 2890 C CA . LEU A 1 363 ? 57.999 -32.183 -7.841 1.00 78.25 363 LEU A CA 1
ATOM 2891 C C . LEU A 1 363 ? 57.652 -31.032 -8.780 1.00 78.25 363 LEU A C 1
ATOM 2893 O O . LEU A 1 363 ? 57.752 -31.182 -9.993 1.00 78.25 363 LEU A O 1
ATOM 2897 N N . PHE A 1 364 ? 57.205 -29.906 -8.229 1.00 76.56 364 PHE A N 1
ATOM 2898 C CA . PHE A 1 364 ? 56.760 -28.763 -9.017 1.00 76.56 364 PHE A CA 1
ATOM 2899 C C . PHE A 1 364 ? 57.744 -27.593 -8.952 1.00 76.56 364 PHE A C 1
ATOM 2901 O O . PHE A 1 364 ? 57.350 -26.483 -9.295 1.00 76.56 364 PHE A O 1
ATOM 2908 N N . ALA A 1 365 ? 59.003 -27.815 -8.552 1.00 75.62 365 ALA A N 1
ATOM 2909 C CA . ALA A 1 365 ? 60.008 -26.762 -8.374 1.00 75.62 365 ALA A CA 1
ATOM 2910 C C . ALA A 1 365 ? 60.137 -25.848 -9.610 1.00 75.62 365 ALA A C 1
ATOM 2912 O O . ALA A 1 365 ? 60.011 -24.630 -9.497 1.00 75.62 365 ALA A O 1
ATOM 2913 N N . THR A 1 366 ? 60.262 -26.428 -10.809 1.00 71.44 366 THR A N 1
ATOM 2914 C CA . THR A 1 366 ? 60.345 -25.681 -12.080 1.00 71.44 366 THR A CA 1
ATOM 2915 C C . THR A 1 366 ? 59.051 -24.924 -12.403 1.00 71.44 366 THR A C 1
ATOM 2917 O O . THR A 1 366 ? 59.078 -23.795 -12.884 1.00 71.44 366 THR A O 1
ATOM 2920 N N . ASN A 1 367 ? 57.888 -25.510 -12.102 1.00 69.69 367 ASN A N 1
ATOM 2921 C CA . ASN A 1 367 ? 56.590 -24.860 -12.304 1.00 69.69 367 ASN A CA 1
ATOM 2922 C C . ASN A 1 367 ? 56.292 -23.773 -11.263 1.00 69.69 367 ASN A C 1
ATOM 2924 O O . ASN A 1 367 ? 55.452 -22.908 -11.516 1.00 69.69 367 ASN A O 1
ATOM 2928 N N . ILE A 1 368 ? 56.919 -23.856 -10.088 1.00 70.69 368 ILE A N 1
ATOM 2929 C CA . ILE A 1 368 ? 56.865 -22.828 -9.053 1.00 70.69 368 ILE A CA 1
ATOM 2930 C C . ILE A 1 368 ? 57.705 -21.633 -9.469 1.00 70.69 368 ILE A C 1
ATOM 2932 O O . ILE A 1 368 ? 57.192 -20.522 -9.457 1.00 70.69 368 ILE A O 1
ATOM 2936 N N . GLN A 1 369 ? 58.918 -21.875 -9.956 1.00 68.38 369 GLN A N 1
ATOM 2937 C CA . GLN A 1 369 ? 59.799 -20.824 -10.452 1.00 68.38 369 GLN A CA 1
ATOM 2938 C C . GLN A 1 369 ? 59.216 -20.066 -11.659 1.00 68.38 369 GLN A C 1
ATOM 2940 O O . GLN A 1 369 ? 59.363 -18.855 -11.754 1.00 68.38 369 GLN A O 1
ATOM 2945 N N . ASN A 1 370 ? 58.499 -20.754 -12.555 1.00 68.81 370 ASN A N 1
ATOM 2946 C CA . ASN A 1 370 ? 57.966 -20.153 -13.787 1.00 68.81 370 ASN A CA 1
ATOM 2947 C C . ASN A 1 370 ? 56.523 -19.617 -13.665 1.00 68.81 370 ASN A C 1
ATOM 2949 O O . ASN A 1 370 ? 55.912 -19.287 -14.680 1.00 68.81 370 ASN A O 1
ATOM 2953 N N . HIS A 1 371 ? 55.929 -19.614 -12.465 1.00 67.69 371 HIS A N 1
ATOM 2954 C CA . HIS A 1 371 ? 54.547 -19.181 -12.191 1.00 67.69 371 HIS A CA 1
ATOM 2955 C C . HIS A 1 371 ? 53.445 -19.767 -13.108 1.00 67.69 371 HIS A C 1
ATOM 2957 O O . HIS A 1 371 ? 52.321 -19.268 -13.149 1.00 67.69 371 HIS A O 1
ATOM 2963 N N . SER A 1 372 ? 53.700 -20.890 -13.786 1.00 66.00 372 SER A N 1
ATOM 2964 C CA . SER A 1 372 ? 52.811 -21.443 -14.816 1.00 66.00 372 SER A CA 1
ATOM 2965 C C . SER A 1 372 ? 52.549 -22.935 -14.599 1.00 66.00 372 SER A C 1
ATOM 2967 O O . SER A 1 372 ? 53.477 -23.702 -14.321 1.00 66.00 372 SER A O 1
ATOM 2969 N N . ILE A 1 373 ? 51.268 -23.341 -14.635 1.00 68.31 373 ILE A N 1
ATOM 2970 C CA . ILE A 1 373 ? 50.835 -24.745 -14.803 1.00 68.31 373 ILE A CA 1
ATOM 2971 C C . ILE A 1 373 ? 49.337 -24.857 -15.116 1.00 68.31 373 ILE A C 1
ATOM 2973 O O . ILE A 1 373 ? 48.514 -24.093 -14.598 1.00 68.31 373 ILE A O 1
ATOM 2977 N N . SER A 1 374 ? 48.978 -25.889 -15.873 1.00 67.94 374 SER A N 1
ATOM 2978 C CA . SER A 1 374 ? 47.608 -26.353 -16.098 1.00 67.94 374 SER A CA 1
ATOM 2979 C C . SER A 1 374 ? 47.206 -27.488 -15.135 1.00 67.94 374 SER A C 1
ATOM 2981 O O . SER A 1 374 ? 48.035 -28.197 -14.568 1.00 67.94 374 SER A O 1
ATOM 2983 N N . LEU A 1 375 ? 45.899 -27.702 -14.937 1.00 67.19 375 LEU A N 1
ATOM 2984 C CA . LEU A 1 375 ? 45.398 -28.838 -14.140 1.00 67.19 375 LEU A CA 1
ATOM 2985 C C . LEU A 1 375 ? 45.778 -30.204 -14.739 1.00 67.19 375 LEU A C 1
ATOM 2987 O O . LEU A 1 375 ? 45.892 -31.177 -13.993 1.00 67.19 375 LEU A O 1
ATOM 2991 N N . GLU A 1 376 ? 45.962 -30.269 -16.058 1.00 67.12 376 GLU A N 1
ATOM 2992 C CA . GLU A 1 376 ? 46.295 -31.501 -16.776 1.00 67.12 376 GLU A CA 1
ATOM 2993 C C . GLU A 1 376 ? 47.744 -31.924 -16.504 1.00 67.12 376 GLU A C 1
ATOM 2995 O O . GLU A 1 376 ? 48.009 -33.089 -16.220 1.00 67.12 376 GLU A O 1
ATOM 3000 N N . GLU A 1 377 ? 48.671 -30.966 -16.450 1.00 67.38 377 GLU A N 1
ATOM 3001 C CA . GLU A 1 377 ? 50.065 -31.215 -16.061 1.00 67.38 377 GLU A CA 1
ATOM 3002 C C . GLU A 1 377 ? 50.175 -31.659 -14.599 1.00 67.38 377 GLU A C 1
ATOM 3004 O O . GLU A 1 377 ? 50.869 -32.630 -14.306 1.00 67.38 377 GLU A O 1
ATOM 3009 N N . VAL A 1 378 ? 49.430 -31.026 -13.679 1.00 70.38 378 VAL A N 1
ATOM 3010 C CA . VAL A 1 378 ? 49.380 -31.467 -12.270 1.00 70.38 378 VAL A CA 1
ATOM 3011 C C . VAL A 1 378 ? 48.879 -32.903 -12.177 1.00 70.38 378 VAL A C 1
ATOM 3013 O O . VAL A 1 378 ? 49.432 -33.693 -11.413 1.00 70.38 378 VAL A O 1
ATOM 3016 N N . ARG A 1 379 ? 47.848 -33.264 -12.950 1.00 71.88 379 ARG A N 1
ATOM 3017 C CA . ARG A 1 379 ? 47.297 -34.623 -12.967 1.00 71.88 379 ARG A CA 1
ATOM 3018 C C . ARG A 1 379 ? 48.314 -35.633 -13.497 1.00 71.88 379 ARG A C 1
ATOM 3020 O O . ARG A 1 379 ? 48.473 -36.672 -12.870 1.00 71.88 379 ARG A O 1
ATOM 3027 N N . ASN A 1 380 ? 49.012 -35.322 -14.585 1.00 72.81 380 ASN A N 1
ATOM 3028 C CA . ASN A 1 380 ? 49.986 -36.231 -15.192 1.00 72.81 380 ASN A CA 1
ATOM 3029 C C . ASN A 1 380 ? 51.210 -36.447 -14.294 1.00 72.81 380 ASN A C 1
ATOM 3031 O O . ASN A 1 380 ? 51.630 -37.581 -14.098 1.00 72.81 380 ASN A O 1
ATOM 3035 N N . VAL A 1 381 ? 51.723 -35.382 -13.677 1.00 72.75 381 VAL A N 1
ATOM 3036 C CA . VAL A 1 381 ? 52.924 -35.428 -12.827 1.00 72.75 381 VAL A CA 1
ATOM 3037 C C . VAL A 1 381 ? 52.647 -36.069 -11.459 1.00 72.75 381 VAL A C 1
ATOM 3039 O O . VAL A 1 381 ? 53.515 -36.718 -10.882 1.00 72.75 381 VAL A O 1
ATOM 3042 N N . SER A 1 382 ? 51.429 -35.928 -10.925 1.00 75.50 382 SER A N 1
ATOM 3043 C CA . SER A 1 382 ? 51.067 -36.500 -9.615 1.00 75.50 382 SER A CA 1
ATOM 3044 C C . SER A 1 382 ? 50.576 -37.951 -9.665 1.00 75.50 382 SER A C 1
ATOM 3046 O O . SER A 1 382 ? 50.546 -38.602 -8.618 1.00 75.50 382 SER A O 1
ATOM 3048 N N . LYS A 1 383 ? 50.214 -38.469 -10.848 1.00 72.25 383 LYS A N 1
ATOM 3049 C CA . LYS A 1 383 ? 49.607 -39.800 -11.021 1.00 72.25 383 LYS A CA 1
ATOM 3050 C C . LYS A 1 383 ? 50.516 -40.941 -10.560 1.00 72.25 383 LYS A C 1
ATOM 3052 O O . LYS A 1 383 ? 50.027 -41.869 -9.921 1.00 72.25 383 LYS A O 1
ATOM 3057 N N . ASP A 1 384 ? 51.818 -40.813 -10.800 1.00 70.19 384 ASP A N 1
ATOM 3058 C CA . ASP A 1 384 ? 52.807 -41.861 -10.516 1.00 70.19 384 ASP A CA 1
ATOM 3059 C C . ASP A 1 384 ? 53.592 -41.610 -9.213 1.00 70.19 384 ASP A C 1
ATOM 3061 O O . ASP A 1 384 ? 54.488 -42.371 -8.849 1.00 70.19 384 ASP A O 1
ATOM 3065 N N . HIS A 1 385 ? 53.253 -40.553 -8.462 1.00 76.75 385 HIS A N 1
ATOM 3066 C CA . HIS A 1 385 ? 53.959 -40.208 -7.230 1.00 76.75 385 HIS A CA 1
ATOM 3067 C C . HIS A 1 385 ? 53.401 -40.956 -6.012 1.00 76.75 385 HIS A C 1
ATOM 3069 O O . HIS A 1 385 ? 52.216 -40.848 -5.682 1.00 76.75 385 HIS A O 1
ATOM 3075 N N . VAL A 1 386 ? 54.274 -41.635 -5.264 1.00 74.19 386 VAL A N 1
ATOM 3076 C CA . VAL A 1 386 ? 53.920 -42.530 -4.140 1.00 74.19 386 VAL A CA 1
ATOM 3077 C C . VAL A 1 386 ? 53.080 -41.839 -3.051 1.00 74.19 386 VAL A C 1
ATOM 3079 O O . VAL A 1 386 ? 52.202 -42.461 -2.451 1.00 74.19 386 VAL A O 1
ATOM 3082 N N . ILE A 1 387 ? 53.315 -40.543 -2.814 1.00 74.94 387 ILE A N 1
ATOM 3083 C CA . ILE A 1 387 ? 52.645 -39.761 -1.757 1.00 74.94 387 ILE A CA 1
ATOM 3084 C C . ILE A 1 387 ? 51.492 -38.907 -2.310 1.00 74.94 387 ILE A C 1
ATOM 3086 O O . ILE A 1 387 ? 50.466 -38.748 -1.652 1.00 74.94 387 ILE A O 1
ATOM 3090 N N . LEU A 1 388 ? 51.639 -38.361 -3.522 1.00 75.06 388 LEU A N 1
ATOM 3091 C CA . LEU A 1 388 ? 50.723 -37.338 -4.049 1.00 75.06 388 LEU A CA 1
ATOM 3092 C C . LEU A 1 388 ? 49.583 -37.937 -4.882 1.00 75.06 388 LEU A C 1
ATOM 3094 O O . LEU A 1 388 ? 48.526 -37.321 -4.962 1.00 75.06 388 LEU A O 1
ATOM 3098 N N . SER A 1 389 ? 49.736 -39.160 -5.402 1.00 76.62 389 SER A N 1
ATOM 3099 C CA . SER A 1 389 ? 48.680 -39.891 -6.128 1.00 76.62 389 SER A CA 1
ATOM 3100 C C . SER A 1 389 ? 47.413 -40.132 -5.296 1.00 76.62 389 SER A C 1
ATOM 3102 O O . SER A 1 389 ? 46.324 -40.290 -5.844 1.00 76.62 389 SER A O 1
ATOM 3104 N N . LYS A 1 390 ? 47.535 -40.118 -3.961 1.00 77.62 390 LYS A N 1
ATOM 3105 C CA . LYS A 1 390 ? 46.424 -40.282 -3.009 1.00 77.62 390 LYS A CA 1
ATOM 3106 C C . LYS A 1 390 ? 45.717 -38.965 -2.660 1.00 77.62 390 LYS A C 1
ATOM 3108 O O . LYS A 1 390 ? 44.716 -38.983 -1.946 1.00 77.62 390 LYS A O 1
ATOM 3113 N N . ILE A 1 391 ? 46.220 -37.824 -3.138 1.00 77.00 391 ILE A N 1
ATOM 3114 C CA . ILE A 1 391 ? 45.683 -36.487 -2.859 1.00 77.00 391 ILE A CA 1
ATOM 3115 C C . ILE A 1 391 ? 45.023 -35.947 -4.131 1.00 77.00 391 ILE A C 1
ATOM 3117 O O . ILE A 1 391 ? 45.573 -36.024 -5.224 1.00 77.00 391 ILE A O 1
ATOM 3121 N N . SER A 1 392 ? 43.828 -35.365 -4.005 1.00 78.56 392 SER A N 1
ATOM 3122 C CA . SER A 1 392 ? 43.120 -34.804 -5.162 1.00 78.56 392 SER A CA 1
ATOM 3123 C C . SER A 1 392 ? 43.949 -33.713 -5.851 1.00 78.56 392 SER A C 1
ATOM 3125 O O . SER A 1 392 ? 44.429 -32.789 -5.184 1.00 78.56 392 SER A O 1
ATOM 3127 N N . THR A 1 393 ? 44.012 -33.748 -7.180 1.00 76.88 393 THR A N 1
ATOM 3128 C CA . THR A 1 393 ? 44.806 -32.826 -8.013 1.00 76.88 393 THR A CA 1
ATOM 3129 C C . THR A 1 393 ? 44.507 -31.345 -7.762 1.00 76.88 393 THR A C 1
ATOM 3131 O O . THR A 1 393 ? 45.426 -30.528 -7.766 1.00 76.88 393 THR A O 1
ATOM 3134 N N . SER A 1 394 ? 43.252 -30.985 -7.457 1.00 71.88 394 SER A N 1
ATOM 3135 C CA . SER A 1 394 ? 42.887 -29.604 -7.099 1.00 71.88 394 SER A CA 1
ATOM 3136 C C . SER A 1 394 ? 43.599 -29.129 -5.832 1.00 71.88 394 SER A C 1
ATOM 3138 O O . SER A 1 394 ? 44.141 -28.030 -5.812 1.00 71.88 394 SER A O 1
ATOM 3140 N N . LYS A 1 395 ? 43.671 -29.973 -4.795 1.00 79.69 395 LYS A N 1
ATOM 3141 C CA . LYS A 1 395 ? 44.347 -29.628 -3.536 1.00 79.69 395 LYS A CA 1
ATOM 3142 C C . LYS A 1 395 ? 45.849 -29.438 -3.754 1.00 79.69 395 LYS A C 1
ATOM 3144 O O . LYS A 1 395 ? 46.413 -28.491 -3.216 1.00 79.69 395 LYS A O 1
ATOM 3149 N N . ILE A 1 396 ? 46.477 -30.290 -4.569 1.00 77.19 396 ILE A N 1
ATOM 3150 C CA . ILE A 1 396 ? 47.902 -30.181 -4.934 1.00 77.19 396 ILE A CA 1
ATOM 3151 C C . ILE A 1 396 ? 48.175 -28.853 -5.647 1.00 77.19 396 ILE A C 1
ATOM 3153 O O . ILE A 1 396 ? 49.093 -28.124 -5.270 1.00 77.19 396 ILE A O 1
ATOM 3157 N N . ARG A 1 397 ? 47.335 -28.492 -6.624 1.00 79.25 397 ARG A N 1
ATOM 3158 C CA . ARG A 1 397 ? 47.431 -27.212 -7.337 1.00 79.25 397 ARG A CA 1
ATOM 3159 C C . ARG A 1 397 ? 47.294 -26.017 -6.391 1.00 79.25 397 ARG A C 1
ATOM 3161 O O . ARG A 1 397 ? 48.071 -25.069 -6.490 1.00 79.25 397 ARG A O 1
ATOM 3168 N N . ASP A 1 398 ? 46.322 -26.055 -5.486 1.00 75.69 398 ASP A N 1
ATOM 3169 C CA . ASP A 1 398 ? 46.047 -24.942 -4.576 1.00 75.69 398 ASP A CA 1
ATOM 3170 C C . ASP A 1 398 ? 47.173 -24.781 -3.535 1.00 75.69 398 ASP A C 1
ATOM 3172 O O . ASP A 1 398 ? 47.625 -23.663 -3.282 1.00 75.69 398 ASP A O 1
ATOM 3176 N N . LYS A 1 399 ? 47.727 -25.889 -3.015 1.00 79.06 399 LYS A N 1
ATOM 3177 C CA . LYS A 1 399 ? 48.917 -25.863 -2.148 1.00 79.06 399 LYS A CA 1
ATOM 3178 C C . LYS A 1 399 ? 50.146 -25.318 -2.871 1.00 79.06 399 LYS A C 1
ATOM 3180 O O . LYS A 1 399 ? 50.893 -24.554 -2.272 1.00 79.06 399 LYS A O 1
ATOM 3185 N N . ARG A 1 400 ? 50.332 -25.644 -4.154 1.00 72.19 400 ARG A N 1
ATOM 3186 C CA . ARG A 1 400 ? 51.414 -25.081 -4.973 1.00 72.19 400 ARG A CA 1
ATOM 3187 C C . ARG A 1 400 ? 51.252 -23.576 -5.186 1.00 72.19 400 ARG A C 1
ATOM 3189 O O . ARG A 1 400 ? 52.224 -22.847 -5.064 1.00 72.19 400 ARG A O 1
ATOM 3196 N N . ARG A 1 401 ? 50.040 -23.094 -5.485 1.00 72.44 401 ARG A N 1
ATOM 3197 C CA . ARG A 1 401 ? 49.769 -21.647 -5.622 1.00 72.44 401 ARG A CA 1
ATOM 3198 C C . ARG A 1 401 ? 50.096 -20.879 -4.343 1.00 72.44 401 ARG A C 1
ATOM 3200 O O . ARG A 1 401 ? 50.634 -19.790 -4.425 1.00 72.44 401 ARG A O 1
ATOM 3207 N N . SER A 1 402 ? 49.850 -21.471 -3.176 1.00 74.94 402 SER A N 1
ATOM 3208 C CA . SER A 1 402 ? 50.262 -20.891 -1.890 1.00 74.94 402 SER A CA 1
ATOM 3209 C C . SER A 1 402 ? 51.785 -20.793 -1.712 1.00 74.94 402 SER A C 1
ATOM 3211 O O . SER A 1 402 ? 52.225 -20.021 -0.868 1.00 74.94 402 SER A O 1
ATOM 3213 N N . LEU A 1 403 ? 52.582 -21.563 -2.461 1.00 68.50 403 LEU A N 1
ATOM 3214 C CA . LEU A 1 403 ? 54.048 -21.488 -2.442 1.00 68.50 403 LEU A CA 1
ATOM 3215 C C . LEU A 1 403 ? 54.597 -20.434 -3.419 1.00 68.50 403 LEU A C 1
ATOM 3217 O O . LEU A 1 403 ? 55.798 -20.203 -3.434 1.00 68.50 403 LEU A O 1
ATOM 3221 N N . PHE A 1 404 ? 53.743 -19.793 -4.225 1.00 70.06 404 PHE A N 1
ATOM 3222 C CA . PHE A 1 404 ? 54.155 -18.710 -5.131 1.00 70.06 404 PHE A CA 1
ATOM 3223 C C . PHE A 1 404 ? 54.421 -17.426 -4.357 1.00 70.06 404 PHE A C 1
ATOM 3225 O O . PHE A 1 404 ? 55.379 -16.720 -4.623 1.00 70.06 404 PHE A O 1
ATOM 3232 N N . THR A 1 405 ? 53.587 -17.170 -3.352 1.00 57.44 405 THR A N 1
ATOM 3233 C CA . THR A 1 405 ? 53.598 -15.957 -2.534 1.00 57.44 405 THR A CA 1
ATOM 3234 C C . THR A 1 405 ? 54.718 -15.926 -1.491 1.00 57.44 405 THR A C 1
ATOM 3236 O O . THR A 1 405 ? 54.826 -14.958 -0.755 1.00 57.44 405 THR A O 1
ATOM 3239 N N . GLN A 1 406 ? 55.523 -16.989 -1.376 1.00 56.53 406 GLN A N 1
ATOM 3240 C CA . GLN A 1 406 ? 56.640 -17.055 -0.424 1.00 56.53 406 GLN A CA 1
ATOM 3241 C C . GLN A 1 406 ? 57.994 -16.664 -1.041 1.00 56.53 406 GLN A C 1
ATOM 3243 O O . GLN A 1 406 ? 58.964 -16.565 -0.299 1.00 56.53 406 GLN A O 1
ATOM 3248 N N . ASN A 1 407 ? 58.063 -16.437 -2.359 1.00 46.56 407 ASN A N 1
ATOM 3249 C CA . ASN A 1 407 ? 59.315 -16.183 -3.085 1.00 46.56 407 ASN A CA 1
ATOM 3250 C C . ASN A 1 407 ? 59.395 -14.796 -3.751 1.00 46.56 407 ASN A C 1
ATOM 3252 O O . ASN A 1 407 ? 60.284 -14.603 -4.573 1.00 46.56 407 ASN A O 1
ATOM 3256 N N . ASP A 1 408 ? 58.513 -13.851 -3.415 1.00 43.78 408 ASP A N 1
ATOM 3257 C CA . ASP A 1 408 ? 58.526 -12.495 -3.987 1.00 43.78 408 ASP A CA 1
ATOM 3258 C C . ASP A 1 408 ? 58.992 -11.477 -2.922 1.00 43.78 408 ASP A C 1
ATOM 3260 O O . ASP A 1 408 ? 58.254 -11.255 -1.958 1.00 43.78 408 ASP A O 1
ATOM 3264 N N . PRO A 1 409 ? 60.225 -10.927 -2.997 1.00 48.44 409 PRO A N 1
ATOM 3265 C CA . PRO A 1 409 ? 60.745 -9.985 -2.002 1.00 48.44 409 PRO A CA 1
ATOM 3266 C C . PRO A 1 409 ? 60.455 -8.505 -2.297 1.00 48.44 409 PRO A C 1
ATOM 3268 O O . PRO A 1 409 ? 60.819 -7.679 -1.468 1.00 48.44 409 PRO A O 1
ATOM 3271 N N . ASP A 1 410 ? 59.821 -8.156 -3.420 1.00 46.50 410 ASP A N 1
ATOM 3272 C CA . ASP A 1 410 ? 59.688 -6.761 -3.865 1.00 46.50 410 ASP A CA 1
ATOM 3273 C C . ASP A 1 410 ? 58.238 -6.399 -4.244 1.00 46.50 410 ASP A C 1
ATOM 3275 O O . ASP A 1 410 ? 57.902 -6.382 -5.423 1.00 46.50 410 ASP A O 1
ATOM 3279 N N . ASP A 1 411 ? 57.384 -6.075 -3.261 1.00 37.34 411 ASP A N 1
ATOM 3280 C CA . ASP A 1 411 ? 56.362 -5.018 -3.429 1.00 37.34 411 ASP A CA 1
ATOM 3281 C C . ASP A 1 411 ? 55.776 -4.575 -2.063 1.00 37.34 411 ASP A C 1
ATOM 3283 O O . ASP A 1 411 ? 55.099 -5.372 -1.399 1.00 37.34 411 ASP A O 1
ATOM 3287 N N . PRO A 1 412 ? 56.041 -3.343 -1.580 1.00 41.50 412 PRO A N 1
ATOM 3288 C CA . PRO A 1 412 ? 55.437 -2.811 -0.366 1.00 41.50 412 PRO A CA 1
ATOM 3289 C C . PRO A 1 412 ? 54.021 -2.267 -0.607 1.00 41.50 412 PRO A C 1
ATOM 3291 O O . PRO A 1 412 ? 53.721 -1.633 -1.610 1.00 41.50 412 PRO A O 1
ATOM 3294 N N . GLU A 1 413 ? 53.183 -2.499 0.399 1.00 48.81 413 GLU A N 1
ATOM 3295 C CA . GLU A 1 413 ? 51.828 -1.999 0.633 1.00 48.81 413 GLU A CA 1
ATOM 3296 C C . GLU A 1 413 ? 51.454 -0.644 -0.007 1.00 48.81 413 GLU A C 1
ATOM 3298 O O . GLU A 1 413 ? 51.888 0.413 0.444 1.00 48.81 413 GLU A O 1
ATOM 3303 N N . GLU A 1 414 ? 50.470 -0.661 -0.909 1.00 36.22 414 GLU A N 1
ATOM 3304 C CA . GLU A 1 414 ? 49.512 0.441 -1.039 1.00 36.22 414 GLU A CA 1
ATOM 3305 C C . GLU A 1 414 ? 48.107 -0.125 -1.303 1.00 36.22 414 GLU A C 1
ATOM 3307 O O . GLU A 1 414 ? 47.801 -0.675 -2.362 1.00 36.22 414 GLU A O 1
ATOM 3312 N N . LEU A 1 415 ? 47.231 -0.044 -0.296 1.00 40.66 415 LEU A N 1
ATOM 3313 C CA . LEU A 1 415 ? 45.814 -0.373 -0.453 1.00 40.66 415 LEU A CA 1
ATOM 3314 C C . LEU A 1 415 ? 45.141 0.741 -1.276 1.00 40.66 415 LEU A C 1
ATOM 3316 O O . LEU A 1 415 ? 45.151 1.894 -0.838 1.00 40.66 415 LEU A O 1
ATOM 3320 N N . PRO A 1 416 ? 44.509 0.443 -2.427 1.00 38.09 416 PRO A N 1
ATOM 3321 C CA . PRO A 1 416 ? 43.840 1.466 -3.218 1.00 38.09 416 PRO A CA 1
ATOM 3322 C C . PRO A 1 416 ? 42.628 2.019 -2.457 1.00 38.09 416 PRO A C 1
ATOM 3324 O O . PRO A 1 416 ? 41.758 1.272 -2.002 1.00 38.09 416 PRO A O 1
ATOM 3327 N N . SER A 1 417 ? 42.570 3.344 -2.318 1.00 43.66 417 SER A N 1
ATOM 3328 C CA . SER A 1 417 ? 41.423 4.031 -1.720 1.00 43.66 417 SER A CA 1
ATOM 3329 C C . SER A 1 417 ? 40.177 3.941 -2.613 1.00 43.66 417 SER A C 1
ATOM 3331 O O . SER A 1 417 ? 40.267 3.874 -3.840 1.00 43.66 417 SER A O 1
ATOM 3333 N N . LEU A 1 418 ? 38.994 3.903 -1.988 1.00 37.22 418 LEU A N 1
ATOM 3334 C CA . LEU A 1 418 ? 37.713 3.785 -2.691 1.00 37.22 418 LEU A CA 1
ATOM 3335 C C . LEU A 1 418 ? 37.361 5.093 -3.436 1.00 37.22 418 LEU A C 1
ATOM 3337 O O . LEU A 1 418 ? 37.448 6.163 -2.826 1.00 37.22 418 LEU A O 1
ATOM 3341 N N . PRO A 1 419 ? 36.907 5.028 -4.706 1.00 36.62 419 PRO A N 1
ATOM 3342 C CA . PRO A 1 419 ? 36.474 6.205 -5.462 1.00 36.62 419 PRO A CA 1
ATOM 3343 C C . PRO A 1 419 ? 35.303 6.935 -4.786 1.00 36.62 419 PRO A C 1
ATOM 3345 O O . PRO A 1 419 ? 34.339 6.300 -4.358 1.00 36.62 419 PRO A O 1
ATOM 3348 N N . LYS A 1 420 ? 35.381 8.270 -4.711 1.00 44.16 420 LYS A N 1
ATOM 3349 C CA . LYS A 1 420 ? 34.366 9.159 -4.103 1.00 44.16 420 LYS A CA 1
ATOM 3350 C C . LYS A 1 420 ? 33.425 9.820 -5.124 1.00 44.16 420 LYS A C 1
ATOM 3352 O O . LYS A 1 420 ? 32.633 10.678 -4.749 1.00 44.16 420 LYS A O 1
ATOM 3357 N N . GLU A 1 421 ? 33.525 9.468 -6.400 1.00 47.22 421 GLU A N 1
ATOM 3358 C CA . GLU A 1 421 ? 32.790 10.141 -7.476 1.00 47.22 421 GLU A CA 1
ATOM 3359 C C . GLU A 1 421 ? 31.377 9.562 -7.654 1.00 47.22 421 GLU A C 1
ATOM 3361 O O . GLU A 1 421 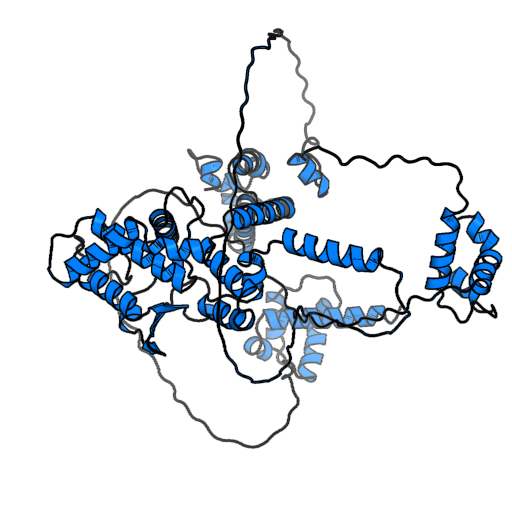? 31.184 8.346 -7.736 1.00 47.22 421 GLU A O 1
ATOM 3366 N N . CYS A 1 422 ? 30.378 10.450 -7.709 1.00 46.31 422 CYS A N 1
ATOM 3367 C CA . CYS A 1 422 ? 29.010 10.118 -8.102 1.00 46.31 422 CYS A CA 1
ATOM 3368 C C . CYS A 1 422 ? 28.901 10.127 -9.631 1.00 46.31 422 CYS A C 1
ATOM 3370 O O . CYS A 1 422 ? 29.095 11.160 -10.261 1.00 46.31 422 CYS A O 1
ATOM 3372 N N . GLU A 1 423 ? 28.553 8.973 -10.195 1.00 55.91 423 GLU A N 1
ATOM 3373 C CA . GLU A 1 423 ? 28.392 8.729 -11.633 1.00 55.91 423 GLU A CA 1
ATOM 3374 C C . GLU A 1 423 ? 27.214 9.528 -12.229 1.00 55.91 423 GLU A C 1
ATOM 3376 O O . GLU A 1 423 ? 26.086 9.469 -11.725 1.00 55.91 423 GLU A O 1
ATOM 3381 N N . THR A 1 424 ? 27.455 10.237 -13.332 1.00 62.62 424 THR A N 1
ATOM 3382 C CA . THR A 1 424 ? 26.441 11.002 -14.076 1.00 62.62 424 THR A CA 1
ATOM 3383 C C . THR A 1 424 ? 25.479 10.088 -14.862 1.00 62.62 424 THR A C 1
ATOM 3385 O O . THR A 1 424 ? 25.758 8.901 -15.069 1.00 62.62 424 THR A O 1
ATOM 3388 N N . PRO A 1 425 ? 24.300 10.572 -15.308 1.00 49.44 425 PRO A N 1
ATOM 3389 C CA . PRO A 1 425 ? 23.383 9.793 -16.147 1.00 49.44 425 PRO A CA 1
ATOM 3390 C C . PRO A 1 425 ? 24.028 9.263 -17.432 1.00 49.44 425 PRO A C 1
ATOM 3392 O O . PRO A 1 425 ? 23.781 8.118 -17.814 1.00 49.44 425 PRO A O 1
ATOM 3395 N N . GLU A 1 426 ? 24.875 10.064 -18.068 1.00 54.81 426 GLU A N 1
ATOM 3396 C CA . GLU A 1 426 ? 25.628 9.715 -19.267 1.00 54.81 426 GLU A CA 1
ATOM 3397 C C . GLU A 1 426 ? 26.637 8.597 -18.983 1.00 54.81 426 GLU A C 1
ATOM 3399 O O . GLU A 1 426 ? 26.576 7.548 -19.626 1.00 54.81 426 GLU A O 1
ATOM 3404 N N . GLU A 1 427 ? 27.473 8.754 -17.955 1.00 63.22 427 GLU A N 1
ATOM 3405 C CA . GLU A 1 427 ? 28.448 7.737 -17.523 1.00 63.22 427 GLU A CA 1
ATOM 3406 C C . GLU A 1 427 ? 27.756 6.421 -17.132 1.00 63.22 427 GLU A C 1
ATOM 3408 O O . GLU A 1 427 ? 28.184 5.319 -17.490 1.00 63.22 427 GLU A O 1
ATOM 3413 N N . ARG A 1 428 ? 26.598 6.528 -16.474 1.00 67.75 428 ARG A N 1
ATOM 3414 C CA . ARG A 1 428 ? 25.752 5.391 -16.104 1.00 67.75 428 ARG A CA 1
ATOM 3415 C C . ARG A 1 428 ? 25.250 4.626 -17.323 1.00 67.75 428 ARG A C 1
ATOM 3417 O O . ARG A 1 428 ? 25.119 3.404 -17.232 1.00 67.75 428 ARG A O 1
ATOM 3424 N N . LEU A 1 429 ? 24.954 5.297 -18.438 1.00 57.81 429 LEU A N 1
ATOM 3425 C CA . LEU A 1 429 ? 24.564 4.660 -19.702 1.00 57.81 429 LEU A CA 1
ATOM 3426 C C . LEU A 1 429 ? 25.771 4.060 -20.431 1.00 57.81 429 LEU A C 1
ATOM 3428 O O . LEU A 1 429 ? 25.668 2.946 -20.956 1.00 57.81 429 LEU A O 1
ATOM 3432 N N . GLU A 1 430 ? 26.914 4.739 -20.398 1.00 67.00 430 GLU A N 1
ATOM 3433 C CA . GLU A 1 430 ? 28.177 4.263 -20.967 1.00 67.00 430 GLU A CA 1
ATOM 3434 C C . GLU A 1 430 ? 28.655 2.966 -20.311 1.00 67.00 430 GLU A C 1
ATOM 3436 O O . GLU A 1 430 ? 29.027 2.024 -21.014 1.00 67.00 430 GLU A O 1
ATOM 3441 N N . ARG A 1 431 ? 28.517 2.830 -18.985 1.00 69.75 431 ARG A N 1
ATOM 3442 C CA . ARG A 1 431 ? 28.815 1.579 -18.265 1.00 69.75 431 ARG A CA 1
ATOM 3443 C C . ARG A 1 431 ? 28.009 0.381 -18.778 1.00 69.75 431 ARG A C 1
ATOM 3445 O O . ARG A 1 431 ? 28.468 -0.759 -18.706 1.00 69.75 431 ARG A O 1
ATOM 3452 N N . PHE A 1 432 ? 26.802 0.611 -19.293 1.00 52.03 432 PHE A N 1
ATOM 3453 C CA . PHE A 1 432 ? 25.975 -0.433 -19.906 1.00 52.03 432 PHE A CA 1
ATOM 3454 C C . PHE A 1 432 ? 26.222 -0.600 -21.417 1.00 52.03 432 PHE A C 1
ATOM 3456 O O . PHE A 1 432 ? 25.476 -1.328 -22.073 1.00 52.03 432 PHE A O 1
ATOM 3463 N N . GLY A 1 433 ? 27.285 0.011 -21.953 1.00 39.62 433 GLY A N 1
ATOM 3464 C CA . GLY A 1 433 ? 27.742 -0.141 -23.334 1.00 39.62 433 GLY A CA 1
ATOM 3465 C C . GLY A 1 433 ? 27.026 0.761 -24.340 1.00 39.62 433 GLY A C 1
ATOM 3466 O O . GLY A 1 433 ? 26.903 0.381 -25.503 1.00 39.62 433 GLY A O 1
ATOM 3467 N N . ILE A 1 434 ? 26.511 1.919 -23.909 1.00 48.75 434 ILE A N 1
ATOM 3468 C CA . ILE A 1 434 ? 25.780 2.863 -24.767 1.00 48.75 434 ILE A CA 1
ATOM 3469 C C . ILE A 1 434 ? 26.690 4.063 -25.077 1.00 48.75 434 ILE A C 1
ATOM 3471 O O . ILE A 1 434 ? 27.060 4.767 -24.145 1.00 48.75 434 ILE A O 1
ATOM 3475 N N . PRO A 1 435 ? 27.050 4.333 -26.346 1.00 43.31 435 PRO A N 1
ATOM 3476 C CA . PRO A 1 435 ? 27.930 5.451 -26.678 1.00 43.31 435 PRO A CA 1
ATOM 3477 C C . PRO A 1 435 ? 27.240 6.818 -26.482 1.00 43.31 435 PRO A C 1
ATOM 3479 O O . PRO A 1 435 ? 26.028 6.931 -26.723 1.00 43.31 435 PRO A O 1
ATOM 3482 N N . PRO A 1 436 ? 27.994 7.872 -26.116 1.00 44.84 436 PRO A N 1
ATOM 3483 C CA . PRO A 1 436 ? 27.479 9.234 -26.024 1.00 44.84 436 PRO A CA 1
ATOM 3484 C C . PRO A 1 436 ? 27.085 9.760 -27.412 1.00 44.84 436 PRO A C 1
ATOM 3486 O O . PRO A 1 436 ? 27.717 9.471 -28.428 1.00 44.84 436 PRO A O 1
ATOM 3489 N N . ALA A 1 437 ? 26.020 10.562 -27.472 1.00 49.72 437 ALA A N 1
ATOM 3490 C CA . ALA A 1 437 ? 25.402 11.022 -28.723 1.00 49.72 437 ALA A CA 1
ATOM 3491 C C . ALA A 1 437 ? 26.239 12.042 -29.536 1.00 49.72 437 ALA A C 1
ATOM 3493 O O . ALA A 1 437 ? 25.747 12.591 -30.520 1.00 49.72 437 ALA A O 1
ATOM 3494 N N . ALA A 1 438 ? 27.496 12.300 -29.172 1.00 42.12 438 ALA A N 1
ATOM 3495 C CA . ALA A 1 438 ? 28.338 13.333 -29.783 1.00 42.12 438 ALA A CA 1
ATOM 3496 C C . ALA A 1 438 ? 28.953 12.952 -31.153 1.00 42.12 438 ALA A C 1
ATOM 3498 O O . ALA A 1 438 ? 29.842 13.640 -31.641 1.00 42.12 438 ALA A O 1
ATOM 3499 N N . GLY A 1 439 ? 28.484 11.879 -31.801 1.00 36.56 439 GLY A N 1
ATOM 3500 C CA . GLY A 1 439 ? 29.058 11.353 -33.049 1.00 36.56 439 GLY A CA 1
ATOM 3501 C C . GLY A 1 439 ? 28.388 11.781 -34.362 1.00 36.56 439 GLY A C 1
ATOM 3502 O O . GLY A 1 439 ? 28.764 11.264 -35.409 1.00 36.56 439 GLY A O 1
ATOM 3503 N N . LEU A 1 440 ? 27.394 12.676 -34.350 1.00 36.66 440 LEU A N 1
ATOM 3504 C CA . LEU A 1 440 ? 26.718 13.142 -35.572 1.00 36.66 440 LEU A CA 1
ATOM 3505 C C . LEU A 1 440 ? 26.539 14.667 -35.563 1.00 36.66 440 LEU A C 1
ATOM 3507 O O . LEU A 1 440 ? 25.446 15.178 -35.332 1.00 36.66 440 LEU A O 1
ATOM 3511 N N . ARG A 1 441 ? 27.610 15.415 -35.848 1.00 35.06 441 ARG A N 1
ATOM 3512 C CA . ARG A 1 441 ? 27.495 16.779 -36.390 1.00 35.06 441 ARG A CA 1
ATOM 3513 C C . ARG A 1 441 ? 28.358 16.898 -37.638 1.00 35.06 441 ARG A C 1
ATOM 3515 O O . ARG A 1 441 ? 29.578 16.795 -37.577 1.00 35.06 441 ARG A O 1
ATOM 3522 N N . GLY A 1 442 ? 27.682 17.070 -38.770 1.00 30.73 442 GLY A N 1
ATOM 3523 C CA . GLY A 1 442 ? 28.291 17.425 -40.042 1.00 30.73 442 GLY A CA 1
ATOM 3524 C C . GLY A 1 442 ? 28.836 18.853 -40.024 1.00 30.73 442 GLY A C 1
ATOM 3525 O O . GLY A 1 442 ? 28.342 19.722 -39.306 1.00 30.73 442 GLY A O 1
ATOM 3526 N N . ASN A 1 443 ? 29.872 19.046 -40.835 1.00 32.47 443 ASN A N 1
ATOM 3527 C CA . ASN A 1 443 ? 30.574 20.296 -41.084 1.00 32.47 443 ASN A CA 1
ATOM 3528 C C . ASN A 1 443 ? 29.639 21.462 -41.436 1.00 32.47 443 ASN A C 1
ATOM 3530 O O . ASN A 1 443 ? 28.841 21.371 -42.366 1.00 32.47 443 ASN A O 1
ATOM 3534 N N . GLY A 1 444 ? 29.858 22.597 -40.777 1.00 28.61 444 GLY A N 1
ATOM 3535 C CA . GLY A 1 444 ? 29.343 23.899 -41.181 1.00 28.61 444 GLY A CA 1
ATOM 3536 C C . GLY A 1 444 ? 30.139 25.005 -40.501 1.00 28.61 444 GLY A C 1
ATOM 3537 O O . GLY A 1 444 ? 29.910 25.309 -39.336 1.00 28.61 444 GLY A O 1
ATOM 3538 N N . HIS A 1 445 ? 31.111 25.570 -41.218 1.00 31.55 445 HIS A N 1
ATOM 3539 C CA . HIS A 1 445 ? 31.762 26.827 -40.859 1.00 31.55 445 HIS A CA 1
ATOM 3540 C C . HIS A 1 445 ? 30.730 27.966 -40.842 1.00 31.55 445 HIS A C 1
ATOM 3542 O O . HIS A 1 445 ? 30.058 28.175 -41.846 1.00 31.55 445 HIS A O 1
ATOM 3548 N N . HIS A 1 446 ? 30.686 28.759 -39.771 1.00 31.38 446 HIS A N 1
ATOM 3549 C CA . HIS A 1 446 ? 30.872 30.206 -39.881 1.00 31.38 446 HIS A CA 1
ATOM 3550 C C . HIS A 1 446 ? 31.266 30.818 -38.532 1.00 31.38 446 HIS A C 1
ATOM 3552 O O . HIS A 1 446 ? 30.738 30.494 -37.475 1.00 31.38 446 HIS A O 1
ATOM 3558 N N . ASN A 1 447 ? 32.274 31.670 -38.643 1.00 29.62 447 ASN A N 1
ATOM 3559 C CA . ASN A 1 447 ? 32.954 32.458 -37.631 1.00 29.62 447 ASN A CA 1
ATOM 3560 C C . ASN A 1 447 ? 32.074 33.655 -37.211 1.00 29.62 447 ASN A C 1
ATOM 3562 O O . ASN A 1 447 ? 31.318 34.124 -38.061 1.00 29.62 447 ASN A O 1
ATOM 3566 N N . VAL A 1 448 ? 32.242 34.175 -35.983 1.00 29.09 448 VAL A N 1
ATOM 3567 C CA . VAL A 1 448 ? 32.392 35.617 -35.634 1.00 29.09 448 VAL A CA 1
ATOM 3568 C C . VAL A 1 448 ? 32.093 35.894 -34.139 1.00 29.09 448 VAL A C 1
ATOM 3570 O O . VAL A 1 448 ? 30.957 35.859 -33.681 1.00 29.09 448 VAL A O 1
ATOM 3573 N N . THR A 1 449 ? 33.203 36.194 -33.449 1.00 29.58 449 THR A N 1
ATOM 3574 C CA . THR A 1 449 ? 33.482 37.171 -32.367 1.00 29.58 449 THR A CA 1
ATOM 3575 C C . THR A 1 449 ? 32.981 37.010 -30.926 1.00 29.58 449 THR A C 1
ATOM 3577 O O . THR A 1 449 ? 31.808 37.185 -30.615 1.00 29.58 449 THR A O 1
ATOM 3580 N N . ASN A 1 450 ? 33.998 36.857 -30.067 1.00 29.53 450 ASN A N 1
ATOM 3581 C CA . ASN A 1 450 ? 34.150 37.257 -28.664 1.00 29.53 450 ASN A CA 1
ATOM 3582 C C . ASN A 1 450 ? 33.472 38.578 -28.272 1.00 29.53 450 ASN A C 1
ATOM 3584 O O . ASN A 1 450 ? 33.615 39.558 -29.002 1.00 29.53 450 ASN A O 1
ATOM 3588 N N . VAL A 1 451 ? 32.962 38.628 -27.035 1.00 28.89 451 VAL A N 1
ATOM 3589 C CA . VAL A 1 451 ? 33.199 39.734 -26.089 1.00 28.89 451 VAL A CA 1
ATOM 3590 C C . VAL A 1 451 ? 33.347 39.137 -24.680 1.00 28.89 451 VAL A C 1
ATOM 3592 O O . VAL A 1 451 ? 32.571 38.266 -24.290 1.00 28.89 451 VAL A O 1
ATOM 3595 N N . ASP A 1 452 ? 34.396 39.584 -23.992 1.00 30.50 452 ASP A N 1
ATOM 3596 C CA . ASP A 1 452 ? 34.755 39.344 -22.592 1.00 30.50 452 ASP A CA 1
ATOM 3597 C C . ASP A 1 452 ? 33.653 39.760 -21.600 1.00 30.50 452 ASP A C 1
ATOM 3599 O O . ASP A 1 452 ? 32.930 40.712 -21.868 1.00 30.50 452 ASP A O 1
ATOM 3603 N N . ASP A 1 453 ? 33.587 39.120 -20.425 1.00 30.14 453 ASP A N 1
ATOM 3604 C CA . ASP A 1 453 ? 33.631 39.865 -19.155 1.00 30.14 453 ASP A CA 1
ATOM 3605 C C . ASP A 1 453 ? 33.802 38.960 -17.915 1.00 30.14 453 ASP A C 1
ATOM 3607 O O . ASP A 1 453 ? 32.938 38.185 -17.517 1.00 30.14 453 ASP A O 1
ATOM 3611 N N . THR A 1 454 ? 35.019 39.049 -17.380 1.00 31.08 454 THR A N 1
ATOM 3612 C CA . THR A 1 454 ? 35.422 39.288 -15.984 1.00 31.08 454 THR A CA 1
ATOM 3613 C C . THR A 1 454 ? 34.690 38.667 -14.770 1.00 31.08 454 THR A C 1
ATOM 3615 O O . THR A 1 454 ? 33.532 38.911 -14.453 1.00 31.08 454 THR A O 1
ATOM 3618 N N . ASN A 1 455 ? 35.531 37.954 -14.007 1.00 30.45 455 ASN A N 1
ATOM 3619 C CA . ASN A 1 455 ? 35.545 37.661 -12.568 1.00 30.45 455 ASN A CA 1
ATOM 3620 C C . ASN A 1 455 ? 34.858 38.657 -11.613 1.00 30.45 455 ASN A C 1
ATOM 3622 O O . ASN A 1 455 ? 35.019 39.870 -11.728 1.00 30.45 455 ASN A O 1
ATOM 3626 N N . GLY A 1 456 ? 34.304 38.098 -10.530 1.00 26.17 456 GLY A N 1
ATOM 3627 C CA . GLY A 1 456 ? 33.880 38.821 -9.329 1.00 26.17 456 GLY A CA 1
ATOM 3628 C C . GLY A 1 456 ? 33.741 37.908 -8.108 1.00 26.17 456 GLY A C 1
ATOM 3629 O O . GLY A 1 456 ? 32.643 37.516 -7.735 1.00 26.17 456 GLY A O 1
ATOM 3630 N N . ASP A 1 457 ? 34.893 37.565 -7.539 1.00 28.56 457 ASP A N 1
ATOM 3631 C CA . ASP A 1 457 ? 35.174 37.051 -6.193 1.00 28.56 457 ASP A CA 1
ATOM 3632 C C . ASP A 1 457 ? 34.332 37.732 -5.083 1.00 28.56 457 ASP A C 1
ATOM 3634 O O . ASP A 1 457 ? 34.101 38.939 -5.154 1.00 28.56 457 ASP A O 1
ATOM 3638 N N . ASN A 1 458 ? 33.894 37.006 -4.043 1.00 29.06 458 ASN A N 1
ATOM 3639 C CA . ASN A 1 458 ? 34.472 37.131 -2.694 1.00 29.06 458 ASN A CA 1
ATOM 3640 C C . ASN A 1 458 ? 33.682 36.375 -1.606 1.00 29.06 458 ASN A C 1
ATOM 3642 O O . ASN A 1 458 ? 32.459 36.417 -1.481 1.00 29.06 458 ASN A O 1
ATOM 3646 N N . THR A 1 459 ? 34.488 35.734 -0.778 1.00 33.88 459 THR A N 1
ATOM 3647 C CA . THR A 1 459 ? 34.241 35.044 0.482 1.00 33.88 459 THR A CA 1
ATOM 3648 C C . THR A 1 459 ? 33.812 35.940 1.661 1.00 33.88 459 THR A C 1
ATOM 3650 O O . THR A 1 459 ? 34.069 37.142 1.683 1.00 33.88 459 THR A O 1
ATOM 3653 N N . ASN A 1 460 ? 33.330 35.259 2.716 1.00 29.50 460 ASN A N 1
ATOM 3654 C CA . ASN A 1 460 ? 33.776 35.354 4.123 1.00 29.50 460 ASN A CA 1
ATOM 3655 C C . ASN A 1 460 ? 32.751 35.851 5.173 1.00 29.50 460 ASN A C 1
ATOM 3657 O O . ASN A 1 460 ? 32.181 36.930 5.037 1.00 29.50 460 ASN A O 1
ATOM 3661 N N . GLY A 1 461 ? 32.634 35.118 6.299 1.00 28.41 461 GLY A N 1
ATOM 3662 C CA . GLY A 1 461 ? 32.186 35.703 7.575 1.00 28.41 461 GLY A CA 1
ATOM 3663 C C . GLY A 1 461 ? 31.481 34.818 8.626 1.00 28.41 461 GLY A C 1
ATOM 3664 O O . GLY A 1 461 ? 30.259 34.788 8.654 1.00 28.41 461 GLY A O 1
ATOM 3665 N N . LYS A 1 462 ? 32.278 34.321 9.594 1.00 29.44 462 LYS A N 1
ATOM 3666 C CA . LYS A 1 462 ? 32.107 34.414 11.076 1.00 29.44 462 LYS A CA 1
ATOM 3667 C C . LYS A 1 462 ? 31.181 33.472 11.896 1.00 29.44 462 LYS A C 1
ATOM 3669 O O . LYS A 1 462 ? 29.974 33.653 11.946 1.00 29.44 462 LYS A O 1
ATOM 3674 N N . ASP A 1 463 ? 31.849 32.614 12.688 1.00 34.47 463 ASP A N 1
ATOM 3675 C CA . ASP A 1 463 ? 32.031 32.663 14.167 1.00 34.47 463 ASP A CA 1
ATOM 3676 C C . ASP A 1 463 ? 30.860 32.555 15.186 1.00 34.47 463 ASP A C 1
ATOM 3678 O O . ASP A 1 463 ? 30.090 33.501 15.331 1.00 34.47 463 ASP A O 1
ATOM 3682 N N . LYS A 1 464 ? 30.930 31.500 16.043 1.00 34.22 464 LYS A N 1
ATOM 3683 C CA . LYS A 1 464 ? 31.146 31.478 17.535 1.00 34.22 464 LYS A CA 1
ATOM 3684 C C . LYS A 1 464 ? 30.160 30.690 18.443 1.00 34.22 464 LYS A C 1
ATOM 3686 O O . LYS A 1 464 ? 28.986 31.024 18.482 1.00 34.22 464 LYS A O 1
ATOM 3691 N N . ASN A 1 465 ? 30.772 29.799 19.259 1.00 33.03 465 ASN A N 1
ATOM 3692 C CA . ASN A 1 465 ? 30.623 29.445 20.707 1.00 33.03 465 ASN A CA 1
ATOM 3693 C C . ASN A 1 465 ? 29.233 29.051 21.284 1.00 33.03 465 ASN A C 1
ATOM 3695 O O . ASN A 1 465 ? 28.230 29.604 20.867 1.00 33.03 465 ASN A O 1
ATOM 3699 N N . GLY A 1 466 ? 29.067 28.177 22.293 1.00 28.11 466 GLY A N 1
ATOM 3700 C CA . GLY A 1 466 ? 29.966 27.554 23.283 1.00 28.11 466 GLY A CA 1
ATOM 3701 C C . GLY A 1 466 ? 29.199 26.594 24.236 1.00 28.11 466 GLY A C 1
ATOM 3702 O O . GLY A 1 466 ? 28.013 26.349 24.024 1.00 28.11 466 GLY A O 1
ATOM 3703 N N . ASP A 1 467 ? 29.927 26.071 25.228 1.00 35.22 467 ASP A N 1
ATOM 3704 C CA . ASP A 1 467 ? 29.713 24.912 26.131 1.00 35.22 467 ASP A CA 1
ATOM 3705 C C . ASP A 1 467 ? 28.596 25.000 27.212 1.00 35.22 467 ASP A C 1
ATOM 3707 O O . ASP A 1 467 ? 28.142 26.098 27.533 1.00 35.22 467 ASP A O 1
ATOM 3711 N N . ASP A 1 468 ? 28.157 23.848 27.772 1.00 36.00 468 ASP A N 1
ATOM 3712 C CA . ASP A 1 468 ? 28.340 23.438 29.199 1.00 36.00 468 ASP A CA 1
ATOM 3713 C C . ASP A 1 468 ? 27.414 22.282 29.703 1.00 36.00 468 ASP A C 1
ATOM 3715 O O . ASP A 1 468 ? 26.297 22.068 29.231 1.00 36.00 468 ASP A O 1
ATOM 3719 N N . ASP A 1 469 ? 27.961 21.559 30.691 1.00 39.47 469 ASP A N 1
ATOM 3720 C CA . ASP A 1 469 ? 27.681 20.266 31.364 1.00 39.47 469 ASP A CA 1
ATOM 3721 C C . ASP A 1 469 ? 26.340 20.014 32.125 1.00 39.47 469 ASP A C 1
ATOM 3723 O O . ASP A 1 469 ? 25.729 20.950 32.642 1.00 39.47 469 ASP A O 1
ATOM 3727 N N . LYS A 1 470 ? 25.971 18.724 32.357 1.00 32.97 470 LYS A N 1
ATOM 3728 C CA . LYS A 1 470 ? 25.997 18.004 33.679 1.00 32.97 470 LYS A CA 1
ATOM 3729 C C . LYS A 1 470 ? 25.173 16.693 33.782 1.00 32.97 470 LYS A C 1
ATOM 3731 O O . LYS A 1 470 ? 24.155 16.520 33.121 1.00 32.97 470 LYS A O 1
ATOM 3736 N N . GLU A 1 471 ? 25.684 15.816 34.654 1.00 40.78 471 GLU A N 1
ATOM 3737 C CA . GLU A 1 471 ? 25.322 14.442 35.070 1.00 40.78 471 GLU A CA 1
ATOM 3738 C C . GLU A 1 471 ? 24.116 14.346 36.045 1.00 40.78 471 GLU A C 1
ATOM 3740 O O . GLU A 1 471 ? 23.745 15.360 36.637 1.00 40.78 471 GLU A O 1
ATOM 3745 N N . ASP A 1 472 ? 23.510 13.148 36.200 1.00 35.53 472 ASP A N 1
ATOM 3746 C CA . ASP A 1 472 ? 23.374 12.404 37.487 1.00 35.53 472 ASP A CA 1
ATOM 3747 C C . ASP A 1 472 ? 22.382 11.201 37.446 1.00 35.53 472 ASP A C 1
ATOM 3749 O O . ASP A 1 472 ? 21.441 11.148 36.650 1.00 35.53 472 ASP A O 1
ATOM 3753 N N . ASP A 1 473 ? 22.663 10.237 38.333 1.00 34.81 473 ASP A N 1
ATOM 3754 C CA . ASP A 1 473 ? 22.243 8.825 38.468 1.00 34.81 473 ASP A CA 1
ATOM 3755 C C . ASP A 1 473 ? 20.836 8.524 39.066 1.00 34.81 473 ASP A C 1
ATOM 3757 O O . ASP A 1 473 ? 20.221 9.393 39.682 1.00 34.81 473 ASP A O 1
ATOM 3761 N N . ASN A 1 474 ? 20.357 7.262 38.944 1.00 30.91 474 ASN A N 1
ATOM 3762 C CA . ASN A 1 474 ? 20.130 6.265 40.039 1.00 30.91 474 ASN A CA 1
ATOM 3763 C C . ASN A 1 474 ? 18.974 5.230 39.853 1.00 30.91 474 ASN A C 1
ATOM 3765 O O . ASN A 1 474 ? 17.810 5.590 39.702 1.00 30.91 474 ASN A O 1
ATOM 3769 N N . ASP A 1 475 ? 19.376 3.951 39.924 1.00 32.47 475 ASP A N 1
ATOM 3770 C CA . ASP A 1 475 ? 18.894 2.699 40.572 1.00 32.47 475 ASP A CA 1
ATOM 3771 C C . ASP A 1 475 ? 17.461 2.410 41.109 1.00 32.47 475 ASP A C 1
ATOM 3773 O O . ASP A 1 475 ? 16.824 3.232 41.764 1.00 32.47 475 ASP A O 1
ATOM 3777 N N . GLY A 1 476 ? 17.106 1.106 40.991 1.00 29.30 476 GLY A N 1
ATOM 3778 C CA . GLY A 1 476 ? 16.391 0.253 41.978 1.00 29.30 476 GLY A CA 1
ATOM 3779 C C . GLY A 1 476 ? 14.905 -0.051 41.703 1.00 29.30 476 GLY A C 1
ATOM 3780 O O . GLY A 1 476 ? 14.185 0.815 41.223 1.00 29.30 476 GLY A O 1
ATOM 3781 N N . ASP A 1 477 ? 14.300 -1.202 42.021 1.00 32.19 477 ASP A N 1
ATOM 3782 C CA . ASP A 1 477 ? 14.686 -2.591 42.358 1.00 32.19 477 ASP A CA 1
ATOM 3783 C C . ASP A 1 477 ? 13.360 -3.417 42.457 1.00 32.19 477 ASP A C 1
ATOM 3785 O O . ASP A 1 477 ? 12.279 -2.822 42.466 1.00 32.19 477 ASP A O 1
ATOM 3789 N N . ASP A 1 478 ? 13.462 -4.747 42.599 1.00 33.81 478 ASP A N 1
ATOM 3790 C CA . ASP A 1 478 ? 12.498 -5.705 43.210 1.00 33.81 478 ASP A CA 1
ATOM 3791 C C . ASP A 1 478 ? 11.296 -6.360 42.450 1.00 33.81 478 ASP A C 1
ATOM 3793 O O . ASP A 1 478 ? 10.224 -5.787 42.255 1.00 33.81 478 ASP A O 1
ATOM 3797 N N . ASN A 1 479 ? 11.501 -7.664 42.169 1.00 30.98 479 ASN A N 1
ATOM 3798 C CA . ASN A 1 479 ? 10.846 -8.869 42.746 1.00 30.98 479 ASN A CA 1
ATOM 3799 C C . ASN A 1 479 ? 9.480 -9.462 42.289 1.00 30.98 479 ASN A C 1
ATOM 3801 O O . ASN A 1 479 ? 8.421 -8.843 42.348 1.00 30.98 479 ASN A O 1
ATOM 3805 N N . ASP A 1 480 ? 9.597 -10.775 42.004 1.00 32.38 480 ASP A N 1
ATOM 3806 C CA . ASP A 1 480 ? 8.808 -11.939 42.460 1.00 32.38 480 ASP A CA 1
ATOM 3807 C C . ASP A 1 480 ? 7.671 -12.600 41.629 1.00 32.38 480 ASP A C 1
ATOM 3809 O O . ASP A 1 480 ? 6.629 -12.029 41.318 1.00 32.38 480 ASP A O 1
ATOM 3813 N N . ASP A 1 481 ? 7.928 -13.904 41.409 1.00 29.84 481 ASP A N 1
ATOM 3814 C CA . ASP A 1 481 ? 7.075 -15.088 41.622 1.00 29.84 481 ASP A CA 1
ATOM 3815 C C . ASP A 1 481 ? 6.252 -15.769 40.494 1.00 29.84 481 ASP A C 1
ATOM 3817 O O . ASP A 1 481 ? 5.165 -15.357 40.099 1.00 29.84 481 ASP A O 1
ATOM 3821 N N . HIS A 1 482 ? 6.802 -16.937 40.115 1.00 31.66 482 HIS A N 1
ATOM 3822 C CA . HIS A 1 482 ? 6.243 -18.304 40.156 1.00 31.66 482 HIS A CA 1
ATOM 3823 C C . HIS A 1 482 ? 5.290 -18.898 39.079 1.00 31.66 482 HIS A C 1
ATOM 3825 O O . HIS A 1 482 ? 4.169 -18.456 38.853 1.00 31.66 482 HIS A O 1
ATOM 3831 N N . ASP A 1 483 ? 5.772 -20.056 38.584 1.00 30.33 483 ASP A N 1
ATOM 3832 C CA . ASP A 1 483 ? 5.102 -21.353 38.333 1.00 30.33 483 ASP A CA 1
ATOM 3833 C C . ASP A 1 483 ? 4.625 -21.794 36.922 1.00 30.33 483 ASP A C 1
ATOM 3835 O O . ASP A 1 483 ? 3.607 -21.358 36.398 1.00 30.33 483 ASP A O 1
ATOM 3839 N N . ASN A 1 484 ? 5.400 -22.763 36.389 1.00 28.08 484 ASN A N 1
ATOM 3840 C CA . ASN A 1 484 ? 5.047 -24.130 35.939 1.00 28.08 484 ASN A CA 1
ATOM 3841 C C . ASN A 1 484 ? 3.948 -24.356 34.872 1.00 28.08 484 ASN A C 1
ATOM 3843 O O . ASN A 1 484 ? 2.771 -24.130 35.120 1.00 28.08 484 ASN A O 1
ATOM 3847 N N . ASP A 1 485 ? 4.316 -24.918 33.708 1.00 30.03 485 ASP A N 1
ATOM 3848 C CA . ASP A 1 485 ? 4.204 -26.369 33.408 1.00 30.03 485 ASP A CA 1
ATOM 3849 C C . ASP A 1 485 ? 4.264 -26.697 31.892 1.00 30.03 485 ASP A C 1
ATOM 3851 O O . ASP A 1 485 ? 3.576 -26.112 31.057 1.00 30.03 485 ASP A O 1
ATOM 3855 N N . ASP A 1 486 ? 5.133 -27.666 31.589 1.00 29.34 486 ASP A N 1
ATOM 3856 C CA . ASP A 1 486 ? 5.150 -28.710 30.548 1.00 29.34 486 ASP A CA 1
ATOM 3857 C C . ASP A 1 486 ? 4.083 -28.745 29.421 1.00 29.34 486 ASP A C 1
ATOM 3859 O O . ASP A 1 486 ? 2.892 -28.922 29.668 1.00 29.34 486 ASP A O 1
ATOM 3863 N N . HIS A 1 487 ? 4.525 -28.802 28.149 1.00 33.00 487 HIS A N 1
ATOM 3864 C CA . HIS A 1 487 ? 4.559 -30.063 27.371 1.00 33.00 487 HIS A CA 1
ATOM 3865 C C . HIS A 1 487 ? 5.017 -29.925 25.899 1.00 33.00 487 HIS A C 1
ATOM 3867 O O . HIS A 1 487 ? 4.715 -28.967 25.191 1.00 33.00 487 HIS A O 1
ATOM 3873 N N . ASP A 1 488 ? 5.708 -30.979 25.455 1.00 29.75 488 ASP A N 1
ATOM 3874 C CA . ASP A 1 488 ? 6.251 -31.289 24.128 1.00 29.75 488 ASP A CA 1
ATOM 3875 C C . ASP A 1 488 ? 5.239 -31.286 22.958 1.00 29.75 488 ASP A C 1
ATOM 3877 O O . ASP A 1 488 ? 4.118 -31.782 23.109 1.00 29.75 488 ASP A O 1
ATOM 3881 N N . LYS A 1 489 ? 5.697 -30.929 21.740 1.00 34.12 489 LYS A N 1
ATOM 3882 C CA . LYS A 1 489 ? 5.906 -31.891 20.622 1.00 34.12 489 LYS A CA 1
ATOM 3883 C C . LYS A 1 489 ? 6.316 -31.255 19.281 1.00 34.12 489 LYS A C 1
ATOM 3885 O O . LYS A 1 489 ? 5.742 -30.279 18.813 1.00 34.12 489 LYS A O 1
ATOM 3890 N N . ASP A 1 490 ? 7.300 -31.930 18.695 1.00 28.61 490 ASP A N 1
ATOM 3891 C CA . ASP A 1 490 ? 7.796 -32.019 17.313 1.00 28.61 490 ASP A CA 1
ATOM 3892 C C . ASP A 1 490 ? 6.799 -31.708 16.169 1.00 28.61 490 ASP A C 1
ATOM 3894 O O . ASP A 1 490 ? 5.660 -32.162 16.222 1.00 28.61 490 ASP A O 1
ATOM 3898 N N . ASP A 1 491 ? 7.244 -31.052 15.079 1.00 34.28 491 ASP A N 1
ATOM 3899 C CA . ASP A 1 491 ? 7.463 -31.708 13.764 1.00 34.28 491 ASP A CA 1
ATOM 3900 C C . ASP A 1 491 ? 8.017 -30.741 12.678 1.00 34.28 491 ASP A C 1
ATOM 3902 O O . ASP A 1 491 ? 7.875 -29.519 12.719 1.00 34.28 491 ASP A O 1
ATOM 3906 N N . HIS A 1 492 ? 8.695 -31.342 11.705 1.00 30.86 492 HIS A N 1
ATOM 3907 C CA . HIS A 1 492 ? 9.618 -30.823 10.706 1.00 30.86 492 HIS A CA 1
ATOM 3908 C C . HIS A 1 492 ? 9.035 -29.970 9.563 1.00 30.86 492 HIS A C 1
ATOM 3910 O O . HIS A 1 492 ? 7.947 -30.201 9.037 1.00 30.86 492 HIS A O 1
ATOM 3916 N N . GLY A 1 493 ? 9.873 -29.043 9.080 1.00 28.67 493 GLY A N 1
ATOM 3917 C CA . GLY A 1 493 ? 9.650 -28.230 7.885 1.00 28.67 493 GLY A CA 1
ATOM 3918 C C . GLY A 1 493 ? 9.932 -28.924 6.545 1.00 28.67 493 GLY A C 1
ATOM 3919 O O . GLY A 1 493 ? 10.587 -29.965 6.464 1.00 28.67 493 GLY A O 1
ATOM 3920 N N . LYS A 1 494 ? 9.461 -28.275 5.474 1.00 30.62 494 LYS A N 1
ATOM 3921 C CA . LYS A 1 494 ? 9.901 -28.459 4.084 1.00 30.62 494 LYS A CA 1
ATOM 3922 C C . LYS A 1 494 ? 9.925 -27.098 3.388 1.00 30.62 494 LYS A C 1
ATOM 3924 O O . LYS A 1 494 ? 8.885 -26.455 3.268 1.00 30.62 494 LYS A O 1
ATOM 3929 N N . ASP A 1 495 ? 11.112 -26.703 2.945 1.00 28.61 495 ASP A N 1
ATOM 3930 C CA . ASP A 1 495 ? 11.362 -25.548 2.085 1.00 28.61 495 ASP A CA 1
ATOM 3931 C C . ASP A 1 495 ? 11.242 -25.972 0.615 1.00 28.61 495 ASP A C 1
ATOM 3933 O O . ASP A 1 495 ? 11.828 -26.981 0.223 1.00 28.61 495 ASP A O 1
ATOM 3937 N N . ASP A 1 496 ? 10.523 -25.192 -0.195 1.00 28.97 496 ASP A N 1
ATOM 3938 C CA . ASP A 1 496 ? 10.549 -25.272 -1.659 1.00 28.97 496 ASP A CA 1
ATOM 3939 C C . ASP A 1 496 ? 10.798 -23.868 -2.244 1.00 28.97 496 ASP A C 1
ATOM 3941 O O . ASP A 1 496 ? 10.091 -22.901 -1.945 1.00 28.97 496 ASP A O 1
ATOM 3945 N N . ASP A 1 497 ? 11.824 -23.785 -3.093 1.00 27.27 497 ASP A N 1
ATOM 3946 C CA . ASP A 1 497 ? 12.270 -22.610 -3.844 1.00 27.27 497 ASP A CA 1
ATOM 3947 C C . ASP A 1 497 ? 11.195 -22.089 -4.818 1.00 27.27 497 ASP A C 1
ATOM 3949 O O . ASP A 1 497 ? 10.718 -22.825 -5.689 1.00 27.27 497 ASP A O 1
ATOM 3953 N N . TYR A 1 498 ? 10.883 -20.785 -4.775 1.00 27.97 498 TYR A N 1
ATOM 3954 C CA . TYR A 1 498 ? 10.124 -20.133 -5.849 1.00 27.97 498 TYR A CA 1
ATOM 3955 C C . TYR A 1 498 ? 10.623 -18.723 -6.197 1.00 27.97 498 TYR A C 1
ATOM 3957 O O . TYR A 1 498 ? 10.935 -17.901 -5.337 1.00 27.97 498 TYR A O 1
ATOM 3965 N N . ASN A 1 499 ? 10.686 -18.466 -7.508 1.00 27.62 499 ASN A N 1
ATOM 3966 C CA . ASN A 1 499 ? 11.164 -17.241 -8.146 1.00 27.62 499 ASN A CA 1
ATOM 3967 C C . ASN A 1 499 ? 10.233 -16.053 -7.856 1.00 27.62 499 ASN A C 1
ATOM 3969 O O . ASN A 1 499 ? 9.035 -16.122 -8.119 1.00 27.62 499 ASN A O 1
ATOM 3973 N N . GLY A 1 500 ? 10.803 -14.960 -7.343 1.00 26.31 500 GLY A N 1
ATOM 3974 C CA . GLY A 1 500 ? 10.083 -13.728 -7.034 1.00 26.31 500 GLY A CA 1
ATOM 3975 C C . GLY A 1 500 ? 9.812 -12.866 -8.266 1.00 26.31 500 GLY A C 1
ATOM 3976 O O . GLY A 1 500 ? 10.747 -12.428 -8.936 1.00 26.31 500 GLY A O 1
ATOM 3977 N N . ASP A 1 501 ? 8.531 -12.586 -8.500 1.00 27.64 501 ASP A N 1
ATOM 3978 C CA . ASP A 1 501 ? 8.067 -11.452 -9.293 1.00 27.64 501 ASP A CA 1
ATOM 3979 C C . ASP A 1 501 ? 8.209 -10.158 -8.472 1.00 27.64 501 ASP A C 1
ATOM 3981 O O . ASP A 1 501 ? 7.838 -10.084 -7.295 1.00 27.64 501 ASP A O 1
ATOM 3985 N N . ASP A 1 502 ? 8.789 -9.137 -9.102 1.00 33.16 502 ASP A N 1
ATOM 3986 C CA . ASP A 1 502 ? 9.000 -7.803 -8.545 1.00 33.16 502 ASP A CA 1
ATOM 3987 C C . ASP A 1 502 ? 7.654 -7.085 -8.332 1.00 33.16 502 ASP A C 1
ATOM 3989 O O . ASP A 1 502 ? 7.087 -6.493 -9.250 1.00 33.16 502 ASP A O 1
ATOM 3993 N N . ALA A 1 503 ? 7.164 -7.088 -7.092 1.00 29.75 503 ALA A N 1
ATOM 3994 C CA . ALA A 1 503 ? 6.179 -6.122 -6.622 1.00 29.75 503 ALA A CA 1
ATOM 3995 C C . ALA A 1 503 ? 6.911 -4.828 -6.224 1.00 29.75 503 ALA A C 1
ATOM 3997 O O . ALA A 1 503 ? 7.575 -4.775 -5.184 1.00 29.75 503 ALA A O 1
ATOM 3998 N N . ASN A 1 504 ? 6.820 -3.800 -7.072 1.00 32.22 504 ASN A N 1
ATOM 3999 C CA . ASN A 1 504 ? 7.053 -2.420 -6.654 1.00 32.22 504 ASN A CA 1
ATOM 4000 C C . ASN A 1 504 ? 5.746 -1.914 -6.028 1.00 32.22 504 ASN A C 1
ATOM 4002 O O . ASN A 1 504 ? 4.692 -1.952 -6.666 1.00 32.22 504 ASN A O 1
ATOM 4006 N N . ASP A 1 505 ? 5.819 -1.504 -4.765 1.00 30.61 505 ASP A N 1
ATOM 4007 C CA . ASP A 1 505 ? 4.808 -0.665 -4.131 1.00 30.61 505 ASP A CA 1
ATOM 4008 C C . ASP A 1 505 ? 5.133 0.782 -4.533 1.00 30.61 505 ASP A C 1
ATOM 4010 O O . ASP A 1 505 ? 6.052 1.380 -3.979 1.00 30.61 505 ASP A O 1
ATOM 4014 N N . ASP A 1 506 ? 4.423 1.309 -5.533 1.00 34.00 506 ASP A N 1
ATOM 4015 C CA . ASP A 1 506 ? 4.357 2.746 -5.796 1.00 34.00 506 ASP A CA 1
ATOM 4016 C C . ASP A 1 506 ? 2.985 3.237 -5.314 1.00 34.00 506 ASP A C 1
ATOM 4018 O O . ASP A 1 506 ? 1.939 2.799 -5.800 1.00 34.00 506 ASP A O 1
ATOM 4022 N N . ASP A 1 507 ? 3.009 4.112 -4.311 1.00 30.23 507 ASP A N 1
ATOM 4023 C CA . ASP A 1 507 ? 1.879 4.945 -3.922 1.00 30.23 507 ASP A CA 1
ATOM 4024 C C . ASP A 1 507 ? 1.629 5.963 -5.048 1.00 30.23 507 ASP A C 1
ATOM 4026 O O . ASP A 1 507 ? 2.420 6.885 -5.268 1.00 30.23 507 ASP A O 1
ATOM 4030 N N . ASP A 1 508 ? 0.530 5.780 -5.783 1.00 29.03 508 ASP A N 1
ATOM 4031 C CA . ASP A 1 508 ? 0.056 6.723 -6.795 1.00 29.03 508 ASP A CA 1
ATOM 4032 C C . ASP A 1 508 ? -0.440 8.015 -6.125 1.00 29.03 508 ASP A C 1
ATOM 4034 O O . ASP A 1 508 ? -1.587 8.130 -5.688 1.00 29.03 508 ASP A O 1
ATOM 4038 N N . ASN A 1 509 ? 0.438 9.018 -6.088 1.00 28.94 509 ASN A N 1
ATOM 4039 C CA . ASN A 1 509 ? 0.042 10.422 -6.068 1.00 28.94 509 ASN A CA 1
ATOM 4040 C C . ASN A 1 509 ? -0.362 10.824 -7.493 1.00 28.94 509 ASN A C 1
ATOM 4042 O O . ASN A 1 509 ? 0.500 11.055 -8.344 1.00 28.94 509 ASN A O 1
ATOM 4046 N N . SER A 1 510 ? -1.667 10.933 -7.736 1.00 29.39 510 SER A N 1
ATOM 4047 C CA . SER A 1 510 ? -2.205 11.709 -8.854 1.00 29.39 510 SER A CA 1
ATOM 4048 C C . SER A 1 510 ? -3.209 12.724 -8.314 1.00 29.39 510 SER A C 1
ATOM 4050 O O . SER A 1 510 ? -4.302 12.377 -7.874 1.00 29.39 510 SER A O 1
ATOM 4052 N N . ASP A 1 511 ? -2.781 13.983 -8.315 1.00 27.66 511 ASP A N 1
ATOM 4053 C CA . ASP A 1 511 ? -3.667 15.135 -8.385 1.00 27.66 511 ASP A CA 1
ATOM 4054 C C . ASP A 1 511 ? -4.153 15.228 -9.835 1.00 27.66 511 ASP A C 1
ATOM 4056 O O . ASP A 1 511 ? -3.311 15.294 -10.727 1.00 27.66 511 ASP A O 1
ATOM 4060 N N . ASP A 1 512 ? -5.466 15.232 -10.085 1.00 27.52 512 ASP A N 1
ATOM 4061 C CA . ASP A 1 512 ? -6.037 16.275 -10.941 1.00 27.52 512 ASP A CA 1
ATOM 4062 C C . ASP A 1 512 ? -7.571 16.387 -10.859 1.00 27.52 512 ASP A C 1
ATOM 4064 O O . ASP A 1 512 ? -8.317 15.504 -10.437 1.00 27.52 512 ASP A O 1
ATOM 4068 N N . SER A 1 513 ? -7.958 17.582 -11.260 1.00 27.39 513 SER A N 1
ATOM 4069 C CA . SER A 1 513 ? -9.142 18.396 -11.129 1.00 27.39 513 SER A CA 1
ATOM 4070 C C . SER A 1 513 ? -10.444 17.921 -11.786 1.00 27.39 513 SER A C 1
ATOM 4072 O O . SER A 1 513 ? -10.527 17.106 -12.701 1.00 27.39 513 SER A O 1
ATOM 4074 N N . SER A 1 514 ? -11.512 18.511 -11.252 1.00 24.00 514 SER A N 1
ATOM 4075 C CA . SER A 1 514 ? -12.905 18.393 -11.653 1.00 24.00 514 SER A CA 1
ATOM 4076 C C . SER A 1 514 ? -13.181 18.841 -13.091 1.00 24.00 514 SER A C 1
ATOM 4078 O O . SER A 1 514 ? -12.814 19.950 -13.472 1.00 24.00 514 SER A O 1
ATOM 4080 N N . SER A 1 515 ? -14.023 18.096 -13.805 1.00 25.55 515 SER A N 1
ATOM 4081 C CA . SER A 1 515 ? -14.988 18.696 -14.732 1.00 25.55 515 SER A CA 1
ATOM 4082 C C . SER A 1 515 ? -16.195 17.783 -14.905 1.00 25.55 515 SER A C 1
ATOM 4084 O O . SER A 1 515 ? -16.104 16.638 -15.343 1.00 25.55 515 SER A O 1
ATOM 4086 N N . CYS A 1 516 ? -17.343 18.310 -14.502 1.00 24.61 516 CYS A N 1
ATOM 4087 C CA . CYS A 1 516 ? -18.648 17.695 -14.618 1.00 24.61 516 CYS A CA 1
ATOM 4088 C C . CYS A 1 516 ? -19.182 17.966 -16.028 1.00 24.61 516 CYS A C 1
ATOM 4090 O O . CYS A 1 516 ? -19.309 19.133 -16.394 1.00 24.61 516 CYS A O 1
ATOM 4092 N N . ASN A 1 517 ? -19.634 16.949 -16.770 1.00 24.34 517 ASN A N 1
ATOM 4093 C CA . ASN A 1 517 ? -20.792 17.176 -17.631 1.00 24.34 517 ASN A CA 1
ATOM 4094 C C . ASN A 1 517 ? -21.636 15.932 -17.918 1.00 24.34 517 ASN A C 1
ATOM 4096 O O . ASN A 1 517 ? -21.148 14.810 -18.007 1.00 24.34 517 ASN A O 1
ATOM 4100 N N . LYS A 1 518 ? -22.939 16.205 -17.995 1.00 26.73 518 LYS A N 1
ATOM 4101 C CA . LYS A 1 518 ? -24.084 15.295 -18.067 1.00 26.73 518 LYS A CA 1
ATOM 4102 C C . LYS A 1 518 ? -24.386 14.827 -19.498 1.00 26.73 518 LYS A C 1
ATOM 4104 O O . LYS A 1 518 ? -23.966 15.459 -20.462 1.00 26.73 518 LYS A O 1
ATOM 4109 N N . ASN A 1 519 ? -25.274 13.826 -19.543 1.00 25.67 519 ASN A N 1
ATOM 4110 C CA . ASN A 1 519 ? -26.085 13.273 -20.645 1.00 25.67 519 ASN A CA 1
ATOM 4111 C C . ASN A 1 519 ? -25.571 11.900 -21.104 1.00 25.67 519 ASN A C 1
ATOM 4113 O O . ASN A 1 519 ? -24.410 11.756 -21.437 1.00 25.67 519 ASN A O 1
ATOM 4117 N N . GLY A 1 520 ? -26.360 10.834 -21.176 1.00 24.55 520 GLY A N 1
ATOM 4118 C CA . GLY A 1 520 ? -27.789 10.670 -20.977 1.00 24.55 520 GLY A CA 1
ATOM 4119 C C . GLY A 1 520 ? -28.245 9.424 -21.742 1.00 24.55 520 GLY A C 1
ATOM 4120 O O . GLY A 1 520 ? -27.926 9.269 -22.912 1.00 24.55 520 GLY A O 1
ATOM 4121 N N . ASN A 1 521 ? -29.066 8.620 -21.069 1.00 24.59 521 ASN A N 1
ATOM 4122 C CA . ASN A 1 521 ? -30.129 7.781 -21.621 1.00 24.59 521 ASN A CA 1
ATOM 4123 C C . ASN A 1 521 ? -29.840 6.359 -22.165 1.00 24.59 521 ASN A C 1
ATOM 4125 O O . ASN A 1 521 ? -29.263 6.153 -23.227 1.00 24.59 521 ASN A O 1
ATOM 4129 N N . SER A 1 522 ? -30.525 5.422 -21.498 1.00 26.44 522 SER A N 1
ATOM 4130 C CA . SER A 1 522 ? -31.461 4.428 -22.054 1.00 26.44 522 SER A CA 1
ATOM 4131 C C . SER A 1 522 ? -31.065 2.941 -22.112 1.00 26.44 522 SER A C 1
ATOM 4133 O O . SER A 1 522 ? -30.202 2.512 -22.862 1.00 26.44 522 SER A O 1
ATOM 4135 N N . ASN A 1 523 ? -31.873 2.186 -21.354 1.00 25.78 523 ASN A N 1
ATOM 4136 C CA . ASN A 1 523 ? -32.559 0.936 -21.695 1.00 25.78 523 ASN A CA 1
ATOM 4137 C C . ASN A 1 523 ? -31.776 -0.372 -21.899 1.00 25.78 523 ASN A C 1
ATOM 4139 O O . ASN A 1 523 ? -31.113 -0.577 -22.906 1.00 25.78 523 ASN A O 1
ATOM 4143 N N . GLY A 1 524 ? -32.140 -1.359 -21.067 1.00 26.16 524 GLY A N 1
ATOM 4144 C CA . GLY A 1 524 ? -32.716 -2.591 -21.620 1.00 26.16 524 GLY A CA 1
ATOM 4145 C C . GLY A 1 524 ? -32.192 -3.926 -21.084 1.00 26.16 524 GLY A C 1
ATOM 4146 O O . GLY A 1 524 ? -31.345 -4.534 -21.718 1.00 26.16 524 GLY A O 1
ATOM 4147 N N . GLY A 1 525 ? -32.832 -4.440 -20.025 1.00 26.89 525 GLY A N 1
ATOM 4148 C CA . GLY A 1 525 ? -33.330 -5.829 -19.974 1.00 26.89 525 GLY A CA 1
ATOM 4149 C C . GLY A 1 525 ? -32.367 -6.976 -19.582 1.00 26.89 525 GLY A C 1
ATOM 4150 O O . GLY A 1 525 ? -31.244 -7.039 -20.068 1.00 26.89 525 GLY A O 1
ATOM 4151 N N . PRO A 1 526 ? -32.809 -7.938 -18.740 1.00 25.62 526 PRO A N 1
ATOM 4152 C CA . PRO A 1 526 ? -31.966 -9.003 -18.197 1.00 25.62 526 PRO A CA 1
ATOM 4153 C C . PRO A 1 526 ? -31.952 -10.253 -19.094 1.00 25.62 526 PRO A C 1
ATOM 4155 O O . PRO A 1 526 ? -33.005 -10.747 -19.498 1.00 25.62 526 PRO A O 1
ATOM 4158 N N . VAL A 1 527 ? -30.772 -10.831 -19.338 1.00 29.20 527 VAL A N 1
ATOM 4159 C CA . VAL A 1 527 ? -30.649 -12.152 -19.980 1.00 29.20 527 VAL A CA 1
ATOM 4160 C C . VAL A 1 527 ? -30.555 -13.241 -18.912 1.00 29.20 527 VAL A C 1
ATOM 4162 O O . VAL A 1 527 ? -29.704 -13.219 -18.022 1.00 29.20 527 VAL A O 1
ATOM 4165 N N . GLN A 1 528 ? -31.489 -14.185 -19.008 1.00 28.06 528 GLN A N 1
ATOM 4166 C CA . GLN A 1 528 ? -31.701 -15.307 -18.105 1.00 28.06 528 GLN A CA 1
ATOM 4167 C C . GLN A 1 528 ? -30.582 -16.359 -18.175 1.00 28.06 528 GLN A C 1
ATOM 4169 O O . GLN A 1 528 ? -30.084 -16.722 -19.238 1.00 28.06 528 GLN A O 1
ATOM 4174 N N . ARG A 1 529 ? -30.251 -16.897 -16.994 1.00 24.89 529 ARG A N 1
ATOM 4175 C CA . ARG A 1 529 ? -29.420 -18.087 -16.762 1.00 24.89 529 ARG A CA 1
ATOM 4176 C C . ARG A 1 529 ? -30.077 -19.347 -17.333 1.00 24.89 529 ARG A C 1
ATOM 4178 O O . ARG A 1 529 ? -31.174 -19.702 -16.905 1.00 24.89 529 ARG A O 1
ATOM 4185 N N . HIS A 1 530 ? -29.336 -20.113 -18.131 1.00 27.33 530 HIS A N 1
ATOM 4186 C CA . HIS A 1 530 ? -29.616 -21.534 -18.346 1.00 27.33 530 HIS A CA 1
ATOM 4187 C C . HIS A 1 530 ? -28.795 -22.402 -17.380 1.00 27.33 530 HIS A C 1
ATOM 4189 O O . HIS A 1 530 ? -27.567 -22.357 -17.361 1.00 27.33 530 HIS A O 1
ATOM 4195 N N . LYS A 1 531 ? -29.511 -23.182 -16.559 1.00 25.92 531 LYS A N 1
ATOM 4196 C CA . LYS A 1 531 ? -29.004 -24.312 -15.768 1.00 25.92 531 LYS A CA 1
ATOM 4197 C C . LYS A 1 531 ? -28.879 -25.541 -16.677 1.00 25.92 531 LYS A C 1
ATOM 4199 O O . LYS A 1 531 ? -29.816 -25.829 -17.415 1.00 25.92 531 LYS A O 1
ATOM 4204 N N . ILE A 1 532 ? -27.795 -26.303 -16.541 1.00 26.73 532 ILE A N 1
ATOM 4205 C CA . ILE A 1 532 ? -27.707 -27.708 -16.979 1.00 26.73 532 ILE A CA 1
ATOM 4206 C C . ILE A 1 532 ? -27.242 -28.550 -15.770 1.00 26.73 532 ILE A C 1
ATOM 4208 O O . ILE A 1 532 ? -26.480 -28.029 -14.950 1.00 26.73 532 ILE A O 1
ATOM 4212 N N . PRO A 1 533 ? -27.749 -29.788 -15.586 1.00 26.34 533 PRO A N 1
ATOM 4213 C CA . PRO A 1 533 ? -27.752 -30.492 -14.305 1.00 26.34 533 PRO A CA 1
ATOM 4214 C C . PRO A 1 533 ? -26.505 -31.342 -14.031 1.00 26.34 533 PRO A C 1
ATOM 4216 O O . PRO A 1 533 ? -25.857 -31.867 -14.931 1.00 26.34 533 PRO A O 1
ATOM 4219 N N . SER A 1 534 ? -26.275 -31.524 -12.731 1.00 23.34 534 SER A N 1
ATOM 4220 C CA . SER A 1 534 ? -25.413 -32.514 -12.083 1.00 23.34 534 SER A CA 1
ATOM 4221 C C . SER A 1 534 ? -25.877 -33.951 -12.351 1.00 23.34 534 SER A C 1
ATOM 4223 O O . SER A 1 534 ? -27.054 -34.246 -12.142 1.00 23.34 534 SER A O 1
ATOM 4225 N N . VAL A 1 535 ? -24.949 -34.844 -12.719 1.00 25.06 535 VAL A N 1
ATOM 4226 C CA . VAL A 1 535 ? -25.064 -36.299 -12.507 1.00 25.06 535 VAL A CA 1
ATOM 4227 C C . VAL A 1 535 ? -23.681 -36.869 -12.169 1.00 25.06 535 VAL A C 1
ATOM 4229 O O . VAL A 1 535 ? -22.732 -36.726 -12.935 1.00 25.06 535 VAL A O 1
ATOM 4232 N N . VAL A 1 536 ? -23.597 -37.531 -11.013 1.00 27.19 536 VAL A N 1
ATOM 4233 C CA . VAL A 1 536 ? -22.500 -38.400 -10.547 1.00 27.19 536 VAL A CA 1
ATOM 4234 C C . VAL A 1 536 ? -22.949 -39.858 -10.724 1.00 27.19 536 VAL A C 1
ATOM 4236 O O . VAL A 1 536 ? -24.124 -40.154 -10.505 1.00 27.19 536 VAL A O 1
ATOM 4239 N N . PRO A 1 537 ? -22.051 -40.772 -11.126 1.00 27.94 537 PRO A N 1
ATOM 4240 C CA . PRO A 1 537 ? -21.708 -41.930 -10.280 1.00 27.94 537 PRO A CA 1
ATOM 4241 C C . PRO A 1 537 ? -20.178 -42.158 -10.288 1.00 27.94 537 PRO A C 1
ATOM 4243 O O . PRO A 1 537 ? -19.520 -41.942 -11.296 1.00 27.94 537 PRO A O 1
ATOM 4246 N N . GLY A 1 538 ? -19.503 -42.478 -9.185 1.00 22.61 538 GLY A N 1
ATOM 4247 C CA . GLY A 1 538 ? -19.610 -43.736 -8.442 1.00 22.61 538 GLY A CA 1
ATOM 4248 C C . GLY A 1 538 ? -18.284 -44.512 -8.592 1.00 22.61 538 GLY A C 1
ATOM 4249 O O . GLY A 1 538 ? -17.837 -44.774 -9.699 1.00 22.61 538 GLY A O 1
ATOM 4250 N N . SER A 1 539 ? -17.629 -44.798 -7.467 1.00 23.25 539 SER A N 1
ATOM 4251 C CA . SER A 1 539 ? -16.234 -45.240 -7.270 1.00 23.25 539 SER A CA 1
ATOM 4252 C C . SER A 1 539 ? -15.836 -46.623 -7.817 1.00 23.25 539 SER A C 1
ATOM 4254 O O . SER A 1 539 ? -16.644 -47.541 -7.706 1.00 23.25 539 SER A O 1
ATOM 4256 N N . THR A 1 540 ? -14.548 -46.838 -8.159 1.00 23.66 540 THR A N 1
ATOM 4257 C CA . THR A 1 540 ? -13.663 -47.839 -7.486 1.00 23.66 540 THR A CA 1
ATOM 4258 C C . THR A 1 540 ? -12.166 -47.773 -7.893 1.00 23.66 540 THR A C 1
ATOM 4260 O O . THR A 1 540 ? -11.820 -47.705 -9.066 1.00 23.66 540 THR A O 1
ATOM 4263 N N . THR A 1 541 ? -11.308 -47.847 -6.859 1.00 25.12 541 THR A N 1
ATOM 4264 C CA . THR A 1 541 ? -9.943 -48.436 -6.746 1.00 25.12 541 THR A CA 1
ATOM 4265 C C . THR A 1 541 ? -8.712 -47.879 -7.496 1.00 25.12 541 THR A C 1
ATOM 4267 O O . THR A 1 541 ? -8.453 -48.187 -8.652 1.00 25.12 541 THR A O 1
ATOM 4270 N N . SER A 1 542 ? -7.886 -47.163 -6.715 1.00 28.09 542 SER A N 1
ATOM 4271 C CA . SER A 1 542 ? -6.421 -47.292 -6.517 1.00 28.09 542 SER A CA 1
ATOM 4272 C C . SER A 1 542 ? -5.485 -47.593 -7.702 1.00 28.09 542 SER A C 1
ATOM 4274 O O . SER A 1 542 ? -5.381 -48.735 -8.139 1.00 28.09 542 SER A O 1
ATOM 4276 N N . ASN A 1 543 ? -4.643 -46.611 -8.055 1.00 25.73 543 ASN A N 1
ATOM 4277 C CA . ASN A 1 543 ? -3.199 -46.811 -8.253 1.00 25.73 543 ASN A CA 1
ATOM 4278 C C . ASN A 1 543 ? -2.449 -45.468 -8.212 1.00 25.73 543 ASN A C 1
ATOM 4280 O O . ASN A 1 543 ? -2.719 -44.551 -8.984 1.00 25.73 543 ASN A O 1
ATOM 4284 N N . ALA A 1 544 ? -1.491 -45.359 -7.293 1.00 32.59 544 ALA A N 1
ATOM 4285 C CA . ALA A 1 544 ? -0.591 -44.222 -7.173 1.00 32.59 544 ALA A CA 1
ATOM 4286 C C . ALA A 1 544 ? 0.534 -44.331 -8.216 1.00 32.59 544 ALA A C 1
ATOM 4288 O O . ALA A 1 544 ? 1.480 -45.087 -8.027 1.00 32.59 544 ALA A O 1
ATOM 4289 N N . SER A 1 545 ? 0.411 -43.598 -9.327 1.00 34.84 545 SER A N 1
ATOM 4290 C CA . SER A 1 545 ? 1.501 -43.125 -10.203 1.00 34.84 545 SER A CA 1
ATOM 4291 C C . SER A 1 545 ? 0.891 -42.519 -11.469 1.00 34.84 545 SER A C 1
ATOM 4293 O O . SER A 1 545 ? 0.246 -43.223 -12.241 1.00 34.84 545 SER A O 1
ATOM 4295 N N . GLY A 1 546 ? 1.110 -41.227 -11.722 1.00 27.98 546 GLY A N 1
ATOM 4296 C CA . GLY A 1 546 ? 0.844 -40.664 -13.046 1.00 27.98 546 GLY A CA 1
ATOM 4297 C C . GLY A 1 546 ? 0.468 -39.192 -13.041 1.00 27.98 546 GLY A C 1
ATOM 4298 O O . GLY A 1 546 ? -0.708 -38.847 -13.066 1.00 27.98 546 GLY A O 1
ATOM 4299 N N . LYS A 1 547 ? 1.466 -38.304 -13.130 1.00 36.06 547 LYS A N 1
ATOM 4300 C CA . LYS A 1 547 ? 1.243 -36.993 -13.756 1.00 36.06 547 LYS A CA 1
ATOM 4301 C C . LYS A 1 547 ? 0.690 -37.276 -15.156 1.00 36.06 547 LYS A C 1
ATOM 4303 O O . LYS A 1 547 ? 1.395 -37.882 -15.964 1.00 36.06 547 LYS A O 1
ATOM 4308 N N . SER A 1 548 ? -0.557 -36.898 -15.431 1.00 37.69 548 SER A N 1
ATOM 4309 C CA . SER A 1 548 ? -1.185 -37.074 -16.742 1.00 37.69 548 SER A CA 1
ATOM 4310 C C . SER A 1 548 ? -0.292 -36.441 -17.812 1.00 37.69 548 SER A C 1
ATOM 4312 O O . SER A 1 548 ? -0.148 -35.216 -17.865 1.00 37.69 548 SER A O 1
ATOM 4314 N N . LYS A 1 549 ? 0.361 -37.258 -18.646 1.00 62.78 549 LYS A N 1
ATOM 4315 C CA . LYS A 1 549 ? 1.101 -36.747 -19.804 1.00 62.78 549 LYS A CA 1
ATOM 4316 C C . LYS A 1 549 ? 0.093 -36.019 -20.695 1.00 62.78 549 LYS A C 1
ATOM 4318 O O . LYS A 1 549 ? -0.861 -36.632 -21.160 1.00 62.78 549 LYS A O 1
ATOM 4323 N N . LEU A 1 550 ? 0.306 -34.719 -20.921 1.00 74.25 550 LEU A N 1
ATOM 4324 C CA . LEU A 1 550 ? -0.561 -33.898 -21.782 1.00 74.25 550 LEU A CA 1
ATOM 4325 C C . LEU A 1 550 ? -0.656 -34.437 -23.223 1.00 74.25 550 LEU A C 1
ATOM 4327 O O . LEU A 1 550 ? -1.646 -34.174 -23.898 1.00 74.25 550 LEU A O 1
ATOM 4331 N N . PHE A 1 551 ? 0.353 -35.198 -23.656 1.00 85.44 551 PHE A N 1
ATOM 4332 C CA . PHE A 1 551 ? 0.469 -35.800 -24.980 1.00 85.44 551 PHE A CA 1
ATOM 4333 C C . PHE A 1 551 ? 0.693 -37.309 -24.836 1.00 85.44 551 PHE A C 1
ATOM 4335 O O . PHE A 1 551 ? 1.540 -37.747 -24.047 1.00 85.44 551 PHE A O 1
ATOM 4342 N N . THR A 1 552 ? -0.038 -38.098 -25.612 1.00 89.06 552 THR A N 1
ATOM 4343 C CA . THR A 1 552 ? 0.226 -39.523 -25.828 1.00 89.06 552 THR A CA 1
ATOM 4344 C C . THR A 1 552 ? 1.537 -39.705 -26.597 1.00 89.06 552 THR A C 1
ATOM 4346 O O . THR A 1 552 ? 2.029 -38.784 -27.249 1.00 89.06 552 THR A O 1
ATOM 4349 N N . SER A 1 553 ? 2.137 -40.895 -26.527 1.00 84.75 553 SER A N 1
ATOM 4350 C CA . SER A 1 553 ? 3.389 -41.181 -27.244 1.00 84.75 553 SER A CA 1
ATOM 4351 C C . SER A 1 553 ? 3.249 -41.022 -28.765 1.00 84.75 553 SER A C 1
ATOM 4353 O O . SER A 1 553 ? 4.191 -40.570 -29.413 1.00 84.75 553 SER A O 1
ATOM 4355 N N . GLU A 1 554 ? 2.076 -41.345 -29.316 1.00 87.31 554 GLU A N 1
ATOM 4356 C CA . GLU A 1 554 ? 1.765 -41.212 -30.743 1.00 87.31 554 GLU A CA 1
ATOM 4357 C C . GLU A 1 554 ? 1.605 -39.743 -31.155 1.00 87.31 554 GLU A C 1
ATOM 4359 O O . GLU A 1 554 ? 2.263 -39.291 -32.093 1.00 87.31 554 GLU A O 1
ATOM 4364 N N . GLU A 1 555 ? 0.843 -38.958 -30.382 1.00 90.94 555 GLU A N 1
ATOM 4365 C CA . GLU A 1 555 ? 0.745 -37.504 -30.576 1.00 90.94 555 GLU A CA 1
ATOM 4366 C C . GLU A 1 555 ? 2.124 -36.847 -30.501 1.00 90.94 555 GLU A C 1
ATOM 4368 O O . GLU A 1 555 ? 2.415 -35.921 -31.253 1.00 90.94 555 GLU A O 1
ATOM 4373 N N . ASN A 1 556 ? 3.000 -37.334 -29.619 1.00 91.81 556 ASN A N 1
ATOM 4374 C CA . ASN A 1 556 ? 4.330 -36.770 -29.442 1.00 91.81 556 ASN A CA 1
ATOM 4375 C C . ASN A 1 556 ? 5.228 -36.978 -30.670 1.00 91.81 556 ASN A C 1
ATOM 4377 O O . ASN A 1 556 ? 5.959 -36.062 -31.049 1.00 91.81 556 ASN A O 1
ATOM 4381 N N . ALA A 1 557 ? 5.167 -38.157 -31.294 1.00 89.31 557 ALA A N 1
ATOM 4382 C CA . ALA A 1 557 ? 5.922 -38.459 -32.507 1.00 89.31 557 ALA A CA 1
ATOM 4383 C C . ALA A 1 557 ? 5.430 -37.613 -33.692 1.00 89.31 557 ALA A C 1
ATOM 4385 O O . ALA A 1 557 ? 6.232 -36.995 -34.398 1.00 89.31 557 ALA A O 1
ATOM 4386 N N . GLU A 1 558 ? 4.111 -37.509 -33.862 1.00 90.81 558 GLU A N 1
ATOM 4387 C CA . GLU A 1 558 ? 3.527 -36.717 -34.944 1.00 90.81 558 GLU A CA 1
ATOM 4388 C C . GLU A 1 558 ? 3.777 -35.214 -34.741 1.00 90.81 558 GLU A C 1
ATOM 4390 O O . GLU A 1 558 ? 4.091 -34.489 -35.688 1.00 90.81 558 GLU A O 1
ATOM 4395 N N . PHE A 1 559 ? 3.740 -34.746 -33.490 1.00 93.88 559 PHE A N 1
ATOM 4396 C CA . PHE A 1 559 ? 4.059 -33.367 -33.127 1.00 93.88 559 PHE A CA 1
ATOM 4397 C C . PHE A 1 559 ? 5.528 -33.029 -33.417 1.00 93.88 559 PHE A C 1
ATOM 4399 O O . PHE A 1 559 ? 5.826 -31.981 -33.995 1.00 93.88 559 PHE A O 1
ATOM 4406 N N . GLN A 1 560 ? 6.464 -33.919 -33.069 1.00 93.00 560 GLN A N 1
ATOM 4407 C CA . GLN A 1 560 ? 7.882 -33.743 -33.397 1.00 93.00 560 GLN A CA 1
ATOM 4408 C C . GLN A 1 560 ? 8.120 -33.687 -34.912 1.00 93.00 560 GLN A C 1
ATOM 4410 O O . GLN A 1 560 ? 8.934 -32.880 -35.365 1.00 93.00 560 GLN A O 1
ATOM 4415 N N . ASN A 1 561 ? 7.399 -34.493 -35.697 1.00 92.19 561 ASN A N 1
ATOM 4416 C CA . ASN A 1 561 ? 7.483 -34.471 -37.157 1.00 92.19 561 ASN A CA 1
ATOM 4417 C C . ASN A 1 561 ? 6.940 -33.161 -37.746 1.00 92.19 561 ASN A C 1
ATOM 4419 O O . ASN A 1 561 ? 7.628 -32.520 -38.542 1.00 92.19 561 ASN A O 1
ATOM 4423 N N . LEU A 1 562 ? 5.755 -32.722 -37.309 1.00 93.81 562 LEU A N 1
ATOM 4424 C CA . LEU A 1 562 ? 5.098 -31.503 -37.796 1.00 93.81 562 LEU A CA 1
ATOM 4425 C C . LEU A 1 562 ? 5.917 -30.229 -37.520 1.00 93.81 562 LEU A C 1
ATOM 4427 O O . LEU A 1 562 ? 5.884 -29.272 -38.298 1.00 93.81 562 LEU A O 1
ATOM 4431 N N . PHE A 1 563 ? 6.666 -30.220 -36.416 1.00 94.94 563 PHE A N 1
ATOM 4432 C CA . PHE A 1 563 ? 7.473 -29.079 -35.979 1.00 94.94 563 PHE A CA 1
ATOM 4433 C C . PHE A 1 563 ? 8.982 -29.313 -36.093 1.00 94.94 563 PHE A C 1
ATOM 4435 O O . PHE A 1 563 ? 9.763 -28.571 -35.495 1.00 94.94 563 PHE A O 1
ATOM 4442 N N . LYS A 1 564 ? 9.425 -30.309 -36.868 1.00 93.25 564 LYS A N 1
ATOM 4443 C CA . LYS A 1 564 ? 10.844 -30.682 -37.001 1.00 93.25 564 LYS A CA 1
ATOM 4444 C C . LYS A 1 564 ? 11.731 -29.514 -37.447 1.00 93.25 564 LYS A C 1
ATOM 4446 O O . LYS A 1 564 ? 12.871 -29.398 -36.992 1.00 93.25 564 LYS A O 1
ATOM 4451 N N . ASP A 1 565 ? 11.220 -28.634 -38.302 1.00 91.25 565 ASP A N 1
ATOM 4452 C CA . ASP A 1 565 ? 11.898 -27.418 -38.764 1.00 91.25 565 ASP A CA 1
ATOM 4453 C C . ASP A 1 565 ? 12.064 -26.379 -37.641 1.00 91.25 565 ASP A C 1
ATOM 4455 O O . ASP A 1 565 ? 13.135 -25.788 -37.485 1.00 91.25 565 ASP A O 1
ATOM 4459 N N . LEU A 1 566 ? 11.039 -26.182 -36.809 1.00 89.81 566 LEU A N 1
ATOM 4460 C CA . LEU A 1 566 ? 11.097 -25.285 -35.654 1.00 89.81 566 LEU A CA 1
ATOM 4461 C C . LEU A 1 566 ? 11.938 -25.873 -34.518 1.00 89.81 566 LEU A C 1
ATOM 4463 O O . LEU A 1 566 ? 12.687 -25.141 -33.877 1.00 89.81 566 LEU A O 1
ATOM 4467 N N . ILE A 1 567 ? 11.871 -27.179 -34.277 1.00 92.38 567 ILE A N 1
ATOM 4468 C CA . ILE A 1 567 ? 12.660 -27.861 -33.242 1.00 92.38 567 ILE A CA 1
ATOM 4469 C C . ILE A 1 567 ? 14.153 -27.792 -33.576 1.00 92.38 567 ILE A C 1
ATOM 4471 O O . ILE A 1 567 ? 14.972 -27.566 -32.688 1.00 92.38 567 ILE A O 1
ATOM 4475 N N . ASN A 1 568 ? 14.522 -27.920 -34.855 1.00 89.69 568 ASN A N 1
ATOM 4476 C CA . ASN A 1 568 ? 15.925 -27.950 -35.265 1.00 89.69 568 ASN A CA 1
ATOM 4477 C C . ASN A 1 568 ? 16.527 -26.588 -35.633 1.00 89.69 568 ASN A C 1
ATOM 4479 O O . ASN A 1 568 ? 17.744 -26.518 -35.825 1.00 89.69 568 ASN A O 1
ATOM 4483 N N . SER A 1 569 ? 15.721 -25.525 -35.703 1.00 87.25 569 SER A N 1
ATOM 4484 C CA . SER A 1 569 ? 16.173 -24.169 -36.028 1.00 87.25 569 SER A CA 1
ATOM 4485 C C . SER A 1 569 ? 16.181 -23.232 -34.816 1.00 87.25 569 SER A C 1
ATOM 4487 O O . SER A 1 569 ? 15.513 -23.456 -33.807 1.00 87.25 569 SER A O 1
ATOM 4489 N N . LYS A 1 570 ? 16.920 -22.121 -34.935 1.00 83.44 570 LYS A N 1
ATOM 4490 C CA . LYS A 1 570 ? 16.895 -21.007 -33.968 1.00 83.44 570 LYS A CA 1
ATOM 4491 C C . LYS A 1 570 ? 15.743 -20.018 -34.218 1.00 83.44 570 LYS A C 1
ATOM 4493 O O . LYS A 1 570 ? 15.725 -18.952 -33.614 1.00 83.44 570 LYS A O 1
ATOM 4498 N N . LYS A 1 571 ? 14.789 -20.343 -35.103 1.00 85.81 571 LYS A N 1
ATOM 4499 C CA . LYS A 1 571 ? 13.678 -19.442 -35.447 1.00 85.81 571 LYS A CA 1
ATOM 4500 C C . LYS A 1 571 ? 12.779 -19.183 -34.234 1.00 85.81 571 LYS A C 1
ATOM 4502 O O . LYS A 1 571 ? 12.614 -20.051 -33.364 1.00 85.81 571 LYS A O 1
ATOM 4507 N N . GLN A 1 572 ? 12.196 -17.988 -34.183 1.00 88.62 572 GLN A N 1
ATOM 4508 C CA . GLN A 1 572 ? 11.215 -17.618 -33.167 1.00 88.62 572 GLN A CA 1
ATOM 4509 C C . GLN A 1 572 ? 9.996 -18.549 -33.247 1.00 88.62 572 GLN A C 1
ATOM 4511 O O . GLN A 1 572 ? 9.535 -18.895 -34.333 1.00 88.62 572 GLN A O 1
ATOM 4516 N N . ILE A 1 573 ? 9.499 -18.984 -32.089 1.00 90.88 573 ILE A N 1
ATOM 4517 C CA . ILE A 1 573 ? 8.313 -19.840 -31.990 1.00 90.88 573 ILE A CA 1
ATOM 4518 C C . ILE A 1 573 ? 7.100 -18.925 -31.810 1.00 90.88 573 ILE A C 1
ATOM 4520 O O . ILE A 1 573 ? 6.914 -18.370 -30.728 1.00 90.88 573 ILE A O 1
ATOM 4524 N N . LEU A 1 574 ? 6.307 -18.759 -32.870 1.00 89.56 574 LEU A N 1
ATOM 4525 C CA . LEU A 1 574 ? 5.058 -17.993 -32.849 1.00 89.56 574 LEU A CA 1
ATOM 4526 C C . LEU A 1 574 ? 3.876 -18.927 -32.570 1.00 89.56 574 LEU A C 1
ATOM 4528 O O . LEU A 1 574 ? 3.702 -19.943 -33.244 1.00 89.56 574 LEU A O 1
ATOM 4532 N N . SER A 1 575 ? 3.048 -18.576 -31.587 1.00 86.75 575 SER A N 1
ATOM 4533 C CA . SER A 1 575 ? 1.875 -19.366 -31.188 1.00 86.75 575 SER A CA 1
ATOM 4534 C C . SER A 1 575 ? 0.816 -19.444 -32.294 1.00 86.75 575 SER A C 1
ATOM 4536 O O . SER A 1 575 ? 0.208 -20.496 -32.479 1.00 86.75 575 SER A O 1
ATOM 4538 N N . SER A 1 576 ? 0.647 -18.379 -33.082 1.00 87.94 576 SER A N 1
ATOM 4539 C CA . SER A 1 576 ? -0.240 -18.348 -34.254 1.00 87.94 576 SER A CA 1
ATOM 4540 C C . SER A 1 576 ? 0.165 -19.365 -35.327 1.00 87.94 576 SER A C 1
ATOM 4542 O O . SER A 1 576 ? -0.688 -20.081 -35.850 1.00 87.94 576 SER A O 1
ATOM 4544 N N . LEU A 1 577 ? 1.468 -19.497 -35.599 1.00 90.69 577 LEU A N 1
ATOM 4545 C CA . LEU A 1 577 ? 2.006 -20.476 -36.547 1.00 90.69 577 LEU A CA 1
ATOM 4546 C C . LEU A 1 577 ? 1.789 -21.918 -36.065 1.00 90.69 577 LEU A C 1
ATOM 4548 O O . LEU A 1 577 ? 1.465 -22.790 -36.867 1.00 90.69 577 LEU A O 1
ATOM 4552 N N . ILE A 1 578 ? 1.946 -22.170 -34.761 1.00 92.38 578 ILE A N 1
ATOM 4553 C CA . ILE A 1 578 ? 1.711 -23.495 -34.169 1.00 92.38 578 ILE A CA 1
ATOM 4554 C C . ILE A 1 578 ? 0.247 -23.904 -34.323 1.00 92.38 578 ILE A C 1
ATOM 4556 O O . ILE A 1 578 ? -0.028 -24.995 -34.815 1.00 92.38 578 ILE A O 1
ATOM 4560 N N . VAL A 1 579 ? -0.683 -23.018 -33.957 1.00 90.94 579 VAL A N 1
ATOM 4561 C CA . VAL A 1 579 ? -2.125 -23.280 -34.073 1.00 90.94 579 VAL A CA 1
ATOM 4562 C C . VAL A 1 579 ? -2.532 -23.485 -35.533 1.00 90.94 579 VAL A C 1
ATOM 4564 O O . VAL A 1 579 ? -3.249 -24.432 -35.834 1.00 90.94 579 VAL A O 1
ATOM 4567 N N . SER A 1 580 ? -2.021 -22.661 -36.455 1.00 91.38 580 SER A N 1
ATOM 4568 C CA . SER A 1 580 ? -2.291 -22.808 -37.891 1.00 91.38 580 SER A CA 1
ATOM 4569 C C . SER A 1 580 ? -1.827 -24.166 -38.435 1.00 91.38 580 SER A C 1
ATOM 4571 O O . SER A 1 580 ? -2.584 -24.833 -39.138 1.00 91.38 580 SER A O 1
ATOM 4573 N N . ARG A 1 581 ? -0.622 -24.623 -38.064 1.00 93.31 581 ARG A N 1
ATOM 4574 C CA . ARG A 1 581 ? -0.107 -25.935 -38.489 1.00 93.31 581 ARG A CA 1
ATOM 4575 C C . ARG A 1 581 ? -0.850 -27.109 -37.855 1.00 93.31 581 ARG A C 1
ATOM 4577 O O . ARG A 1 581 ? -1.022 -28.125 -38.519 1.00 93.31 581 ARG A O 1
ATOM 4584 N N . LEU A 1 582 ? -1.285 -26.980 -36.601 1.00 93.12 582 LEU A N 1
ATOM 4585 C CA . LEU A 1 582 ? -2.071 -28.015 -35.923 1.00 93.12 582 LEU A CA 1
ATOM 4586 C C . LEU A 1 582 ? -3.472 -28.150 -36.522 1.00 93.12 582 LEU A C 1
ATOM 4588 O O . LEU A 1 582 ? -3.900 -29.268 -36.778 1.00 93.12 582 LEU A O 1
ATOM 4592 N N . ASN A 1 583 ? -4.141 -27.038 -36.839 1.00 90.19 583 ASN A N 1
ATOM 4593 C CA . ASN A 1 583 ? -5.433 -27.062 -37.533 1.00 90.19 583 ASN A CA 1
ATOM 4594 C C . ASN A 1 583 ? -5.332 -27.676 -38.941 1.00 90.19 583 ASN A C 1
ATOM 4596 O O . ASN A 1 583 ? -6.296 -28.254 -39.430 1.00 90.19 583 ASN A O 1
ATOM 4600 N N . GLY A 1 584 ? -4.162 -27.581 -39.584 1.00 87.06 584 GLY A N 1
ATOM 4601 C CA . GLY A 1 584 ? -3.873 -28.238 -40.862 1.00 87.06 584 GLY A CA 1
ATOM 4602 C C . GLY A 1 584 ? -3.519 -29.728 -40.760 1.00 87.06 584 GLY A C 1
ATOM 4603 O O . GLY A 1 584 ? -3.287 -30.355 -41.791 1.00 87.06 584 GLY A O 1
ATOM 4604 N N . ASN A 1 585 ? -3.450 -30.307 -39.554 1.00 91.38 585 ASN A N 1
ATOM 4605 C CA . ASN A 1 585 ? -3.099 -31.709 -39.335 1.00 91.38 585 ASN A CA 1
ATOM 4606 C C . ASN A 1 585 ? -4.268 -32.468 -38.685 1.00 91.38 585 ASN A C 1
ATOM 4608 O O . ASN A 1 585 ? -4.555 -32.296 -37.502 1.00 91.38 585 ASN A O 1
ATOM 4612 N N . SER A 1 586 ? -4.900 -33.368 -39.443 1.00 86.31 586 SER A N 1
ATOM 4613 C CA . SER A 1 586 ? -6.077 -34.130 -39.000 1.00 86.31 586 SER A CA 1
ATOM 4614 C C . SER A 1 586 ? -5.850 -34.986 -37.749 1.00 86.31 586 SER A C 1
ATOM 4616 O O . SER A 1 586 ? -6.808 -35.270 -37.039 1.00 86.31 586 SER A O 1
ATOM 4618 N N . LYS A 1 587 ? -4.605 -35.375 -37.447 1.00 87.62 587 LYS A N 1
ATOM 4619 C CA . LYS A 1 587 ? -4.268 -36.192 -36.270 1.00 87.62 587 LYS A CA 1
ATOM 4620 C C . LYS A 1 587 ? -3.986 -35.380 -35.008 1.00 87.62 587 LYS A C 1
ATOM 4622 O O . LYS A 1 587 ? -3.923 -35.958 -33.930 1.00 87.62 587 LYS A O 1
ATOM 4627 N N . LEU A 1 588 ? -3.746 -34.073 -35.133 1.00 90.69 588 LEU A N 1
ATOM 4628 C CA . LEU A 1 588 ? -3.341 -33.207 -34.018 1.00 90.69 588 LEU A CA 1
ATOM 4629 C C . LEU A 1 588 ? -4.257 -31.990 -33.830 1.00 90.69 588 LEU A C 1
ATOM 4631 O O . LEU A 1 588 ? -4.036 -31.207 -32.906 1.00 90.69 588 LEU A O 1
ATOM 4635 N N . ALA A 1 589 ? -5.279 -31.824 -34.673 1.00 90.25 589 ALA A N 1
ATOM 4636 C CA . ALA A 1 589 ? -6.216 -30.706 -34.605 1.00 90.25 589 ALA A CA 1
ATOM 4637 C C . ALA A 1 589 ? -6.929 -30.616 -33.243 1.00 90.25 589 ALA A C 1
ATOM 4639 O O . ALA A 1 589 ? -7.065 -29.525 -32.691 1.00 90.25 589 ALA A O 1
ATOM 4640 N N . HIS A 1 590 ? -7.279 -31.754 -32.632 1.00 90.06 590 HIS A N 1
ATOM 4641 C CA . HIS A 1 590 ? -7.931 -31.806 -31.315 1.00 90.06 590 HIS A CA 1
ATOM 4642 C C . HIS A 1 590 ? -7.063 -31.236 -30.181 1.00 90.06 590 HIS A C 1
ATOM 4644 O O . HIS A 1 590 ? -7.578 -30.828 -29.141 1.00 90.06 590 HIS A O 1
ATOM 4650 N N . LEU A 1 591 ? -5.740 -31.157 -30.364 1.00 89.25 591 LEU A N 1
ATOM 4651 C CA . LEU A 1 591 ? -4.844 -30.552 -29.376 1.00 89.25 591 LEU A CA 1
ATOM 4652 C C . LEU A 1 591 ? -5.017 -29.034 -29.277 1.00 89.25 591 LEU A C 1
ATOM 4654 O O . LEU A 1 591 ? -4.655 -28.462 -28.252 1.00 89.25 591 LEU A O 1
ATOM 4658 N N . VAL A 1 592 ? -5.573 -28.382 -30.302 1.00 89.44 592 VAL A N 1
ATOM 4659 C CA . VAL A 1 592 ? -5.884 -26.943 -30.269 1.00 89.44 592 VAL A CA 1
ATOM 4660 C C . VAL A 1 592 ? -7.062 -26.653 -29.339 1.00 89.44 592 VAL A C 1
ATOM 4662 O O . VAL A 1 592 ? -7.085 -25.608 -28.695 1.00 89.44 592 VAL A O 1
ATOM 4665 N N . GLU A 1 593 ? -8.002 -27.591 -29.222 1.00 87.44 593 GLU A N 1
ATOM 4666 C CA . GLU A 1 593 ? -9.142 -27.497 -28.303 1.00 87.44 593 GLU A CA 1
ATOM 4667 C C . GLU A 1 593 ? -8.762 -27.929 -26.878 1.00 87.44 593 GLU A C 1
ATOM 4669 O O . GLU 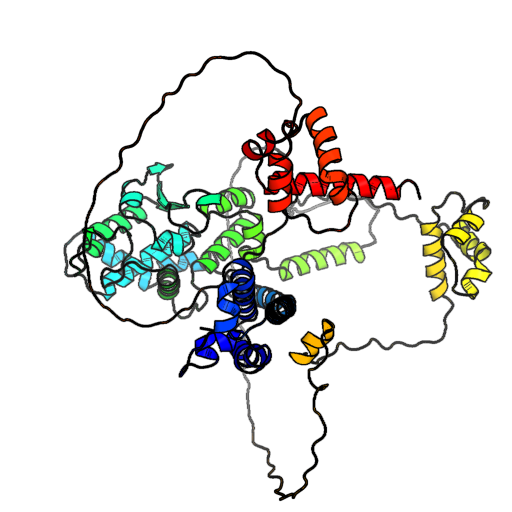A 1 593 ? -9.253 -27.369 -25.900 1.00 87.44 593 GLU A O 1
ATOM 4674 N N . LYS A 1 594 ? -7.849 -28.902 -26.751 1.00 90.69 594 LYS A N 1
ATOM 4675 C CA . LYS A 1 594 ? -7.428 -29.479 -25.464 1.00 90.69 594 LYS A CA 1
ATOM 4676 C C . LYS A 1 594 ? -6.349 -28.671 -24.732 1.00 90.69 594 LYS A C 1
ATOM 4678 O O . LYS A 1 594 ? -6.278 -28.728 -23.505 1.00 90.69 594 LYS A O 1
ATOM 4683 N N . CYS A 1 595 ? -5.483 -27.960 -25.456 1.00 89.44 595 CYS A N 1
ATOM 4684 C CA . CYS A 1 595 ? -4.308 -27.289 -24.896 1.00 89.44 595 CYS A CA 1
ATOM 4685 C C . CYS A 1 595 ? -4.325 -25.787 -25.189 1.00 89.44 595 CYS A C 1
ATOM 4687 O O . CYS A 1 595 ? -4.662 -25.346 -26.286 1.00 89.44 595 CYS A O 1
ATOM 4689 N N . SER A 1 596 ? -3.858 -24.979 -24.236 1.00 91.06 596 SER A N 1
ATOM 4690 C CA . SER A 1 596 ? -3.689 -23.547 -24.470 1.00 91.06 596 SER A CA 1
ATOM 4691 C C . SER A 1 596 ? -2.593 -23.280 -25.510 1.00 91.06 596 SER A C 1
ATOM 4693 O O . SER A 1 596 ? -1.612 -24.023 -25.633 1.00 91.06 596 SER A O 1
ATOM 4695 N N . LYS A 1 597 ? -2.702 -22.151 -26.225 1.00 90.44 597 LYS A N 1
ATOM 4696 C CA . LYS A 1 597 ? -1.680 -21.696 -27.190 1.00 90.44 597 LYS A CA 1
ATOM 4697 C C . LYS A 1 597 ? -0.275 -21.657 -26.573 1.00 90.44 597 LYS A C 1
ATOM 4699 O O . LYS A 1 597 ? 0.712 -21.939 -27.251 1.00 90.44 597 LYS A O 1
ATOM 4704 N N . GLN A 1 598 ? -0.197 -21.331 -25.282 1.00 88.00 598 GLN A N 1
ATOM 4705 C CA . GLN A 1 598 ? 1.049 -21.294 -24.526 1.00 88.00 598 GLN A CA 1
ATOM 4706 C C . GLN A 1 598 ? 1.598 -22.702 -24.250 1.00 88.00 598 GLN A C 1
ATOM 4708 O O . GLN A 1 598 ? 2.773 -22.940 -24.515 1.00 88.00 598 GLN A O 1
ATOM 4713 N N . GLN A 1 599 ? 0.760 -23.654 -23.822 1.00 90.56 599 GLN A N 1
ATOM 4714 C CA . GLN A 1 599 ? 1.168 -25.051 -23.596 1.00 90.56 599 GLN A CA 1
ATOM 4715 C C . GLN A 1 599 ? 1.731 -25.699 -24.870 1.00 90.56 599 GLN A C 1
ATOM 4717 O O . GLN A 1 599 ? 2.737 -26.408 -24.821 1.00 90.56 599 GLN A O 1
ATOM 4722 N N . LEU A 1 600 ? 1.128 -25.408 -26.025 1.00 92.00 600 LEU A N 1
ATOM 4723 C CA . LEU A 1 600 ? 1.603 -25.882 -27.328 1.00 92.00 600 LEU A CA 1
ATOM 4724 C C . LEU A 1 600 ? 2.958 -25.256 -27.708 1.00 92.00 600 LEU A C 1
ATOM 4726 O O . LEU A 1 600 ? 3.854 -25.952 -28.188 1.00 92.00 600 LEU A O 1
ATOM 4730 N N . ALA A 1 601 ? 3.155 -23.960 -27.444 1.00 92.62 601 ALA A N 1
ATOM 4731 C CA . ALA A 1 601 ? 4.440 -23.293 -27.666 1.00 92.62 601 ALA A CA 1
ATOM 4732 C C . ALA A 1 601 ? 5.544 -23.812 -26.731 1.00 92.62 601 ALA A C 1
ATOM 4734 O O . ALA A 1 601 ? 6.674 -24.050 -27.169 1.00 92.62 601 ALA A O 1
ATOM 4735 N N . ASP A 1 602 ? 5.217 -24.043 -25.460 1.00 91.50 602 ASP A N 1
ATOM 4736 C CA . ASP A 1 602 ? 6.131 -24.615 -24.471 1.00 91.50 602 ASP A CA 1
ATOM 4737 C C . ASP A 1 602 ? 6.519 -26.052 -24.805 1.00 91.50 602 ASP A C 1
ATOM 4739 O O . ASP A 1 602 ? 7.673 -26.446 -24.600 1.00 91.50 602 ASP A O 1
ATOM 4743 N N . LYS A 1 603 ? 5.614 -26.814 -25.423 1.00 93.94 603 LYS A N 1
ATOM 4744 C CA . LYS A 1 603 ? 5.938 -28.136 -25.950 1.00 93.94 603 LYS A CA 1
ATOM 4745 C C . LYS A 1 603 ? 7.025 -28.066 -27.027 1.00 93.94 603 LYS A C 1
ATOM 4747 O O . LYS A 1 603 ? 8.036 -28.753 -26.896 1.00 93.94 603 LYS A O 1
ATOM 4752 N N . VAL A 1 604 ? 6.899 -27.180 -28.022 1.00 93.06 604 VAL A N 1
ATOM 4753 C CA . VAL A 1 604 ? 7.937 -26.992 -29.063 1.00 93.06 604 VAL A CA 1
ATOM 4754 C C . VAL A 1 604 ? 9.275 -26.551 -28.451 1.00 93.06 604 VAL A C 1
ATOM 4756 O O . VAL A 1 604 ? 10.332 -27.055 -28.838 1.00 93.06 604 VAL A O 1
ATOM 4759 N N . ARG A 1 605 ? 9.257 -25.646 -27.460 1.00 92.81 605 ARG A N 1
ATOM 4760 C CA . ARG A 1 605 ? 10.471 -25.213 -26.734 1.00 92.81 605 ARG A CA 1
ATOM 4761 C C . ARG A 1 605 ? 11.138 -26.369 -25.990 1.00 92.81 605 ARG A C 1
ATOM 4763 O O . ARG A 1 605 ? 12.365 -26.468 -25.993 1.00 92.81 605 ARG A O 1
ATOM 4770 N N . THR A 1 606 ? 10.343 -27.228 -25.361 1.00 93.12 606 THR A N 1
ATOM 4771 C CA . THR A 1 606 ? 10.826 -28.397 -24.619 1.00 93.12 606 THR A CA 1
ATOM 4772 C C . THR A 1 606 ? 11.503 -29.394 -25.555 1.00 93.12 606 THR A C 1
ATOM 4774 O O . THR A 1 606 ? 12.647 -29.773 -25.312 1.00 93.12 606 THR A O 1
ATOM 4777 N N . GLU A 1 607 ? 10.870 -29.728 -26.681 1.00 92.94 607 GLU A N 1
ATOM 4778 C CA . GLU A 1 607 ? 11.456 -30.617 -27.693 1.00 92.94 607 GLU A CA 1
ATOM 4779 C C . GLU A 1 607 ? 12.739 -30.028 -28.310 1.00 92.94 607 GLU A C 1
ATOM 4781 O O . GLU A 1 607 ? 13.726 -30.739 -28.500 1.00 92.94 607 GLU A O 1
ATOM 4786 N N . ARG A 1 608 ? 12.794 -28.704 -28.527 1.00 93.31 608 ARG A N 1
ATOM 4787 C CA . ARG A 1 608 ? 14.018 -28.002 -28.959 1.00 93.31 608 ARG A CA 1
ATOM 4788 C C . ARG A 1 608 ? 15.160 -28.145 -27.944 1.00 93.31 608 ARG A C 1
ATOM 4790 O O . ARG A 1 608 ? 16.299 -28.387 -28.343 1.00 93.31 608 ARG A O 1
ATOM 4797 N N . LYS A 1 609 ? 14.882 -28.016 -26.640 1.00 90.81 609 LYS A N 1
ATOM 4798 C CA . LYS A 1 609 ? 15.887 -28.216 -25.576 1.00 90.81 609 LYS A CA 1
ATOM 4799 C C . LYS A 1 609 ? 16.382 -29.664 -25.531 1.00 90.81 609 LYS A C 1
ATOM 4801 O O . LYS A 1 609 ? 17.589 -29.886 -25.440 1.00 90.81 609 LYS A O 1
ATOM 4806 N N . ILE A 1 610 ? 15.473 -30.634 -25.650 1.00 89.81 610 ILE A N 1
ATOM 4807 C CA . ILE A 1 610 ? 15.812 -32.064 -25.694 1.00 89.81 610 ILE A CA 1
ATOM 4808 C C . ILE A 1 610 ? 16.717 -32.356 -26.900 1.00 89.81 610 ILE A C 1
ATOM 4810 O O . ILE A 1 610 ? 17.775 -32.969 -26.736 1.00 89.81 610 ILE A O 1
ATOM 4814 N N . ALA A 1 611 ? 16.370 -31.848 -28.086 1.00 88.19 611 ALA A N 1
ATOM 4815 C CA . ALA A 1 611 ? 17.169 -32.010 -29.300 1.00 88.19 611 ALA A CA 1
ATOM 4816 C C . ALA A 1 611 ? 18.559 -31.349 -29.196 1.00 88.19 611 ALA A C 1
ATOM 4818 O O . ALA A 1 611 ? 19.542 -31.897 -29.696 1.00 88.19 611 ALA A O 1
ATOM 4819 N N . ALA A 1 612 ? 18.671 -30.196 -28.527 1.00 86.19 612 ALA A N 1
ATOM 4820 C CA . ALA A 1 612 ? 19.953 -29.526 -28.295 1.00 86.19 612 ALA A CA 1
ATOM 4821 C C . ALA A 1 612 ? 20.861 -30.307 -27.326 1.00 86.19 612 ALA A C 1
ATOM 4823 O O . ALA A 1 612 ? 22.061 -30.418 -27.572 1.00 86.19 612 ALA A O 1
ATOM 4824 N N . SER A 1 613 ? 20.291 -30.896 -26.267 1.00 82.88 613 SER A N 1
ATOM 4825 C CA . SER A 1 613 ? 21.035 -31.714 -25.297 1.00 82.88 613 SER A CA 1
ATOM 4826 C C . SER A 1 613 ? 21.637 -32.975 -25.930 1.00 82.88 613 SER A C 1
ATOM 4828 O O . SER A 1 613 ? 22.770 -33.338 -25.616 1.00 82.88 613 SER A O 1
ATOM 4830 N N . HIS A 1 614 ? 20.931 -33.601 -26.878 1.00 77.75 614 HIS A N 1
ATOM 4831 C CA . HIS A 1 614 ? 21.438 -34.781 -27.587 1.00 77.75 614 HIS A CA 1
ATOM 4832 C C . HIS A 1 614 ? 22.616 -34.451 -28.517 1.00 77.75 614 HIS A C 1
ATOM 4834 O O . HIS A 1 614 ? 23.561 -35.229 -28.582 1.00 77.75 614 HIS A O 1
ATOM 4840 N N . ARG A 1 615 ? 22.633 -33.272 -29.161 1.00 74.69 615 ARG A N 1
ATOM 4841 C CA . ARG A 1 615 ? 23.759 -32.854 -30.026 1.00 74.69 615 ARG A CA 1
ATOM 4842 C C . ARG A 1 615 ? 25.050 -32.563 -29.257 1.00 74.69 615 ARG A C 1
ATOM 4844 O O . ARG A 1 615 ? 26.126 -32.685 -29.832 1.00 74.69 615 ARG A O 1
ATOM 4851 N N . GLY A 1 616 ? 24.950 -32.173 -27.985 1.00 62.06 616 GLY A N 1
ATOM 4852 C CA . GLY A 1 616 ? 26.107 -31.894 -27.128 1.00 62.06 616 GLY A CA 1
ATOM 4853 C C . GLY A 1 616 ? 26.819 -33.142 -26.593 1.00 62.06 616 GLY A C 1
ATOM 4854 O O . GLY A 1 616 ? 27.942 -33.022 -26.128 1.00 62.06 616 GLY A O 1
ATOM 4855 N N . LYS A 1 617 ? 26.188 -34.324 -26.659 1.00 57.09 617 LYS A N 1
ATOM 4856 C CA . LYS A 1 617 ? 26.771 -35.603 -26.206 1.00 57.09 617 LYS A CA 1
ATOM 4857 C C . LYS A 1 617 ? 27.475 -36.392 -27.316 1.00 57.09 617 LYS A C 1
ATOM 4859 O O . LYS A 1 617 ? 28.208 -37.325 -27.022 1.00 57.09 617 LYS A O 1
ATOM 4864 N N . THR A 1 618 ? 27.245 -36.032 -28.575 1.00 49.84 618 THR A N 1
ATOM 4865 C CA . THR A 1 618 ? 27.860 -36.642 -29.770 1.00 49.84 618 THR A CA 1
ATOM 4866 C C . THR A 1 618 ? 29.049 -35.836 -30.305 1.00 49.84 618 THR A C 1
ATOM 4868 O O . THR A 1 618 ? 29.375 -35.949 -31.484 1.00 49.84 618 THR A O 1
ATOM 4871 N N . ARG A 1 619 ? 29.658 -34.979 -29.478 1.00 37.59 619 ARG A N 1
ATOM 4872 C CA . ARG A 1 619 ? 30.793 -34.133 -29.855 1.00 37.59 619 ARG A CA 1
ATOM 4873 C C . ARG A 1 619 ? 31.996 -34.376 -28.969 1.00 37.59 619 ARG A C 1
ATOM 4875 O O . ARG A 1 619 ? 31.774 -34.541 -27.750 1.00 37.59 619 ARG A O 1
#

Secondary structure (DSSP, 8-state):
-HHHHH-SSS--GGGGG-HHIIIIIIIHHHHHHS-HHHHHHHHHHHHHHHHHHHHH-GGGTTTTT--HHHHHHHHHHHHHHHHHHHHHHHHHHHHHHHHHHHTPPPHHHHHHHTTSHHHHHHHHHHHHHHH------HHHHHHHHHHHHHHHHHHHT--HHHHHT-BHHHHHTPEEETTEEEEEE--STTHHHH-SEEEEE-HHHHHHHHHIIIIIGGGSS-TTGGG--BS-B-TTSPBPPHHHHHHHHHHHH-TT-TT-SHHHHHHHHHHHHHHH-STTHHHHHHHHTS-HHHIIIII----HHHHHHHHHHHHHHHHH---------------------------------HHHHHHHHHHTHHHHHTT---HHHHHHHHTT-TTTTTS-HHHHHHHHHTTTTTS-------PPPPP-PPPPHHHHHHTTT---STT-----------------------------------------------------------PPP------------------------PPPPPP------------------SS-HHHHHHHHHHTHHHHHS-----HHHHHHHHHT-TTTTHHHHHS-HHHHHHHHHHHHHHHHHHHTT--